Protein AF-A0A7S1CNW7-F1 (afdb_monomer_lite)

Sequence (528 aa):
VRAAAAPAAALLVAALLAASALAAPLPLECHLEARAEKVLKSCSSPVVSQDLDLRSAGLVGISPGAFNGVTVRDLKLDSNLLVEIQAGTFSGLRVTGQLSLNSLAQLTRVASGAFHNCSAALFYLTATGLATIQPNAFEGLTVAAPLNLAQNKIEFVPSLAFRGVVAKGIYLDDQAPPLTTIEQGAFDGATITAGGKLSLNHASLTTLQPGAFAGMSADALLIGQTTLRRIDEGAFSWEHSVTTIGDLTISGNAQLTEVSLKQMHFKSVTIQHNALATIKSHSFEQLTTTGDVVVDEPLLTVIESNAFYSATIGGKLSFPAAAKLSSIQSRALHHATITGDVVVTDSLALVTVGGEAFAGATVGGSLRLDGGQIAQVQQAAFKETVITGSLSLANNKIAEGEGGLAADAFSVLRAHGGLDLSNNHAMRTIGGAAFTGSEFSGVVRLPVATTYLLWSLVSNTHAFKPGTRVDAPGMLGAVCDEAGRAHMTWLGNATVCAECPPGSYCPSGDSARPAHAAAVPCPDGTGM

Organism: NCBI:txid1486930

Radius of gyration: 34.82 Å; chains: 1; bounding box: 86×67×116 Å

pLDDT: mean 82.75, std 19.56, range [27.28, 98.81]

Structure (mmCIF, N/CA/C/O backbone):
data_AF-A0A7S1CNW7-F1
#
_entry.id   AF-A0A7S1CNW7-F1
#
loop_
_atom_site.group_PDB
_atom_site.id
_atom_site.type_symbol
_atom_site.label_atom_id
_atom_site.label_alt_id
_atom_site.label_comp_id
_atom_site.label_asym_id
_atom_site.label_entity_id
_atom_site.label_seq_id
_atom_site.pdbx_PDB_ins_code
_atom_site.Cartn_x
_atom_site.Cartn_y
_atom_site.Cartn_z
_atom_site.occupancy
_atom_site.B_iso_or_equiv
_atom_site.auth_seq_id
_atom_site.auth_comp_id
_atom_site.auth_asym_id
_atom_site.auth_atom_id
_atom_site.pdbx_PDB_model_num
ATOM 1 N N . VAL A 1 1 ? -56.317 35.219 52.164 1.00 41.56 1 VAL A N 1
ATOM 2 C CA . VAL A 1 1 ? -56.294 34.117 51.174 1.00 41.56 1 VAL A CA 1
ATOM 3 C C . VAL A 1 1 ? -55.267 34.461 50.100 1.00 41.56 1 VAL A C 1
ATOM 5 O O . VAL A 1 1 ? -55.555 35.256 49.220 1.00 41.56 1 VAL A O 1
ATOM 8 N N . ARG A 1 2 ? -54.032 33.967 50.235 1.00 38.16 2 ARG A N 1
ATOM 9 C CA . ARG A 1 2 ? -52.996 34.004 49.191 1.00 38.16 2 ARG A CA 1
ATOM 10 C C . ARG A 1 2 ? -52.682 32.545 48.876 1.00 38.16 2 ARG A C 1
ATOM 12 O O . ARG A 1 2 ? -52.103 31.872 49.719 1.00 38.16 2 ARG A O 1
ATOM 19 N N . ALA A 1 3 ? -53.110 32.063 47.715 1.00 39.00 3 ALA A N 1
ATOM 20 C CA . ALA A 1 3 ? -52.638 30.806 47.150 1.00 39.00 3 ALA A CA 1
ATOM 21 C C . ALA A 1 3 ? -51.702 31.175 45.998 1.00 39.00 3 ALA A C 1
ATOM 23 O O . ALA A 1 3 ? -52.127 31.764 45.006 1.00 39.00 3 ALA A O 1
ATOM 24 N N . ALA A 1 4 ? -50.410 30.929 46.202 1.00 44.44 4 ALA A N 1
ATOM 25 C CA . ALA A 1 4 ? -49.375 31.127 45.204 1.00 44.44 4 ALA A CA 1
ATOM 26 C C . ALA A 1 4 ? -49.432 29.975 44.193 1.00 44.44 4 ALA A C 1
ATOM 28 O O . ALA A 1 4 ? -49.363 28.808 44.574 1.00 44.44 4 ALA A O 1
ATOM 29 N N . ALA A 1 5 ? -49.557 30.309 42.911 1.00 49.78 5 ALA A N 1
ATOM 30 C CA . ALA A 1 5 ? -49.346 29.369 41.823 1.00 49.78 5 ALA A CA 1
ATOM 31 C C . ALA A 1 5 ? -47.840 29.066 41.719 1.00 49.78 5 ALA A C 1
ATOM 33 O O . ALA A 1 5 ? -47.039 29.969 41.476 1.00 49.78 5 ALA A O 1
ATOM 34 N N . ALA A 1 6 ? -47.450 27.810 41.938 1.00 51.41 6 ALA A N 1
ATOM 35 C CA . ALA A 1 6 ? -46.100 27.336 41.640 1.00 51.41 6 ALA A CA 1
ATOM 36 C C . ALA A 1 6 ? -45.871 27.330 40.111 1.00 51.41 6 ALA A C 1
ATOM 38 O O . ALA A 1 6 ? -46.817 27.071 39.361 1.00 51.41 6 ALA A O 1
ATOM 39 N N . PRO A 1 7 ? -44.651 27.607 39.613 1.00 59.84 7 PRO A N 1
ATOM 40 C CA . PRO A 1 7 ? -44.418 27.735 38.184 1.00 59.84 7 PRO A CA 1
ATOM 41 C C . PRO A 1 7 ? -44.396 26.344 37.542 1.00 59.84 7 PRO A C 1
ATOM 43 O O . PRO A 1 7 ? -43.651 25.462 37.968 1.00 59.84 7 PRO A O 1
ATOM 46 N N . ALA A 1 8 ? -45.180 26.157 36.480 1.00 54.66 8 ALA A N 1
ATOM 47 C CA . ALA A 1 8 ? -45.267 24.912 35.711 1.00 54.66 8 ALA A CA 1
ATOM 48 C C . ALA A 1 8 ? -43.896 24.371 35.244 1.00 54.66 8 ALA A C 1
ATOM 50 O O . ALA A 1 8 ? -43.733 23.167 35.078 1.00 54.66 8 ALA A O 1
ATOM 51 N N . ALA A 1 9 ? -42.884 25.237 35.114 1.00 50.69 9 ALA A N 1
ATOM 52 C CA . ALA A 1 9 ? -41.505 24.856 34.809 1.00 50.69 9 ALA A CA 1
ATOM 53 C C . ALA A 1 9 ? -40.837 24.014 35.915 1.00 50.69 9 ALA A C 1
ATOM 55 O O . ALA A 1 9 ? -40.109 23.076 35.605 1.00 50.69 9 ALA A O 1
ATOM 56 N N . ALA A 1 10 ? -41.112 24.286 37.196 1.00 52.00 10 ALA A N 1
ATOM 57 C CA . ALA A 1 10 ? -40.558 23.503 38.305 1.00 52.00 10 ALA A CA 1
ATOM 58 C C . ALA A 1 10 ? -41.195 22.107 38.389 1.00 52.00 10 ALA A C 1
ATOM 60 O O . ALA A 1 10 ? -40.512 21.138 38.699 1.00 52.00 10 ALA A O 1
ATOM 61 N N . LEU A 1 11 ? -42.483 21.996 38.048 1.00 52.66 11 LEU A N 1
ATOM 62 C CA . LEU A 1 11 ? -43.196 20.722 37.928 1.00 52.66 11 LEU A CA 1
ATOM 63 C C . LEU A 1 11 ? -42.723 19.906 36.721 1.00 52.66 11 LEU A C 1
ATOM 65 O O . LEU A 1 11 ? -42.615 18.693 36.835 1.00 52.66 11 LEU A O 1
ATOM 69 N N . LEU A 1 12 ? -42.389 20.551 35.598 1.00 51.38 12 LEU A N 1
ATOM 70 C CA . LEU A 1 12 ? -41.841 19.874 34.421 1.00 51.38 12 LEU A CA 1
ATOM 71 C C . LEU A 1 12 ? -40.410 19.375 34.668 1.00 51.38 12 LEU A C 1
ATOM 73 O O . LEU A 1 12 ? -40.098 18.241 34.330 1.00 51.38 12 LEU A O 1
ATOM 77 N N . VAL A 1 13 ? -39.561 20.181 35.316 1.00 53.81 13 VAL A N 1
ATOM 78 C CA . VAL A 1 13 ? -38.203 19.777 35.725 1.00 53.81 13 VAL A CA 1
ATOM 79 C C . VAL A 1 13 ? -38.261 18.682 36.789 1.00 53.81 13 VAL A C 1
ATOM 81 O O . VAL A 1 13 ? -37.530 17.705 36.684 1.00 53.81 13 VAL A O 1
ATOM 84 N N . ALA A 1 14 ? -39.171 18.777 37.763 1.00 48.22 14 ALA A N 1
ATOM 85 C CA . ALA A 1 14 ? -39.403 17.713 38.736 1.00 48.22 14 ALA A CA 1
ATOM 86 C C . ALA A 1 14 ? -39.977 16.443 38.089 1.00 48.22 14 ALA A C 1
ATOM 88 O O . ALA A 1 14 ? -39.609 15.354 38.506 1.00 48.22 14 ALA A O 1
ATOM 89 N N . ALA A 1 15 ? -40.821 16.552 37.058 1.00 48.38 15 ALA A N 1
ATOM 90 C CA . ALA A 1 15 ? -41.342 15.413 36.303 1.00 48.38 15 ALA A CA 1
ATOM 91 C C . ALA A 1 15 ? -40.280 14.777 35.390 1.00 48.38 15 ALA A C 1
ATOM 93 O O . ALA A 1 15 ? -40.258 13.561 35.267 1.00 48.38 15 ALA A O 1
ATOM 94 N N . LEU A 1 16 ? -39.366 15.560 34.807 1.00 49.16 16 LEU A N 1
ATOM 95 C CA . LEU A 1 16 ? -38.193 15.070 34.068 1.00 49.16 16 LEU A CA 1
ATOM 96 C C . LEU A 1 16 ? -37.166 14.415 35.006 1.00 49.16 16 LEU A C 1
ATOM 98 O O . LEU A 1 16 ? -36.648 13.346 34.693 1.00 49.16 16 LEU A O 1
ATOM 102 N N . LEU A 1 17 ? -36.931 14.992 36.189 1.00 44.38 17 LEU A N 1
ATOM 103 C CA . LEU A 1 17 ? -36.107 14.394 37.245 1.00 44.38 17 LEU A CA 1
ATOM 104 C C . LEU A 1 17 ? -36.762 13.127 37.824 1.00 44.38 17 LEU A C 1
ATOM 106 O O . LEU A 1 17 ? -36.078 12.131 38.041 1.00 44.38 17 LEU A O 1
ATOM 110 N N . ALA A 1 18 ? -38.083 13.108 38.006 1.00 40.66 18 ALA A N 1
ATOM 111 C CA . ALA A 1 18 ? -38.821 11.927 38.452 1.00 40.66 18 ALA A CA 1
ATOM 112 C C . ALA A 1 18 ? -38.917 10.845 37.360 1.00 40.66 18 ALA A C 1
ATOM 114 O O . ALA A 1 18 ? -38.835 9.661 37.672 1.00 40.66 18 ALA A O 1
ATOM 115 N N . ALA A 1 19 ? -39.008 11.222 36.081 1.00 41.62 19 ALA A N 1
ATOM 116 C CA . ALA A 1 19 ? -38.927 10.290 34.956 1.00 41.62 19 ALA A CA 1
ATOM 117 C C . ALA A 1 19 ? -37.513 9.702 34.805 1.00 41.62 19 ALA A C 1
ATOM 119 O O . ALA A 1 19 ? -37.376 8.528 34.477 1.00 41.62 19 ALA A O 1
ATOM 120 N N . SER A 1 20 ? -36.464 10.463 35.147 1.00 43.41 20 SER A N 1
ATOM 121 C CA . SER A 1 20 ? -35.083 9.958 35.245 1.00 43.41 20 SER A CA 1
ATOM 122 C C . SER A 1 20 ? -34.836 9.027 36.448 1.00 43.41 20 SER A C 1
ATOM 124 O O . SER A 1 20 ? -33.790 8.379 36.534 1.00 43.41 20 SER A O 1
ATOM 126 N N . ALA A 1 21 ? -35.800 8.932 37.375 1.00 42.56 21 ALA A N 1
ATOM 127 C CA . ALA A 1 21 ? -35.721 8.091 38.568 1.00 42.56 21 ALA A CA 1
ATOM 128 C C . ALA A 1 21 ? -36.315 6.681 38.381 1.00 42.56 21 ALA A C 1
ATOM 130 O O . ALA A 1 21 ? -36.090 5.824 39.234 1.00 42.56 21 ALA A O 1
ATOM 131 N N . LEU A 1 22 ? -36.999 6.393 37.266 1.00 46.38 22 LEU A N 1
ATOM 132 C CA . LEU A 1 22 ? -37.331 5.018 36.876 1.00 46.38 22 LEU A CA 1
ATOM 133 C C . LEU A 1 22 ? -36.199 4.430 36.024 1.00 46.38 22 LEU A C 1
ATOM 135 O O . LEU A 1 22 ? -36.362 4.162 34.837 1.00 46.38 22 LEU A O 1
ATOM 139 N N . ALA A 1 23 ? -35.029 4.240 36.636 1.00 56.06 23 ALA A N 1
ATOM 140 C CA . ALA A 1 23 ? -34.029 3.347 36.061 1.00 56.06 23 ALA A CA 1
ATOM 141 C C . ALA A 1 23 ? -34.636 1.938 35.980 1.00 56.06 23 ALA A C 1
ATOM 143 O O . ALA A 1 23 ? -35.277 1.491 36.938 1.00 56.06 23 ALA A O 1
ATOM 144 N N . ALA A 1 24 ? -34.456 1.252 34.849 1.00 58.47 24 ALA A N 1
ATOM 145 C CA . ALA A 1 24 ? -34.864 -0.142 34.722 1.00 58.47 24 ALA A CA 1
ATOM 146 C C . ALA A 1 24 ? -34.286 -0.960 35.898 1.00 58.47 24 ALA A C 1
ATOM 148 O O . ALA A 1 24 ? -33.142 -0.716 36.302 1.00 58.47 24 ALA A O 1
ATOM 149 N N . PRO A 1 25 ? -35.059 -1.886 36.497 1.00 67.56 25 PRO A N 1
ATOM 150 C CA . PRO A 1 25 ? -34.539 -2.729 37.563 1.00 67.56 25 PRO A CA 1
ATOM 151 C C . PRO A 1 25 ? -33.334 -3.521 37.047 1.00 67.56 25 PRO A C 1
ATOM 153 O O . PRO A 1 25 ? -33.375 -4.087 35.956 1.00 67.56 25 PRO A O 1
ATOM 156 N N . LEU A 1 26 ? -32.259 -3.534 37.837 1.00 77.75 26 LEU A N 1
ATOM 157 C CA . LEU A 1 26 ? -31.048 -4.284 37.518 1.00 77.75 26 LEU A CA 1
ATOM 158 C C . LEU A 1 26 ? -31.348 -5.791 37.424 1.00 77.75 26 LEU A C 1
ATOM 160 O O . LEU A 1 26 ? -32.137 -6.292 38.233 1.00 77.75 26 LEU A O 1
ATOM 164 N N . PRO A 1 27 ? -30.693 -6.513 36.500 1.00 81.50 27 PRO A N 1
ATOM 165 C CA . PRO A 1 27 ? -30.701 -7.972 36.458 1.00 81.50 27 PRO A CA 1
ATOM 166 C C . PRO A 1 27 ? -30.290 -8.579 37.807 1.00 81.50 27 PRO A C 1
ATOM 168 O O . PRO A 1 27 ? -29.454 -8.015 38.519 1.00 81.50 27 PRO A O 1
ATOM 171 N N . LEU A 1 28 ? -30.874 -9.727 38.162 1.00 82.31 28 LEU A N 1
ATOM 172 C CA . LEU A 1 28 ? -30.655 -10.396 39.456 1.00 82.31 28 LEU A CA 1
ATOM 173 C C . LEU A 1 28 ? -29.199 -10.830 39.652 1.00 82.31 28 LEU A C 1
ATOM 175 O O . LEU A 1 28 ? -28.723 -10.939 40.780 1.00 82.31 28 LEU A O 1
ATOM 179 N N . GLU A 1 29 ? -28.503 -11.054 38.546 1.00 84.19 29 GLU A N 1
ATOM 180 C CA . GLU A 1 29 ? -27.120 -11.491 38.462 1.00 84.19 29 GLU A CA 1
ATOM 181 C C . GLU A 1 29 ? -26.129 -10.381 38.828 1.00 84.19 29 GLU A C 1
ATOM 183 O O . GLU A 1 29 ? -24.946 -10.677 39.010 1.00 84.19 29 GLU A O 1
ATOM 188 N N . CYS A 1 30 ? -26.592 -9.128 38.923 1.00 86.56 30 CYS A N 1
ATOM 189 C CA . CYS A 1 30 ? -25.769 -7.937 39.082 1.00 86.56 30 CYS A CA 1
ATOM 190 C C . CYS A 1 30 ? -26.058 -7.176 40.382 1.00 86.56 30 CYS A C 1
ATOM 192 O O . CYS A 1 30 ? -27.202 -6.950 40.783 1.00 86.56 30 CYS A O 1
ATOM 194 N N . HIS A 1 31 ? -24.992 -6.706 41.026 1.00 87.69 31 HIS A N 1
ATOM 195 C CA . HIS A 1 31 ? -25.040 -6.012 42.308 1.00 87.69 31 HIS A CA 1
ATOM 196 C C . HIS A 1 31 ? -24.339 -4.654 42.238 1.00 87.69 31 HIS A C 1
ATOM 198 O O . HIS A 1 31 ? -23.256 -4.526 41.670 1.00 87.69 31 HIS A O 1
ATOM 204 N N . LEU A 1 32 ? -24.952 -3.635 42.848 1.00 87.12 32 LEU A N 1
ATOM 205 C CA . LEU A 1 32 ? -24.342 -2.312 43.030 1.00 87.12 32 LEU A CA 1
ATOM 206 C C . LEU A 1 32 ? -23.553 -2.244 44.346 1.00 87.12 32 LEU A C 1
ATOM 208 O O . LEU A 1 32 ? -23.897 -2.948 45.295 1.00 87.12 32 LEU A O 1
ATOM 212 N N . GLU A 1 33 ? -22.554 -1.359 44.435 1.00 79.12 33 GLU A N 1
ATOM 213 C CA . GLU A 1 33 ? -21.868 -1.044 45.705 1.00 79.12 33 GLU A CA 1
ATOM 214 C C . GLU A 1 33 ? -22.835 -0.404 46.709 1.00 79.12 33 GLU A C 1
ATOM 216 O O . GLU A 1 33 ? -23.023 -0.918 47.813 1.00 79.12 33 GLU A O 1
ATOM 221 N N . ALA A 1 34 ? -23.533 0.646 46.273 1.00 74.38 34 ALA A N 1
ATOM 222 C CA . ALA A 1 34 ? -24.693 1.225 46.935 1.00 74.38 34 ALA A CA 1
ATOM 223 C C . ALA A 1 34 ? -25.725 1.666 45.883 1.00 74.38 34 ALA A C 1
ATOM 225 O O . ALA A 1 34 ? -25.378 2.243 44.851 1.00 74.38 34 ALA A O 1
ATOM 226 N N . ARG A 1 35 ? -27.025 1.441 46.138 1.00 65.12 35 ARG A N 1
ATOM 227 C CA . ARG A 1 35 ? -28.101 1.814 45.189 1.00 65.12 35 ARG A CA 1
ATOM 228 C C . ARG A 1 35 ? -28.113 3.307 44.837 1.00 65.12 35 ARG A C 1
ATOM 230 O O . ARG A 1 35 ? -28.470 3.652 43.717 1.00 65.12 35 ARG A O 1
ATOM 237 N N . ALA A 1 36 ? -27.726 4.165 45.781 1.00 69.38 36 ALA A N 1
ATOM 238 C CA . ALA A 1 36 ? -27.630 5.611 45.577 1.00 69.38 36 ALA A CA 1
ATOM 239 C C . ALA A 1 36 ? -26.450 6.012 44.675 1.00 69.38 36 ALA A C 1
ATOM 241 O O . ALA A 1 36 ? -26.537 7.021 43.984 1.00 69.38 36 ALA A O 1
ATOM 242 N N . GLU A 1 37 ? -25.377 5.220 44.658 1.00 77.38 37 GLU A N 1
ATOM 243 C CA . GLU A 1 37 ? -24.148 5.530 43.923 1.00 77.38 37 GLU A CA 1
ATOM 244 C C . GLU A 1 37 ? -24.192 5.039 42.477 1.00 77.38 37 GLU A C 1
ATOM 246 O O . GLU A 1 37 ? -23.424 5.524 41.661 1.00 77.38 37 GLU A O 1
ATOM 251 N N . LYS A 1 38 ? -25.095 4.105 42.134 1.00 87.94 38 LYS A N 1
ATOM 252 C CA . LYS A 1 38 ? -25.235 3.534 40.779 1.00 87.94 38 LYS A CA 1
ATOM 253 C C . LYS A 1 38 ? -23.899 3.048 40.178 1.00 87.94 38 LYS A C 1
ATOM 255 O O . LYS A 1 38 ? -23.681 3.142 38.969 1.00 87.94 38 LYS A O 1
ATOM 260 N N . VAL A 1 39 ? -23.020 2.509 41.025 1.00 92.25 39 VAL A N 1
ATOM 261 C CA . VAL A 1 39 ? -21.766 1.856 40.627 1.00 92.25 39 VAL A CA 1
ATOM 262 C C . VAL A 1 39 ? -21.970 0.348 40.613 1.00 92.25 39 VAL A C 1
ATOM 264 O O . VAL A 1 39 ? -22.350 -0.238 41.631 1.00 92.25 39 VAL A O 1
ATOM 267 N N . LEU A 1 40 ? -21.742 -0.277 39.457 1.00 93.00 40 LEU A N 1
ATOM 268 C CA . LEU A 1 40 ? -21.851 -1.724 39.295 1.00 93.00 40 LEU A CA 1
ATOM 269 C C . LEU A 1 40 ? -20.646 -2.420 39.931 1.00 93.00 40 LEU A C 1
ATOM 271 O O . LEU A 1 40 ? -19.536 -2.305 39.424 1.00 93.00 40 LEU A O 1
ATOM 275 N N . LYS A 1 41 ? -20.877 -3.159 41.018 1.00 92.50 41 LYS A N 1
ATOM 276 C CA . LYS A 1 41 ? -19.828 -3.832 41.791 1.00 92.50 41 LYS A CA 1
ATOM 277 C C . LYS A 1 41 ? -19.409 -5.155 41.173 1.00 92.50 41 LYS A C 1
ATOM 279 O O . LYS A 1 41 ? -18.225 -5.459 41.083 1.00 92.50 41 LYS A O 1
ATOM 284 N N . SER A 1 42 ? -20.394 -5.974 40.823 1.00 91.44 42 SER A N 1
ATOM 285 C CA . SER A 1 42 ? -20.168 -7.315 40.299 1.00 91.44 42 SER A CA 1
ATOM 286 C C . SER A 1 42 ? -21.383 -7.822 39.544 1.00 91.44 42 SER A C 1
ATOM 288 O O . SER A 1 42 ? -22.520 -7.511 39.899 1.00 91.44 42 SER A O 1
ATOM 290 N N . CYS A 1 43 ? -21.130 -8.648 38.540 1.00 89.56 43 CYS A N 1
ATOM 291 C CA . CYS A 1 43 ? -22.114 -9.512 37.919 1.00 89.56 43 CYS A CA 1
ATOM 292 C C . CYS A 1 43 ? -21.596 -10.949 37.939 1.00 89.56 43 CYS A C 1
ATOM 294 O O . CYS A 1 43 ? -20.395 -11.197 37.848 1.00 89.56 43 CYS A O 1
ATOM 296 N N . SER A 1 44 ? -22.505 -11.901 38.076 1.00 85.94 44 SER A N 1
ATOM 297 C CA . SER A 1 44 ? -22.207 -13.325 37.941 1.00 85.94 44 SER A CA 1
ATOM 298 C C . SER A 1 44 ? -22.613 -13.814 36.554 1.00 85.94 44 SER A C 1
ATOM 300 O O . SER A 1 44 ? -23.482 -13.226 35.910 1.00 85.94 44 SER A O 1
ATOM 302 N N . SER A 1 45 ? -21.960 -14.870 36.059 1.00 76.44 45 SER A N 1
ATOM 303 C CA . SER A 1 45 ? -22.403 -15.499 34.813 1.00 76.44 45 SER A CA 1
ATOM 304 C C . SER A 1 45 ? -23.799 -16.085 35.049 1.00 76.44 45 SER A C 1
ATOM 306 O O . SER A 1 45 ? -23.953 -16.884 35.980 1.00 76.44 45 SER A O 1
ATOM 308 N N . PRO A 1 46 ? -24.817 -15.699 34.258 1.00 64.94 46 PRO A N 1
ATOM 309 C CA . PRO A 1 46 ? -26.123 -16.322 34.363 1.00 64.94 46 PRO A CA 1
ATOM 310 C C . PRO A 1 46 ? -25.980 -17.817 34.084 1.00 64.94 46 PRO A C 1
ATOM 312 O O . PRO A 1 46 ? -25.194 -18.244 33.232 1.00 64.94 46 PRO A O 1
ATOM 315 N N . VAL A 1 47 ? -26.761 -18.629 34.791 1.00 59.53 47 VAL A N 1
ATOM 316 C CA . VAL A 1 47 ? -26.877 -20.052 34.477 1.00 59.53 47 VAL A CA 1
ATOM 317 C C . VAL A 1 47 ? -27.505 -20.145 33.081 1.00 59.53 47 VAL A C 1
ATOM 319 O O . VAL A 1 47 ? -28.705 -19.958 32.930 1.00 59.53 47 VAL A O 1
ATOM 322 N N . VAL A 1 48 ? -26.670 -20.426 32.071 1.00 51.56 48 VAL A N 1
ATOM 323 C CA . VAL A 1 48 ? -27.006 -20.578 30.638 1.00 51.56 48 VAL A CA 1
ATOM 324 C C . VAL A 1 48 ? -27.241 -19.256 29.876 1.00 51.56 48 VAL A C 1
ATOM 326 O O . VAL A 1 48 ? -28.331 -18.702 29.886 1.00 51.56 48 VAL A O 1
ATOM 329 N N . SER A 1 49 ? -26.212 -18.801 29.140 1.00 57.75 49 SER A N 1
ATOM 330 C CA . SER A 1 49 ? -26.276 -17.991 27.897 1.00 57.75 49 SER A CA 1
ATOM 331 C C . SER A 1 49 ? -27.361 -16.898 27.782 1.00 57.75 49 SER A C 1
ATOM 333 O O . SER A 1 49 ? -27.962 -16.749 26.714 1.00 57.75 49 SER A O 1
ATOM 335 N N . GLN A 1 50 ? -27.631 -16.149 28.850 1.00 73.19 50 GLN A N 1
ATOM 336 C CA . GLN A 1 50 ? -28.589 -15.041 28.833 1.00 73.19 50 GLN A CA 1
ATOM 337 C C . GLN A 1 50 ? -27.936 -13.706 28.461 1.00 73.19 50 GLN A C 1
ATOM 339 O O . GLN A 1 50 ? -26.721 -13.518 28.591 1.00 73.19 50 GLN A O 1
ATOM 344 N N . ASP A 1 51 ? -28.786 -12.801 27.981 1.00 86.00 51 ASP A N 1
ATOM 345 C CA . ASP A 1 51 ? -28.464 -11.409 27.693 1.00 86.00 51 ASP A CA 1
ATOM 346 C C . ASP A 1 51 ? -28.498 -10.603 28.995 1.00 86.00 51 ASP A C 1
ATOM 348 O O . ASP A 1 51 ? -29.474 -10.658 29.743 1.00 86.00 51 ASP A O 1
ATOM 352 N N . LEU A 1 52 ? -27.451 -9.823 29.246 1.00 90.50 52 LEU A N 1
ATOM 353 C CA . LEU A 1 52 ? -27.374 -8.891 30.356 1.00 90.50 52 LEU A CA 1
ATOM 354 C C . LEU A 1 52 ? -27.672 -7.473 29.852 1.00 90.50 52 LEU A C 1
ATOM 356 O O . LEU A 1 52 ? -26.803 -6.781 29.314 1.00 90.50 52 LEU A O 1
ATOM 360 N N . ASP A 1 53 ? -28.931 -7.058 29.995 1.00 90.81 53 ASP A N 1
ATOM 361 C CA . ASP A 1 53 ? -29.405 -5.737 29.580 1.00 90.81 53 ASP A CA 1
ATOM 362 C C . ASP A 1 53 ? -29.339 -4.739 30.744 1.00 90.81 53 ASP A C 1
ATOM 364 O O . ASP A 1 53 ? -30.106 -4.806 31.704 1.00 90.81 53 ASP A O 1
ATOM 368 N N . LEU A 1 54 ? -28.386 -3.817 30.651 1.00 92.25 54 LEU A N 1
ATOM 369 C CA . LEU A 1 54 ? -28.103 -2.743 31.602 1.00 92.25 54 LEU A CA 1
ATOM 370 C C . LEU A 1 54 ? -28.270 -1.364 30.942 1.00 92.25 54 LEU A C 1
ATOM 372 O O . LEU A 1 54 ? -27.699 -0.371 31.409 1.00 92.25 54 LEU A O 1
ATOM 376 N N . ARG A 1 55 ? -29.023 -1.283 29.837 1.00 93.44 55 ARG A N 1
ATOM 377 C CA . ARG A 1 55 ? -29.247 -0.025 29.119 1.00 93.44 55 ARG A CA 1
ATOM 378 C C . ARG A 1 55 ? -30.036 0.954 29.973 1.00 93.44 55 ARG A C 1
ATOM 380 O O . ARG A 1 55 ? -30.999 0.580 30.639 1.00 93.44 55 ARG A O 1
ATOM 387 N N . SER A 1 56 ? -29.636 2.223 29.937 1.00 92.81 56 SER A N 1
ATOM 388 C CA . SER A 1 56 ? -30.335 3.313 30.637 1.00 92.81 56 SER A CA 1
ATOM 389 C C . SER A 1 56 ? -30.563 3.069 32.142 1.00 92.81 56 SER A C 1
ATOM 391 O O . SER A 1 56 ? -31.465 3.654 32.742 1.00 92.81 56 SER A O 1
ATOM 393 N N . ALA A 1 57 ? -29.731 2.246 32.791 1.00 90.38 57 ALA A N 1
ATOM 394 C CA . ALA A 1 57 ? -29.781 2.022 34.239 1.00 90.38 57 ALA A CA 1
ATOM 395 C C . ALA A 1 57 ? -29.257 3.241 35.039 1.00 90.38 57 ALA A C 1
ATOM 397 O O . ALA A 1 57 ? -29.435 3.352 36.257 1.00 90.38 57 ALA A O 1
ATOM 398 N N . GLY A 1 58 ? -28.637 4.200 34.346 1.00 91.31 58 GLY A N 1
ATOM 399 C CA . GLY A 1 58 ? -28.041 5.395 34.934 1.00 91.31 58 GLY A CA 1
ATOM 400 C C . GLY A 1 58 ? -26.750 5.087 35.684 1.00 91.31 58 GLY A C 1
ATOM 401 O O . GLY A 1 58 ? -26.434 5.793 36.637 1.00 91.31 58 GLY A O 1
ATOM 402 N N . LEU A 1 59 ? -26.041 4.025 35.288 1.00 93.25 59 LEU A N 1
ATOM 403 C CA . LEU A 1 59 ? -24.758 3.658 35.876 1.00 93.25 59 LEU A CA 1
ATOM 404 C C . LEU A 1 59 ? -23.756 4.792 35.669 1.00 93.25 59 LEU A C 1
ATOM 406 O O . LEU A 1 59 ? -23.593 5.268 34.546 1.00 93.25 59 LEU A O 1
ATOM 410 N N . VAL A 1 60 ? -23.088 5.204 36.742 1.00 93.88 60 VAL A N 1
ATOM 411 C CA . VAL A 1 60 ? -22.032 6.235 36.704 1.00 93.88 60 VAL A CA 1
ATOM 412 C C . VAL A 1 60 ? -20.632 5.621 36.730 1.00 93.88 60 VAL A C 1
ATOM 414 O O . VAL A 1 60 ? -19.662 6.276 36.358 1.00 93.88 60 VAL A O 1
ATOM 417 N N . GLY A 1 61 ? -20.528 4.348 37.121 1.00 94.06 61 GLY A N 1
ATOM 418 C CA . GLY A 1 61 ? -19.278 3.602 37.166 1.00 94.06 61 GLY A CA 1
ATOM 419 C C . GLY A 1 61 ? -19.495 2.090 37.161 1.00 94.06 61 GLY A C 1
ATOM 420 O O . GLY A 1 61 ? -20.587 1.594 37.451 1.00 94.06 61 GLY A O 1
ATOM 421 N N . ILE A 1 62 ? -18.429 1.363 36.836 1.00 95.94 62 ILE A N 1
ATOM 422 C CA . ILE A 1 62 ? -18.345 -0.095 36.933 1.00 95.94 62 ILE A CA 1
ATOM 423 C C . ILE A 1 62 ? -17.019 -0.418 37.618 1.00 95.94 62 ILE A C 1
ATOM 425 O O . ILE A 1 62 ? -15.962 -0.033 37.112 1.00 95.94 62 ILE A O 1
ATOM 429 N N . SER A 1 63 ? -17.078 -1.101 38.758 1.00 94.62 63 SER A N 1
ATOM 430 C CA . SER A 1 63 ? -15.901 -1.431 39.556 1.00 94.62 63 SER A CA 1
ATOM 431 C C . SER A 1 63 ? -14.953 -2.356 38.771 1.00 94.62 63 SER A C 1
ATOM 433 O O . SER A 1 63 ? -15.411 -3.230 38.024 1.00 94.62 63 SER A O 1
ATOM 435 N N . PRO A 1 64 ? -13.625 -2.207 38.922 1.00 94.12 64 PRO A N 1
ATOM 436 C CA . PRO A 1 64 ? -12.655 -3.139 38.357 1.00 94.12 64 PRO A CA 1
ATOM 437 C C . PRO A 1 64 ? -12.980 -4.591 38.721 1.00 94.12 64 PRO A C 1
ATOM 439 O O . PRO A 1 64 ? -13.251 -4.909 39.878 1.00 94.12 64 PRO A O 1
ATOM 442 N N . GLY A 1 65 ? -12.959 -5.480 37.730 1.00 90.75 65 GLY A N 1
ATOM 443 C CA . GLY A 1 65 ? -13.267 -6.894 37.919 1.00 90.75 65 GLY A CA 1
ATOM 444 C C . GLY A 1 65 ? -14.748 -7.224 38.118 1.00 90.75 65 GLY A C 1
ATOM 445 O O . GLY A 1 65 ? -15.056 -8.378 38.416 1.00 90.75 65 GLY A O 1
ATOM 446 N N . ALA A 1 66 ? -15.669 -6.273 37.910 1.00 92.81 66 ALA A N 1
ATOM 447 C CA . ALA A 1 66 ? -17.110 -6.526 38.001 1.00 92.81 66 ALA A CA 1
ATOM 448 C C . ALA A 1 66 ? -17.583 -7.674 37.090 1.00 92.81 66 ALA A C 1
ATOM 450 O O . ALA A 1 66 ? -18.587 -8.317 37.391 1.00 92.81 66 ALA A O 1
ATOM 451 N N . PHE A 1 67 ? -16.849 -7.951 36.008 1.00 93.25 67 PHE A N 1
ATOM 452 C CA . PHE A 1 67 ? -17.130 -9.024 35.055 1.00 93.25 67 PHE A CA 1
ATOM 453 C C . PHE A 1 67 ? -16.077 -10.146 35.041 1.00 93.25 67 PHE A C 1
ATOM 455 O O . PHE A 1 67 ? -16.028 -10.929 34.091 1.00 93.25 67 PHE A O 1
ATOM 462 N N . ASN A 1 68 ? -15.234 -10.258 36.073 1.00 88.25 68 ASN A N 1
ATOM 463 C CA . ASN A 1 68 ? -14.205 -11.299 36.126 1.00 88.25 68 ASN A CA 1
ATOM 464 C C . ASN A 1 68 ? -14.826 -12.703 36.038 1.00 88.25 68 ASN A C 1
ATOM 466 O O . ASN A 1 68 ? -15.631 -13.096 36.882 1.00 88.25 68 ASN A O 1
ATOM 470 N N . GLY A 1 69 ? -14.428 -13.472 35.020 1.00 83.25 69 GLY A N 1
ATOM 471 C CA . GLY A 1 69 ? -14.938 -14.827 34.783 1.00 83.25 69 GLY A CA 1
ATOM 472 C C . GLY A 1 69 ? -16.382 -14.881 34.270 1.00 83.25 69 GLY A C 1
ATOM 473 O O . GLY A 1 69 ? -16.965 -15.964 34.197 1.00 83.25 69 GLY A O 1
ATOM 474 N N . VAL A 1 70 ? -16.975 -13.742 33.902 1.00 90.81 70 VAL A N 1
ATOM 475 C CA . VAL A 1 70 ? -18.333 -13.688 33.360 1.00 90.81 70 VAL A CA 1
ATOM 476 C C . VAL A 1 70 ? -18.322 -14.078 31.885 1.00 90.81 70 VAL A C 1
ATOM 478 O O . VAL A 1 70 ? -17.597 -13.510 31.068 1.00 90.81 70 VAL A O 1
ATOM 481 N N . THR A 1 71 ? -19.171 -15.047 31.541 1.00 92.12 71 THR A N 1
ATOM 482 C CA . THR A 1 71 ? -19.532 -15.360 30.156 1.00 92.12 71 THR A CA 1
ATOM 483 C C . THR A 1 71 ? -21.010 -15.056 29.943 1.00 92.12 71 THR A C 1
ATOM 485 O O . THR A 1 71 ? -21.849 -15.526 30.714 1.00 92.12 71 THR A O 1
ATOM 488 N N . VAL A 1 72 ? -21.328 -14.277 28.910 1.00 92.75 72 VAL A N 1
ATOM 489 C CA . VAL A 1 72 ? -22.700 -13.879 28.548 1.00 92.75 72 VAL A CA 1
ATOM 490 C C . VAL A 1 72 ? -22.925 -13.982 27.041 1.00 92.75 72 VAL A C 1
ATOM 492 O O . VAL A 1 72 ? -21.976 -14.087 26.253 1.00 92.75 72 VAL A O 1
ATOM 495 N N . ARG A 1 73 ? -24.197 -13.982 26.630 1.00 92.81 73 ARG A N 1
ATOM 496 C CA . ARG A 1 73 ? -24.552 -13.851 25.217 1.00 92.81 73 ARG A CA 1
ATOM 497 C C . ARG A 1 73 ? -24.377 -12.404 24.779 1.00 92.81 73 ARG A C 1
ATOM 499 O O . ARG A 1 73 ? -23.402 -12.116 24.095 1.00 92.81 73 ARG A O 1
ATOM 506 N N . ASP A 1 74 ? -25.241 -11.514 25.246 1.00 93.81 74 ASP A N 1
ATOM 507 C CA . ASP A 1 74 ? -25.130 -10.077 25.010 1.00 93.81 74 ASP A CA 1
ATOM 508 C C . ASP A 1 74 ? -24.882 -9.331 26.330 1.00 93.81 74 ASP A C 1
ATOM 510 O O . ASP A 1 74 ? -25.432 -9.699 27.363 1.00 93.81 74 ASP A O 1
ATOM 514 N N . LEU A 1 75 ? -24.089 -8.260 26.299 1.00 95.31 75 LEU A N 1
ATOM 515 C CA . LEU A 1 75 ? -23.962 -7.273 27.372 1.00 95.31 75 LEU A CA 1
ATOM 516 C C . LEU A 1 75 ? -24.267 -5.892 26.798 1.00 95.31 75 LEU A C 1
ATOM 518 O O . LEU A 1 75 ? -23.500 -5.365 25.992 1.00 95.31 75 LEU A O 1
ATOM 522 N N . LYS A 1 76 ? -25.389 -5.302 27.214 1.00 95.62 76 LYS A N 1
ATOM 523 C CA . LYS A 1 76 ? -25.855 -4.007 26.708 1.00 95.62 76 LYS A CA 1
ATOM 524 C C . LYS A 1 76 ? -25.768 -2.962 27.810 1.00 95.62 76 LYS A C 1
ATOM 526 O O . LYS A 1 76 ? -26.530 -3.004 28.763 1.00 95.62 76 LYS A O 1
ATOM 531 N N . LEU A 1 77 ? -24.836 -2.029 27.675 1.00 96.19 77 LEU A N 1
ATOM 532 C CA . LEU A 1 77 ? -24.554 -0.944 28.619 1.00 96.19 77 LEU A CA 1
ATOM 533 C C . LEU A 1 77 ? -24.889 0.434 28.028 1.00 96.19 77 LEU A C 1
ATOM 535 O O . LEU A 1 77 ? -24.454 1.456 28.561 1.00 96.19 77 LEU A O 1
ATOM 539 N N . ASP A 1 78 ? -25.658 0.468 26.941 1.00 96.19 78 ASP A N 1
ATOM 540 C CA . ASP A 1 78 ? -25.954 1.691 26.199 1.00 96.19 78 ASP A CA 1
ATOM 541 C C . ASP A 1 78 ? -26.647 2.757 27.064 1.00 96.19 78 ASP A C 1
ATOM 543 O O . ASP A 1 78 ? -27.417 2.456 27.983 1.00 96.19 78 ASP A O 1
ATOM 547 N N . SER A 1 79 ? -26.405 4.028 26.740 1.00 95.12 79 SER A N 1
ATOM 548 C CA . SER A 1 79 ? -27.085 5.177 27.362 1.00 95.12 79 SER A CA 1
ATOM 549 C C . SER A 1 79 ? -26.959 5.251 28.896 1.00 95.12 79 SER A C 1
ATOM 551 O O . SER A 1 79 ? -27.879 5.700 29.583 1.00 95.12 79 SER A O 1
ATOM 553 N N . ASN A 1 80 ? -25.826 4.810 29.447 1.00 95.31 80 ASN A N 1
ATOM 554 C CA . ASN A 1 80 ? -25.426 5.066 30.833 1.00 95.31 80 ASN A CA 1
ATOM 555 C C . ASN A 1 80 ? -24.607 6.368 30.966 1.00 95.31 80 ASN A C 1
ATOM 557 O O . ASN A 1 80 ? -24.347 7.072 29.992 1.00 95.31 80 ASN A O 1
ATOM 561 N N . LEU A 1 81 ? -24.217 6.705 32.197 1.00 95.50 81 LEU A N 1
ATOM 562 C CA . LEU A 1 81 ? -23.557 7.958 32.579 1.00 95.50 81 LEU A CA 1
ATOM 563 C C . LEU A 1 81 ? -22.076 7.746 32.934 1.00 95.50 81 LEU A C 1
ATOM 565 O O . LEU A 1 81 ? -21.520 8.475 33.753 1.00 95.50 81 LEU A O 1
ATOM 569 N N . LEU A 1 82 ? -21.446 6.729 32.340 1.00 96.31 82 LEU A N 1
ATOM 570 C CA . LEU A 1 82 ? -20.034 6.426 32.560 1.00 96.31 82 LEU A CA 1
ATOM 571 C C . LEU A 1 82 ? -19.173 7.583 32.049 1.00 96.31 82 LEU A C 1
ATOM 573 O O . LEU A 1 82 ? -19.335 8.006 30.908 1.00 96.31 82 LEU A O 1
ATOM 577 N N . VAL A 1 83 ? -18.249 8.063 32.881 1.00 96.19 83 VAL A N 1
ATOM 578 C CA . VAL A 1 83 ? -17.260 9.089 32.494 1.00 96.19 83 VAL A CA 1
ATOM 579 C C . VAL A 1 83 ? -15.969 8.449 31.979 1.00 96.19 83 VAL A C 1
ATOM 581 O O . VAL A 1 83 ? -15.307 8.971 31.079 1.00 96.19 83 VAL A O 1
ATOM 584 N N . GLU A 1 84 ? -15.635 7.284 32.525 1.00 96.81 84 GLU A N 1
ATOM 585 C CA . GLU A 1 84 ? -14.431 6.523 32.226 1.00 96.81 84 GLU A CA 1
ATOM 586 C C . GLU A 1 84 ? -14.716 5.021 32.318 1.00 96.81 84 GLU A C 1
ATOM 588 O O . GLU A 1 84 ? -15.463 4.578 33.193 1.00 96.81 84 GLU A O 1
ATOM 593 N N . ILE A 1 85 ? -14.069 4.239 31.452 1.00 97.75 85 ILE A N 1
ATOM 594 C CA . ILE A 1 85 ? -13.915 2.793 31.643 1.00 97.75 85 ILE A CA 1
ATOM 595 C C . ILE A 1 85 ? -12.567 2.566 32.327 1.00 97.75 85 ILE A C 1
ATOM 597 O O . ILE A 1 85 ? -11.518 2.846 31.743 1.00 97.75 85 ILE A O 1
ATOM 601 N N . GLN A 1 86 ? -12.606 2.109 33.577 1.00 97.19 86 GLN A N 1
ATOM 602 C CA . GLN A 1 86 ? -11.427 1.966 34.427 1.00 97.19 86 GLN A CA 1
ATOM 603 C C . GLN A 1 86 ? -10.610 0.718 34.072 1.00 97.19 86 GLN A C 1
ATOM 605 O O . GLN A 1 86 ? -11.073 -0.200 33.391 1.00 97.19 86 GLN A O 1
ATOM 610 N N . ALA A 1 87 ? -9.373 0.679 34.566 1.00 97.25 87 ALA A N 1
ATOM 611 C CA . ALA A 1 87 ? -8.507 -0.480 34.423 1.00 97.25 87 ALA A CA 1
ATOM 612 C C . ALA A 1 87 ? -9.196 -1.730 34.989 1.00 97.25 87 ALA A C 1
ATOM 614 O O . ALA A 1 87 ? -9.722 -1.717 36.102 1.00 97.25 87 ALA A O 1
ATOM 615 N N . GLY A 1 88 ? -9.206 -2.812 34.215 1.00 95.25 88 GLY A N 1
ATOM 616 C CA . GLY A 1 88 ? -9.793 -4.080 34.624 1.00 95.25 88 GLY A CA 1
ATOM 617 C C . GLY A 1 88 ? -11.324 -4.140 34.636 1.00 95.25 88 GLY A C 1
ATOM 618 O O . GLY A 1 88 ? -11.855 -5.160 35.069 1.00 95.25 88 GLY A O 1
ATOM 619 N N . THR A 1 89 ? -12.052 -3.113 34.173 1.00 96.38 89 THR A N 1
ATOM 620 C CA . THR A 1 89 ? -13.529 -3.139 34.132 1.00 96.38 89 THR A CA 1
ATOM 621 C C . THR A 1 89 ? -14.065 -4.353 33.361 1.00 96.38 89 THR A C 1
ATOM 623 O O . THR A 1 89 ? -14.944 -5.044 33.868 1.00 96.38 89 THR A O 1
ATOM 626 N N . PHE A 1 90 ? -13.515 -4.655 32.180 1.00 97.12 90 PHE A N 1
ATOM 627 C CA . PHE A 1 90 ? -13.934 -5.771 31.317 1.00 97.12 90 PHE A CA 1
ATOM 628 C C . PHE A 1 90 ? -12.874 -6.877 31.205 1.00 97.12 90 PHE A C 1
ATOM 630 O O . PHE A 1 90 ? -12.874 -7.643 30.241 1.00 97.12 90 PHE A O 1
ATOM 637 N N . SER A 1 91 ? -11.956 -6.964 32.171 1.00 94.75 91 SER A N 1
ATOM 638 C CA . SER A 1 91 ? -10.868 -7.946 32.126 1.00 94.75 91 SER A CA 1
ATOM 639 C C . SER A 1 91 ? -11.402 -9.380 32.083 1.00 94.75 91 SER A C 1
ATOM 641 O O . SER A 1 91 ? -12.219 -9.773 32.916 1.00 94.75 91 SER A O 1
ATOM 643 N N . GLY A 1 92 ? -10.958 -10.160 31.095 1.00 93.50 92 GLY A N 1
ATOM 644 C CA . GLY A 1 92 ? -11.352 -11.562 30.920 1.00 93.50 92 GLY A CA 1
ATOM 645 C C . GLY A 1 92 ? -12.838 -11.804 30.613 1.00 93.50 92 GLY A C 1
ATOM 646 O O . GLY A 1 92 ? -13.276 -12.956 30.640 1.00 93.50 92 GLY A O 1
ATOM 647 N N . LEU A 1 93 ? -13.625 -10.757 30.331 1.00 95.50 93 LEU A N 1
ATOM 648 C CA . LEU A 1 93 ? -15.033 -10.889 29.958 1.00 95.50 93 LEU A CA 1
ATOM 649 C C . LEU A 1 93 ? -15.162 -11.634 28.622 1.00 95.50 93 LEU A C 1
ATOM 651 O O . LEU A 1 93 ? -14.475 -11.317 27.649 1.00 95.50 93 LEU A O 1
ATOM 655 N N . ARG A 1 94 ? -16.092 -12.594 28.548 1.00 95.50 94 ARG A N 1
ATOM 656 C CA . ARG A 1 94 ? -16.414 -13.317 27.311 1.00 95.50 94 ARG A CA 1
ATOM 657 C C . ARG A 1 94 ? -17.860 -13.082 26.883 1.00 95.50 94 ARG A C 1
ATOM 659 O O . ARG A 1 94 ? -18.796 -13.561 27.518 1.00 95.50 94 ARG A O 1
ATOM 666 N N . VAL A 1 95 ? -18.037 -12.388 25.766 1.00 95.81 95 VAL A N 1
ATOM 667 C CA . VAL A 1 95 ? -19.338 -12.071 25.167 1.00 95.81 95 VAL A CA 1
ATOM 668 C C . VAL A 1 95 ? -19.478 -12.835 23.853 1.00 95.81 95 VAL A C 1
ATOM 670 O O . VAL A 1 95 ? -18.761 -12.593 22.888 1.00 95.81 95 VAL A O 1
ATOM 673 N N . THR A 1 96 ? -20.380 -13.812 23.804 1.00 95.44 96 THR A N 1
ATOM 674 C CA . THR A 1 96 ? -20.546 -14.667 22.606 1.00 95.44 96 THR A CA 1
ATOM 675 C C . THR A 1 96 ? -21.373 -14.013 21.496 1.00 95.44 96 THR A C 1
ATOM 677 O O . THR A 1 96 ? -21.320 -14.461 20.354 1.00 95.44 96 THR A O 1
ATOM 680 N N . GLY A 1 97 ? -22.104 -12.949 21.823 1.00 95.62 97 GLY A N 1
ATOM 681 C CA . GLY A 1 97 ? -22.848 -12.077 20.922 1.00 95.62 97 GLY A CA 1
ATOM 682 C C . GLY A 1 97 ? -22.315 -10.646 20.993 1.00 95.62 97 GLY A C 1
ATOM 683 O O . GLY A 1 97 ? -21.174 -10.382 20.610 1.00 95.62 97 GLY A O 1
ATOM 684 N N . GLN A 1 98 ? -23.137 -9.712 21.463 1.00 96.12 98 GLN A N 1
ATOM 685 C CA . GLN A 1 98 ? -22.867 -8.276 21.395 1.00 96.12 98 GLN A CA 1
ATOM 686 C C . GLN A 1 98 ? -22.435 -7.666 22.731 1.00 96.12 98 GLN A C 1
ATOM 688 O O . GLN A 1 98 ? -23.183 -7.703 23.703 1.00 96.12 98 GLN A O 1
ATOM 693 N N . LEU A 1 99 ? -21.276 -7.001 22.741 1.00 97.50 99 LEU A N 1
ATOM 694 C CA . LEU A 1 99 ? -20.893 -6.021 23.756 1.00 97.50 99 LEU A CA 1
ATOM 695 C C . LEU A 1 99 ? -21.223 -4.615 23.239 1.00 97.50 99 LEU A C 1
ATOM 697 O O . LEU A 1 99 ? -20.615 -4.142 22.278 1.00 97.50 99 LEU A O 1
ATOM 701 N N . SER A 1 100 ? -22.211 -3.967 23.855 1.00 97.25 100 SER A N 1
ATOM 702 C CA . SER A 1 100 ? -22.742 -2.668 23.432 1.00 97.25 100 SER A CA 1
ATOM 703 C C . SER A 1 100 ? -22.493 -1.600 24.491 1.00 97.25 100 SER A C 1
ATOM 705 O O . SER A 1 100 ? -22.973 -1.723 25.616 1.00 97.25 100 SER A O 1
ATOM 707 N N . LEU A 1 101 ? -21.750 -0.558 24.130 1.00 96.75 101 LEU A N 1
ATOM 708 C CA . LEU A 1 101 ? -21.389 0.592 24.964 1.00 96.75 101 LEU A CA 1
ATOM 709 C C . LEU A 1 101 ? -21.766 1.907 24.255 1.00 96.75 101 LEU A C 1
ATOM 711 O O . LEU A 1 101 ? -21.049 2.904 24.337 1.00 96.75 101 LEU A O 1
ATOM 715 N N . ASN A 1 102 ? -22.873 1.915 23.513 1.00 95.25 102 ASN A N 1
ATOM 716 C CA . ASN A 1 102 ? -23.229 3.041 22.658 1.00 95.25 102 ASN A CA 1
ATOM 717 C C . ASN A 1 102 ? -23.864 4.188 23.444 1.00 95.25 102 ASN A C 1
ATOM 719 O O . ASN A 1 102 ? -24.481 4.005 24.498 1.00 95.25 102 ASN A O 1
ATOM 723 N N . SER A 1 103 ? -23.768 5.396 22.889 1.00 93.94 103 SER A N 1
ATOM 724 C CA . SER A 1 103 ? -24.460 6.581 23.415 1.00 93.94 103 SER A CA 1
ATOM 725 C C . SER A 1 103 ? -24.098 6.923 24.869 1.00 93.94 103 SER A C 1
ATOM 727 O O . SER A 1 103 ? -24.918 7.468 25.611 1.00 93.94 103 SER A O 1
ATOM 729 N N . LEU A 1 104 ? -22.866 6.621 25.289 1.00 94.44 104 LEU A N 1
ATOM 730 C CA . LEU A 1 104 ? -22.299 7.035 26.575 1.00 94.44 104 LEU A CA 1
ATOM 731 C C . LEU A 1 104 ? -21.804 8.484 26.480 1.00 94.44 104 LEU A C 1
ATOM 733 O O . LEU A 1 104 ? -20.612 8.751 26.353 1.00 94.44 104 LEU A O 1
ATOM 737 N N . ALA A 1 105 ? -22.732 9.441 26.509 1.00 92.19 105 ALA A N 1
ATOM 738 C CA . ALA A 1 105 ? -22.447 10.849 26.204 1.00 92.19 105 ALA A CA 1
ATOM 739 C C . ALA A 1 105 ? -21.384 11.510 27.109 1.00 92.19 105 ALA A C 1
ATOM 741 O O . ALA A 1 105 ? -20.791 12.510 26.714 1.00 92.19 105 ALA A O 1
ATOM 742 N N . GLN A 1 106 ? -21.163 10.982 28.318 1.00 95.12 106 GLN A N 1
ATOM 743 C CA . GLN A 1 106 ? -20.170 11.491 29.273 1.00 95.12 106 GLN A CA 1
ATOM 744 C C . GLN A 1 106 ? -18.835 10.736 29.224 1.00 95.12 106 GLN A C 1
ATOM 746 O O . GLN A 1 106 ? -17.874 11.174 29.856 1.00 95.12 106 GLN A O 1
ATOM 751 N N . LEU A 1 107 ? -18.757 9.620 28.489 1.00 97.12 107 LEU A N 1
ATOM 752 C CA . LEU A 1 107 ? -17.553 8.802 28.439 1.00 97.12 107 LEU A CA 1
ATOM 753 C C . LEU A 1 107 ? -16.488 9.550 27.654 1.00 97.12 107 LEU A C 1
ATOM 755 O O . LEU A 1 107 ? -16.687 9.817 26.477 1.00 97.12 107 LEU A O 1
ATOM 759 N N . THR A 1 108 ? -15.365 9.863 28.293 1.00 96.06 108 THR A N 1
ATOM 760 C CA . THR A 1 108 ? -14.262 10.621 27.677 1.00 96.06 108 THR A CA 1
ATOM 761 C C . THR A 1 108 ? -12.952 9.844 27.642 1.00 96.06 108 THR A C 1
ATOM 763 O O . THR A 1 108 ? -12.087 10.167 26.824 1.00 96.06 108 THR A O 1
ATOM 766 N N . ARG A 1 109 ? -12.810 8.803 28.479 1.00 97.31 109 ARG A N 1
ATOM 767 C CA . ARG A 1 109 ? -11.561 8.051 28.647 1.00 97.31 109 ARG A CA 1
ATOM 768 C C . ARG A 1 109 ? -11.759 6.537 28.741 1.00 97.31 109 ARG A C 1
ATOM 770 O O . ARG A 1 109 ? -12.649 6.066 29.449 1.00 97.31 109 ARG A O 1
ATOM 777 N N . VAL A 1 110 ? -10.858 5.783 28.110 1.00 98.19 110 VAL A N 1
ATOM 778 C CA . VAL A 1 110 ? -10.638 4.351 28.376 1.00 98.19 110 VAL A CA 1
ATOM 779 C C . VAL A 1 110 ? -9.245 4.170 28.976 1.00 98.19 110 VAL A C 1
ATOM 781 O O . VAL A 1 110 ? -8.246 4.557 28.365 1.00 98.19 110 VAL A O 1
ATOM 784 N N . ALA A 1 111 ? -9.186 3.620 30.187 1.00 98.25 111 ALA A N 1
ATOM 785 C CA . ALA A 1 111 ? -7.944 3.415 30.920 1.00 98.25 111 ALA A CA 1
ATOM 786 C C . ALA A 1 111 ? -7.137 2.213 30.407 1.00 98.25 111 ALA A C 1
ATOM 788 O O . ALA A 1 111 ? -7.676 1.299 29.781 1.00 98.25 111 ALA A O 1
ATOM 789 N N . SER A 1 112 ? -5.843 2.191 30.731 1.00 98.12 112 SER A N 1
ATOM 790 C CA . SER A 1 112 ? -4.962 1.045 30.474 1.00 98.12 112 SER A CA 1
ATOM 791 C C . SER A 1 112 ? -5.534 -0.246 31.074 1.00 98.12 112 SER A C 1
ATOM 793 O O . SER A 1 112 ? -5.996 -0.257 32.217 1.00 98.12 112 SER A O 1
ATOM 795 N N . GLY A 1 113 ? -5.542 -1.334 30.300 1.00 96.94 113 GLY A N 1
ATOM 796 C CA . GLY A 1 113 ? -6.050 -2.637 30.731 1.00 96.94 113 GLY A CA 1
ATOM 797 C C . GLY A 1 113 ? -7.566 -2.704 30.952 1.00 96.94 113 GLY A C 1
ATOM 798 O O . GLY A 1 113 ? -8.046 -3.656 31.569 1.00 96.94 113 GLY A O 1
ATOM 799 N N . ALA A 1 114 ? -8.343 -1.721 30.484 1.00 98.06 114 ALA A N 1
ATOM 800 C CA . ALA A 1 114 ? -9.803 -1.716 30.608 1.00 98.06 114 ALA A CA 1
ATOM 801 C C . ALA A 1 114 ? -10.461 -2.966 29.998 1.00 98.06 114 ALA A C 1
ATOM 803 O O . ALA A 1 114 ? -11.384 -3.523 30.594 1.00 98.06 114 ALA A O 1
ATOM 804 N N . PHE A 1 115 ? -9.956 -3.421 28.848 1.00 97.69 115 PHE A N 1
ATOM 805 C CA . PHE A 1 115 ? -10.455 -4.582 28.100 1.00 97.69 115 PHE A CA 1
ATOM 806 C C . PHE A 1 115 ? -9.450 -5.739 28.037 1.00 97.69 115 PHE A C 1
ATOM 808 O O . PHE A 1 115 ? -9.488 -6.534 27.098 1.00 97.69 115 PHE A O 1
ATOM 815 N N . HIS A 1 116 ? -8.549 -5.835 29.018 1.00 96.81 116 HIS A N 1
ATOM 816 C CA . HIS A 1 116 ? -7.478 -6.829 29.012 1.00 96.81 116 HIS A CA 1
ATOM 817 C C . HIS A 1 116 ? -8.022 -8.259 28.823 1.00 96.81 116 HIS A C 1
ATOM 819 O O . HIS A 1 116 ? -8.823 -8.735 29.630 1.00 96.81 116 HIS A O 1
ATOM 825 N N . ASN A 1 117 ? -7.604 -8.944 27.752 1.00 95.88 117 ASN A N 1
ATOM 826 C CA . ASN A 1 117 ? -8.067 -10.295 27.389 1.00 95.88 117 ASN A CA 1
ATOM 827 C C . ASN A 1 117 ? -9.605 -10.454 27.328 1.00 95.88 117 ASN A C 1
ATOM 829 O O . ASN A 1 117 ? -10.144 -11.535 27.582 1.00 95.88 117 ASN A O 1
ATOM 833 N N . CYS A 1 118 ? -10.332 -9.381 27.007 1.00 96.94 118 CYS A N 1
ATOM 834 C CA . CYS A 1 118 ? -11.767 -9.428 26.735 1.00 96.94 118 CYS A CA 1
ATOM 835 C C . CYS A 1 118 ? -12.026 -10.075 25.363 1.00 96.94 118 CYS A C 1
ATOM 837 O O . CYS A 1 118 ? -11.237 -9.932 24.429 1.00 96.94 118 CYS A O 1
ATOM 839 N N . SER A 1 119 ? -13.160 -10.757 25.200 1.00 97.38 119 SER A N 1
ATOM 840 C CA . SER A 1 119 ? -13.596 -11.282 23.901 1.00 97.38 119 SER A CA 1
ATOM 841 C C . SER A 1 119 ? -15.063 -10.979 23.620 1.00 97.38 119 SER A C 1
ATOM 843 O O . SER A 1 119 ? -15.905 -11.099 24.508 1.00 97.38 119 SER A O 1
ATOM 845 N N . ALA A 1 120 ? -15.372 -10.586 22.384 1.00 97.56 120 ALA A N 1
ATOM 846 C CA . ALA A 1 120 ? -16.726 -10.283 21.928 1.00 97.56 120 ALA A CA 1
ATOM 847 C C . ALA A 1 120 ? -16.950 -10.776 20.489 1.00 97.56 120 ALA A C 1
ATOM 849 O O . ALA A 1 120 ? -16.032 -10.738 19.672 1.00 97.56 120 ALA A O 1
ATOM 850 N N . ALA A 1 121 ? -18.160 -11.205 20.120 1.00 97.25 121 ALA A N 1
ATOM 851 C CA . ALA A 1 121 ? -18.449 -11.442 18.701 1.00 97.25 121 ALA A CA 1
ATOM 852 C C . ALA A 1 121 ? -18.685 -10.115 17.960 1.00 97.25 121 ALA A C 1
ATOM 854 O O . ALA A 1 121 ? -18.109 -9.889 16.896 1.00 97.25 121 ALA A O 1
ATOM 855 N N . LEU A 1 122 ? -19.474 -9.219 18.558 1.00 97.44 122 LEU A N 1
ATOM 856 C CA . LEU A 1 122 ? -19.704 -7.847 18.110 1.00 97.44 122 LEU A CA 1
ATOM 857 C C . LEU A 1 122 ? -19.305 -6.873 19.223 1.00 97.44 122 LEU A C 1
ATOM 859 O O . LEU A 1 122 ? -19.699 -7.066 20.372 1.00 97.44 122 LEU A O 1
ATOM 863 N N . PHE A 1 123 ? -18.564 -5.820 18.883 1.00 97.62 123 PHE A N 1
ATOM 864 C CA . PHE A 1 123 ? -18.164 -4.773 19.822 1.00 97.62 123 PHE A CA 1
ATOM 865 C C . PHE A 1 123 ? -18.558 -3.406 19.271 1.00 97.62 123 PHE A C 1
ATOM 867 O O . PHE A 1 123 ? -18.100 -3.017 18.194 1.00 97.62 123 PHE A O 1
ATOM 874 N N . TYR A 1 124 ? -19.367 -2.670 20.029 1.00 96.12 124 TYR A N 1
ATOM 875 C CA . TYR A 1 124 ? -19.778 -1.316 19.678 1.00 96.12 124 TYR A CA 1
ATOM 876 C C . TYR A 1 124 ? -19.475 -0.358 20.823 1.00 96.12 124 TYR A C 1
ATOM 878 O O . TYR A 1 124 ? -19.991 -0.522 21.928 1.00 96.12 124 TYR A O 1
ATOM 886 N N . LEU A 1 125 ? -18.652 0.648 20.539 1.00 95.44 125 LEU A N 1
ATOM 887 C CA . LEU A 1 125 ? -18.408 1.789 21.412 1.00 95.44 125 LEU A CA 1
ATOM 888 C C . LEU A 1 125 ? -18.525 3.048 20.556 1.00 95.44 125 LEU A C 1
ATOM 890 O O . LEU A 1 125 ? -17.524 3.667 20.206 1.00 95.44 125 LEU A O 1
ATOM 894 N N . THR A 1 126 ? -19.754 3.369 20.153 1.00 93.12 126 THR A N 1
ATOM 895 C CA . THR A 1 126 ? -20.035 4.466 19.220 1.00 93.12 126 THR A CA 1
ATOM 896 C C . THR A 1 126 ? -20.909 5.546 19.846 1.00 93.12 126 THR A C 1
ATOM 898 O O . THR A 1 126 ? -21.632 5.317 20.823 1.00 93.12 126 THR A O 1
ATOM 901 N N . ALA A 1 127 ? -20.887 6.736 19.247 1.00 89.69 127 ALA A N 1
ATOM 902 C CA . ALA A 1 127 ? -21.665 7.897 19.674 1.00 89.69 127 ALA A CA 1
ATOM 903 C C . ALA A 1 127 ? -21.383 8.291 21.137 1.00 89.69 127 ALA A C 1
ATOM 905 O O . ALA A 1 127 ? -22.307 8.563 21.908 1.00 89.69 127 ALA A O 1
ATOM 906 N N . THR A 1 128 ? -20.108 8.293 21.537 1.00 90.44 128 THR A N 1
ATOM 907 C CA . THR A 1 128 ? -19.675 8.702 22.883 1.00 90.44 128 THR A CA 1
ATOM 908 C C . THR A 1 128 ? -18.838 9.985 22.835 1.00 90.44 128 THR A C 1
ATOM 910 O O . THR A 1 128 ? -18.544 10.522 21.768 1.00 90.44 128 THR A O 1
ATOM 913 N N . GLY A 1 129 ? -18.456 10.513 24.000 1.00 91.38 129 GLY A N 1
ATOM 914 C CA . GLY A 1 129 ? -17.502 11.621 24.106 1.00 91.38 129 GLY A CA 1
ATOM 915 C C . GLY A 1 129 ? -16.033 11.183 24.077 1.00 91.38 129 GLY A C 1
ATOM 916 O O . GLY A 1 129 ? -15.178 11.993 24.437 1.00 91.38 129 GLY A O 1
ATOM 917 N N . LEU A 1 130 ? -15.742 9.918 23.736 1.00 94.75 130 LEU A N 1
ATOM 918 C CA . LEU A 1 130 ? -14.430 9.307 23.928 1.00 94.75 130 LEU A CA 1
ATOM 919 C C . LEU A 1 130 ? -13.364 10.073 23.148 1.00 94.75 130 LEU A C 1
ATOM 921 O O . LEU A 1 130 ? -13.377 10.072 21.921 1.00 94.75 130 LEU A O 1
ATOM 925 N N . ALA A 1 131 ? -12.440 10.691 23.878 1.00 93.56 131 ALA A N 1
ATOM 926 C CA . ALA A 1 131 ? -11.342 11.472 23.319 1.00 93.56 131 ALA A CA 1
ATOM 927 C C . ALA A 1 131 ? -9.969 10.900 23.689 1.00 93.56 131 ALA A C 1
ATOM 929 O O . ALA A 1 131 ? -8.999 11.094 22.965 1.00 93.56 131 ALA A O 1
ATOM 930 N N . THR A 1 132 ? -9.871 10.179 24.810 1.00 95.31 132 THR A N 1
ATOM 931 C CA . THR A 1 132 ? -8.603 9.642 25.313 1.00 95.31 132 THR A CA 1
ATOM 932 C C . THR A 1 132 ? -8.652 8.124 25.434 1.00 95.31 132 THR A C 1
ATOM 934 O O . THR A 1 132 ? -9.350 7.569 26.282 1.00 95.31 132 THR A O 1
ATOM 937 N N . ILE A 1 133 ? -7.841 7.448 24.629 1.00 97.06 133 ILE A N 1
ATOM 938 C CA . ILE A 1 133 ? -7.473 6.043 24.824 1.00 97.06 133 ILE A CA 1
ATOM 939 C C . ILE A 1 133 ? -6.108 6.053 25.515 1.00 97.06 133 ILE A C 1
ATOM 941 O O . ILE A 1 133 ? -5.240 6.814 25.105 1.00 97.06 133 ILE A O 1
ATOM 945 N N . GLN A 1 134 ? -5.913 5.285 26.586 1.00 97.88 134 GLN A N 1
ATOM 946 C CA . GLN A 1 134 ? -4.586 5.104 27.191 1.00 97.88 134 GLN A CA 1
ATOM 947 C C . GLN A 1 134 ? -3.827 3.937 26.532 1.00 97.88 134 GLN A C 1
ATOM 949 O O . GLN A 1 134 ? -4.461 3.034 25.978 1.00 97.88 134 GLN A O 1
ATOM 954 N N . PRO A 1 135 ? -2.483 3.899 26.618 1.00 98.12 135 PRO A N 1
ATOM 955 C CA . PRO A 1 135 ? -1.708 2.727 26.212 1.00 98.12 135 PRO A CA 1
ATOM 956 C C . PRO A 1 135 ? -2.257 1.441 26.841 1.00 98.12 135 PRO A C 1
ATOM 958 O O . PRO A 1 135 ? -2.618 1.442 28.018 1.00 98.12 135 PRO A O 1
ATOM 961 N N . ASN A 1 136 ? -2.304 0.347 26.078 1.00 97.88 136 ASN A N 1
ATOM 962 C CA . ASN A 1 136 ? -2.823 -0.963 26.497 1.00 97.88 136 ASN A CA 1
ATOM 963 C C . ASN A 1 136 ? -4.314 -0.983 26.897 1.00 97.88 136 ASN A C 1
ATOM 965 O O . ASN A 1 136 ? -4.771 -1.938 27.525 1.00 97.88 136 ASN A O 1
ATOM 969 N N . ALA A 1 137 ? -5.107 0.039 26.552 1.00 98.19 137 ALA A N 1
ATOM 970 C CA . ALA A 1 137 ? -6.542 0.072 26.855 1.00 98.19 137 ALA A CA 1
ATOM 971 C C . ALA A 1 137 ? -7.306 -1.152 26.317 1.00 98.19 137 ALA A C 1
ATOM 973 O O . ALA A 1 137 ? -8.185 -1.684 27.002 1.00 98.19 137 ALA A O 1
ATOM 974 N N . PHE A 1 138 ? -6.936 -1.614 25.118 1.00 98.12 138 PHE A N 1
ATOM 975 C CA . PHE A 1 138 ? -7.535 -2.763 24.437 1.00 98.12 138 PHE A CA 1
ATOM 976 C C . PHE A 1 138 ? -6.610 -3.988 24.383 1.00 98.12 138 PHE A C 1
ATOM 978 O O . PHE A 1 138 ? -6.760 -4.826 23.499 1.00 98.12 138 PHE A O 1
ATOM 985 N N . GLU A 1 139 ? -5.644 -4.102 25.300 1.00 97.81 139 GLU A N 1
ATOM 986 C CA . GLU A 1 139 ? -4.633 -5.163 25.240 1.00 97.81 139 GLU A CA 1
ATOM 987 C C . GLU A 1 139 ? -5.250 -6.574 25.190 1.00 97.81 139 GLU A C 1
ATOM 989 O O . GLU A 1 139 ? -6.015 -6.968 26.072 1.00 97.81 139 GLU A O 1
ATOM 994 N N . GLY A 1 140 ? -4.921 -7.346 24.152 1.00 97.62 140 GLY A N 1
ATOM 995 C CA . GLY A 1 140 ? -5.417 -8.718 23.980 1.00 97.62 140 GLY A CA 1
ATOM 996 C C . GLY A 1 140 ? 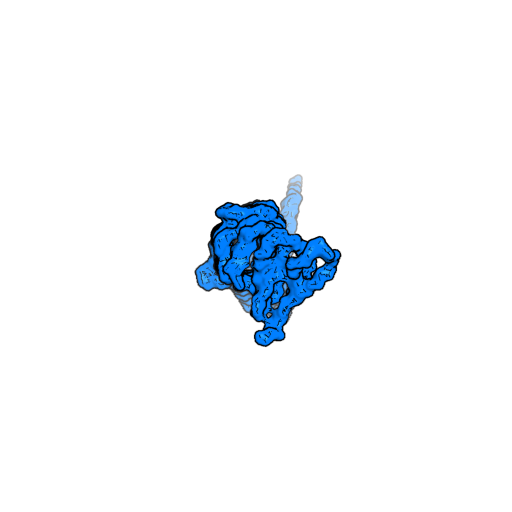-6.921 -8.837 23.682 1.00 97.62 140 GLY A C 1
ATOM 997 O O . GLY A 1 140 ? -7.465 -9.942 23.732 1.00 97.62 140 GLY A O 1
ATOM 998 N N . LEU A 1 141 ? -7.618 -7.731 23.380 1.00 98.38 141 LEU A N 1
ATOM 999 C CA . LEU A 1 141 ? -9.036 -7.766 23.011 1.00 98.38 141 LEU A CA 1
ATOM 1000 C C . LEU A 1 141 ? -9.232 -8.578 21.722 1.00 98.38 141 LEU A C 1
ATOM 1002 O O . LEU A 1 141 ? -8.633 -8.280 20.691 1.00 98.38 141 LEU A O 1
ATOM 1006 N N . THR A 1 142 ? -10.139 -9.555 21.752 1.00 98.31 142 THR A N 1
ATOM 1007 C CA . THR A 1 142 ? -10.521 -10.349 20.574 1.00 98.31 142 THR A CA 1
ATOM 1008 C C . THR A 1 142 ? -11.958 -10.045 20.145 1.00 98.31 142 THR A C 1
ATOM 1010 O O . THR A 1 142 ? -12.896 -10.264 20.911 1.00 98.31 142 THR A O 1
ATOM 1013 N N . VAL A 1 143 ? -12.155 -9.589 18.907 1.00 97.75 143 VAL A N 1
ATOM 1014 C CA . VAL A 1 143 ? -13.468 -9.289 18.319 1.00 97.75 143 VAL A CA 1
ATOM 1015 C C . VAL A 1 143 ? -13.667 -10.066 17.014 1.00 97.75 143 VAL A C 1
ATOM 1017 O O . VAL A 1 143 ? -12.859 -9.967 16.096 1.00 97.75 143 VAL A O 1
ATOM 1020 N N . ALA A 1 144 ? -14.751 -10.837 16.887 1.00 96.75 144 ALA A N 1
ATOM 1021 C CA . ALA A 1 144 ? -15.006 -11.615 15.659 1.00 96.75 144 ALA A CA 1
ATOM 1022 C C . ALA A 1 144 ? -15.436 -10.746 14.453 1.00 96.75 144 ALA A C 1
ATOM 1024 O O . ALA A 1 144 ? -15.330 -11.160 13.296 1.00 96.75 144 ALA A O 1
ATOM 1025 N N . ALA A 1 145 ? -15.933 -9.541 14.725 1.00 95.81 145 ALA A N 1
ATOM 1026 C CA . ALA A 1 145 ? -16.333 -8.522 13.760 1.00 95.81 145 ALA A CA 1
ATOM 1027 C C . ALA A 1 145 ? -15.402 -7.291 13.827 1.00 95.81 145 ALA A C 1
ATOM 1029 O O . ALA A 1 145 ? -14.434 -7.294 14.593 1.00 95.81 145 ALA A O 1
ATOM 1030 N N . PRO A 1 146 ? -15.626 -6.242 13.012 1.00 94.81 146 PRO A N 1
ATOM 1031 C CA . PRO A 1 146 ? -14.879 -5.000 13.162 1.00 94.81 146 PRO A CA 1
ATOM 1032 C C . PRO A 1 146 ? -15.067 -4.383 14.555 1.00 94.81 146 PRO A C 1
ATOM 1034 O O . PRO A 1 146 ? -16.195 -4.245 15.030 1.00 94.81 146 PRO A O 1
ATOM 1037 N N . LEU A 1 147 ? -13.959 -3.988 15.184 1.00 95.44 147 LEU A N 1
ATOM 1038 C CA . LEU A 1 147 ? -13.933 -3.147 16.374 1.00 95.44 147 LEU A CA 1
ATOM 1039 C C . LEU A 1 147 ? -14.379 -1.740 15.969 1.00 95.44 147 LEU A C 1
ATOM 1041 O O . LEU A 1 147 ? -13.625 -0.995 15.339 1.00 95.44 147 LEU A O 1
ATOM 1045 N N . ASN A 1 148 ? -15.627 -1.404 16.288 1.00 92.56 148 ASN A N 1
ATOM 1046 C CA . ASN A 1 148 ? -16.218 -0.139 15.886 1.00 92.56 148 ASN A CA 1
ATOM 1047 C C . ASN A 1 148 ? -16.082 0.912 16.997 1.00 92.56 148 ASN A C 1
ATOM 1049 O O . ASN A 1 148 ? -16.832 0.888 17.976 1.00 92.56 148 ASN A O 1
ATOM 1053 N N . LEU A 1 149 ? -15.123 1.823 16.813 1.00 92.56 149 LEU A N 1
ATOM 1054 C CA . LEU A 1 149 ? -14.890 3.018 17.626 1.00 92.56 149 LEU A CA 1
ATOM 1055 C C . LEU A 1 149 ? -15.248 4.300 16.855 1.00 92.56 149 LEU A C 1
ATOM 1057 O O . LEU A 1 149 ? -14.784 5.382 17.218 1.00 92.56 149 LEU A O 1
ATOM 1061 N N . ALA A 1 150 ? -16.050 4.190 15.794 1.00 88.12 150 ALA A N 1
ATOM 1062 C CA . ALA A 1 150 ? -16.549 5.341 15.059 1.00 88.12 150 ALA A CA 1
ATOM 1063 C C . ALA A 1 150 ? -17.482 6.191 15.940 1.00 88.12 150 ALA A C 1
ATOM 1065 O O . ALA A 1 150 ? -17.981 5.756 16.981 1.00 88.12 150 ALA A O 1
ATOM 1066 N N . GLN A 1 151 ? -17.750 7.414 15.507 1.00 89.25 151 GLN A N 1
ATOM 1067 C CA . GLN A 1 151 ? -18.611 8.378 16.182 1.00 89.25 151 GLN A CA 1
ATOM 1068 C C . GLN A 1 151 ? -18.133 8.742 17.591 1.00 89.25 151 GLN A C 1
ATOM 1070 O O . GLN A 1 151 ? -18.935 8.914 18.510 1.00 89.25 151 GLN A O 1
ATOM 1075 N N . ASN A 1 152 ? -16.817 8.850 17.750 1.00 92.06 152 ASN A N 1
ATOM 1076 C CA . ASN A 1 152 ? -16.149 9.337 18.953 1.00 92.06 152 ASN A CA 1
ATOM 1077 C C . ASN A 1 152 ? -15.358 10.618 18.635 1.00 92.06 152 ASN A C 1
ATOM 1079 O O . ASN A 1 152 ? -15.477 11.178 17.550 1.00 92.06 152 ASN A O 1
ATOM 1083 N N . LYS A 1 153 ? -14.567 11.104 19.594 1.00 92.44 153 LYS A N 1
ATOM 1084 C CA . LYS A 1 153 ? -13.738 12.316 19.487 1.00 92.44 153 LYS A CA 1
ATOM 1085 C C . LYS A 1 153 ? -12.244 11.985 19.568 1.00 92.44 153 LYS A C 1
ATOM 1087 O O . LYS A 1 153 ? -11.482 12.700 20.214 1.00 92.44 153 LYS A O 1
ATOM 1092 N N . ILE A 1 154 ? -11.844 10.849 18.995 1.00 92.56 154 ILE A N 1
ATOM 1093 C CA . ILE A 1 154 ? -10.476 10.325 19.082 1.00 92.56 154 ILE A CA 1
ATOM 1094 C C . ILE A 1 154 ? -9.585 11.106 18.110 1.00 92.56 154 ILE A C 1
ATOM 1096 O O . ILE A 1 154 ? -9.506 10.795 16.928 1.00 92.56 154 ILE A O 1
ATOM 1100 N N . GLU A 1 155 ? -8.882 12.112 18.622 1.00 92.38 155 GLU A N 1
ATOM 1101 C CA . GLU A 1 155 ? -7.946 12.920 17.823 1.00 92.38 155 GLU A CA 1
ATOM 1102 C C . GLU A 1 155 ? -6.578 12.251 17.647 1.00 92.38 155 GLU A C 1
ATOM 1104 O O . GLU A 1 155 ? -5.811 12.613 16.750 1.00 92.38 155 GLU A O 1
ATOM 1109 N N . PHE A 1 156 ? -6.258 11.291 18.515 1.00 93.25 156 PHE A N 1
ATOM 1110 C CA . PHE A 1 156 ? -4.935 10.701 18.634 1.00 93.25 156 PHE A CA 1
ATOM 1111 C C . PHE A 1 156 ? -5.008 9.250 19.127 1.00 93.25 156 PHE A C 1
ATOM 1113 O O . PHE A 1 156 ? -5.756 8.937 20.057 1.00 93.25 156 PHE A O 1
ATOM 1120 N N . VAL A 1 157 ? -4.197 8.375 18.527 1.00 95.50 157 VAL A N 1
ATOM 1121 C CA . VAL A 1 157 ? -4.016 6.985 18.967 1.00 95.50 157 VAL A CA 1
ATOM 1122 C C . VAL A 1 157 ? -2.621 6.830 19.581 1.00 95.50 157 VAL A C 1
ATOM 1124 O O . VAL A 1 157 ? -1.647 6.936 18.831 1.00 95.50 157 VAL A O 1
ATOM 1127 N N . PRO A 1 158 ? -2.496 6.562 20.897 1.00 96.69 158 PRO A N 1
ATOM 1128 C CA . PRO A 1 158 ? -1.188 6.414 21.527 1.00 96.69 158 PRO A CA 1
ATOM 1129 C C . PRO A 1 158 ? -0.487 5.111 21.153 1.00 96.69 158 PRO A C 1
ATOM 1131 O O . PRO A 1 158 ? -1.123 4.134 20.742 1.00 96.69 158 PRO A O 1
ATOM 1134 N N . SER A 1 159 ? 0.813 5.055 21.438 1.00 95.56 159 SER A N 1
ATOM 1135 C CA . SER A 1 159 ? 1.585 3.817 21.445 1.00 95.56 159 SER A CA 1
ATOM 1136 C C . SER A 1 159 ? 0.878 2.724 22.253 1.00 95.56 159 SER A C 1
ATOM 1138 O O . SER A 1 159 ? 0.370 2.963 23.353 1.00 95.56 159 SER A O 1
ATOM 1140 N N . LEU A 1 160 ? 0.872 1.497 21.723 1.00 95.94 160 LEU A N 1
ATOM 1141 C CA . LEU A 1 160 ? 0.297 0.305 22.357 1.00 95.94 160 LEU A CA 1
ATOM 1142 C C . LEU A 1 160 ? -1.223 0.363 22.617 1.00 95.94 160 LEU A C 1
ATOM 1144 O O . LEU A 1 160 ? -1.741 -0.481 23.348 1.00 95.94 160 LEU A O 1
ATOM 1148 N N . ALA A 1 161 ? -1.966 1.323 22.051 1.00 97.25 161 ALA A N 1
ATOM 1149 C CA . ALA A 1 161 ? -3.420 1.424 22.232 1.00 97.25 161 ALA A CA 1
ATOM 1150 C C . ALA A 1 161 ? -4.154 0.112 21.900 1.00 97.25 161 ALA A C 1
ATOM 1152 O O . ALA A 1 161 ? -5.026 -0.324 22.657 1.00 97.25 161 ALA A O 1
ATOM 1153 N N . PHE A 1 162 ? -3.764 -0.521 20.788 1.00 97.25 162 PHE A N 1
ATOM 1154 C CA . PHE A 1 162 ? -4.366 -1.743 20.250 1.00 97.25 162 PHE A CA 1
ATOM 1155 C C . PHE A 1 162 ? -3.444 -2.958 20.375 1.00 97.25 162 PHE A C 1
ATOM 1157 O O . PHE A 1 162 ? -3.496 -3.868 19.546 1.00 97.25 162 PHE A O 1
ATOM 1164 N N . ARG A 1 163 ? -2.589 -2.984 21.404 1.00 96.81 163 ARG A N 1
ATOM 1165 C CA . ARG A 1 163 ? -1.593 -4.042 21.555 1.00 96.81 163 ARG A CA 1
ATOM 1166 C C . ARG A 1 163 ? -2.228 -5.435 21.581 1.00 96.81 163 ARG A C 1
ATOM 1168 O O . ARG A 1 163 ? -3.058 -5.723 22.440 1.00 96.81 163 ARG A O 1
ATOM 1175 N N . GLY A 1 164 ? -1.840 -6.316 20.663 1.00 96.88 164 GLY A N 1
ATOM 1176 C CA . GLY A 1 164 ? -2.364 -7.689 20.620 1.00 96.88 164 GLY A CA 1
ATOM 1177 C C . GLY A 1 164 ? -3.868 -7.805 20.324 1.00 96.88 164 GLY A C 1
ATOM 1178 O O . GLY A 1 164 ? -4.455 -8.853 20.586 1.00 96.88 164 GLY A O 1
ATOM 1179 N N . VAL A 1 165 ? -4.514 -6.746 19.820 1.00 98.12 165 VAL A N 1
ATOM 1180 C CA . VAL A 1 165 ? -5.932 -6.789 19.431 1.00 98.12 165 VAL A CA 1
ATOM 1181 C C . VAL A 1 165 ? -6.114 -7.717 18.239 1.00 98.12 165 VAL A C 1
ATOM 1183 O O . VAL A 1 165 ? -5.424 -7.571 17.237 1.00 98.12 165 VAL A O 1
ATOM 1186 N N . VAL A 1 166 ? -7.089 -8.619 18.296 1.00 98.06 166 VAL A N 1
ATOM 1187 C CA . VAL A 1 166 ? -7.472 -9.476 17.167 1.00 98.06 166 VAL A CA 1
ATOM 1188 C C . VAL A 1 166 ? -8.873 -9.085 16.720 1.00 98.06 166 VAL A C 1
ATOM 1190 O O . VAL A 1 166 ? -9.824 -9.277 17.469 1.00 98.06 166 VAL A O 1
ATOM 1193 N N . ALA A 1 167 ? -9.029 -8.528 15.519 1.00 97.50 167 ALA A N 1
ATOM 1194 C CA . ALA A 1 167 ? -10.329 -8.062 15.027 1.00 97.50 167 ALA A CA 1
ATOM 1195 C C . ALA A 1 167 ? -10.519 -8.325 13.529 1.00 97.50 167 ALA A C 1
ATOM 1197 O O . ALA A 1 167 ? -9.562 -8.570 12.801 1.00 97.50 167 ALA A O 1
ATOM 1198 N N . LYS A 1 168 ? -11.753 -8.234 13.019 1.00 95.38 168 LYS A N 1
ATOM 1199 C CA . LYS A 1 168 ? -12.000 -8.224 11.557 1.00 95.38 168 LYS A CA 1
ATOM 1200 C C . LYS A 1 168 ? -11.736 -6.863 10.899 1.00 95.38 168 LYS A C 1
ATOM 1202 O O . LYS A 1 168 ? -11.844 -6.707 9.689 1.00 95.38 168 LYS A O 1
ATOM 1207 N N . GLY A 1 169 ? -11.431 -5.854 11.697 1.00 94.81 169 GLY A N 1
ATOM 1208 C CA . GLY A 1 169 ? -11.166 -4.488 11.272 1.00 94.81 169 GLY A CA 1
ATOM 1209 C C . GLY A 1 169 ? -11.191 -3.570 12.481 1.00 94.81 169 GLY A C 1
ATOM 1210 O O . GLY A 1 169 ? -11.712 -3.953 13.527 1.00 94.81 169 GLY A O 1
ATOM 1211 N N . ILE A 1 170 ? -10.634 -2.374 12.346 1.00 93.56 170 ILE A N 1
ATOM 1212 C CA . ILE A 1 170 ? -10.703 -1.329 13.372 1.00 93.56 170 ILE A CA 1
ATOM 1213 C C . ILE A 1 170 ? -11.186 -0.065 12.669 1.00 93.56 170 ILE A C 1
ATOM 1215 O O . ILE A 1 170 ? -10.584 0.357 11.680 1.00 93.56 170 ILE A O 1
ATOM 1219 N N . TYR A 1 171 ? -12.291 0.501 13.148 1.00 90.44 171 TYR A N 1
ATOM 1220 C CA . TYR A 1 171 ? -12.872 1.736 12.621 1.00 90.44 171 TYR A CA 1
ATOM 1221 C C . TYR A 1 171 ? -12.739 2.824 13.680 1.00 90.44 171 TYR A C 1
ATOM 1223 O O . TYR A 1 171 ? -13.287 2.676 14.770 1.00 90.44 171 TYR A O 1
ATOM 1231 N N . LEU A 1 172 ? -11.971 3.872 13.370 1.00 86.75 172 LEU A N 1
ATOM 1232 C CA . LEU A 1 172 ? -11.580 4.920 14.321 1.00 86.75 172 LEU A CA 1
ATOM 1233 C C . LEU A 1 172 ? -12.215 6.284 14.040 1.00 86.75 172 LEU A C 1
ATOM 1235 O O . LEU A 1 172 ? -12.241 7.113 14.941 1.00 86.75 172 LEU A O 1
ATOM 1239 N N . ASP A 1 173 ? -12.689 6.528 12.817 1.00 71.56 173 ASP A N 1
ATOM 1240 C CA . ASP A 1 173 ? -13.051 7.874 12.374 1.00 71.56 173 ASP A CA 1
ATOM 1241 C C . ASP A 1 173 ? -14.293 7.872 11.471 1.00 71.56 173 ASP A C 1
ATOM 1243 O O . ASP A 1 173 ? -14.373 7.109 10.505 1.00 71.56 173 ASP A O 1
ATOM 1247 N N . ASP A 1 174 ? -15.254 8.728 11.816 1.00 71.69 174 ASP A N 1
ATOM 1248 C CA . ASP A 1 174 ? -16.325 9.232 10.945 1.00 71.69 174 ASP A CA 1
ATOM 1249 C C . ASP A 1 174 ? -16.969 10.540 11.483 1.00 71.69 174 ASP A C 1
ATOM 1251 O O . ASP A 1 174 ? -18.030 10.934 10.992 1.00 71.69 174 ASP A O 1
ATOM 1255 N N . GLN A 1 175 ? -16.381 11.216 12.490 1.00 70.94 175 GLN A N 1
ATOM 1256 C CA . GLN A 1 175 ? -16.948 12.402 13.166 1.00 70.94 175 GLN A CA 1
ATOM 1257 C C . GLN A 1 175 ? -15.872 13.436 13.547 1.00 70.94 175 GLN A C 1
ATOM 1259 O O . GLN A 1 175 ? -14.680 13.167 13.521 1.00 70.94 175 GLN A O 1
ATOM 1264 N N . ALA A 1 176 ? -16.302 14.648 13.914 1.00 76.75 176 ALA A N 1
ATOM 1265 C CA . ALA A 1 176 ? -15.412 15.720 14.357 1.00 76.75 176 ALA A CA 1
ATOM 1266 C C . ALA A 1 176 ? -15.164 15.679 15.885 1.00 76.75 176 ALA A C 1
ATOM 1268 O O . ALA A 1 176 ? -16.128 15.519 16.646 1.00 76.75 176 ALA A O 1
ATOM 1269 N N . PRO A 1 177 ? -13.934 15.947 16.369 1.00 86.31 177 PRO A N 1
ATOM 1270 C CA . PRO A 1 177 ? -12.710 16.264 15.617 1.00 86.31 177 PRO A CA 1
ATOM 1271 C C . PRO A 1 177 ? -12.082 15.028 14.935 1.00 86.31 177 PRO A C 1
ATOM 1273 O O . PRO A 1 177 ? -12.214 13.928 15.464 1.00 86.31 177 PRO A O 1
ATOM 1276 N N . PRO A 1 178 ? -11.411 15.205 13.779 1.00 87.62 178 PRO A N 1
ATOM 1277 C CA . PRO A 1 178 ? -10.851 14.093 13.012 1.00 87.62 178 PRO A CA 1
ATOM 1278 C C . PRO A 1 178 ? -9.606 13.501 13.681 1.00 87.62 178 PRO A C 1
ATOM 1280 O O . PRO A 1 178 ? -8.894 14.191 14.417 1.00 87.62 178 PRO A O 1
ATOM 1283 N N . LEU A 1 179 ? -9.272 12.254 13.343 1.00 90.94 179 LEU A N 1
ATOM 1284 C CA . LEU A 1 179 ? -8.020 11.636 13.778 1.00 90.94 179 LEU A CA 1
ATOM 1285 C C . LEU A 1 179 ? -6.822 12.355 13.132 1.00 90.94 179 LEU A C 1
ATOM 1287 O O . LEU A 1 179 ? -6.675 12.353 11.910 1.00 90.94 179 LEU A O 1
ATOM 1291 N N . THR A 1 180 ? -5.945 12.957 13.937 1.00 91.75 180 THR A N 1
ATOM 1292 C CA . THR A 1 180 ? -4.802 13.757 13.449 1.00 91.75 180 THR A CA 1
ATOM 1293 C C . THR A 1 180 ? -3.455 13.061 13.593 1.00 91.75 180 THR A C 1
ATOM 1295 O O . THR A 1 180 ? -2.533 13.360 12.833 1.00 91.75 180 THR A O 1
ATOM 1298 N N . THR A 1 181 ? -3.332 12.130 14.543 1.00 92.38 181 THR A N 1
ATOM 1299 C CA . THR A 1 181 ? -2.050 11.508 14.890 1.00 92.38 181 THR A CA 1
ATOM 1300 C C . THR A 1 181 ? -2.218 10.036 15.268 1.00 92.38 181 THR A C 1
ATOM 1302 O O . THR A 1 181 ? -3.103 9.672 16.040 1.00 92.38 181 THR A O 1
ATOM 1305 N N . ILE A 1 182 ? -1.323 9.193 14.755 1.00 94.81 182 ILE A N 1
ATOM 1306 C CA . ILE A 1 182 ? -1.128 7.806 15.187 1.00 94.81 182 ILE A CA 1
ATOM 1307 C C . ILE A 1 182 ? 0.312 7.718 15.673 1.00 94.81 182 ILE A C 1
ATOM 1309 O O . ILE A 1 182 ? 1.233 7.974 14.896 1.00 94.81 182 ILE A O 1
ATOM 1313 N N . GLU A 1 183 ? 0.506 7.401 16.947 1.00 94.81 183 GLU A N 1
ATOM 1314 C CA . GLU A 1 183 ? 1.845 7.223 17.493 1.00 94.81 183 GLU A CA 1
ATOM 1315 C C . GLU A 1 183 ? 2.506 5.942 17.006 1.00 94.81 183 GLU A C 1
ATOM 1317 O O . GLU A 1 183 ? 1.880 4.957 16.608 1.00 94.81 183 GLU A O 1
ATOM 1322 N N . GLN A 1 184 ? 3.824 5.956 17.112 1.00 93.56 184 GLN A N 1
ATOM 1323 C CA . GLN A 1 184 ? 4.671 4.804 16.905 1.00 93.56 184 GLN A CA 1
ATOM 1324 C C . GLN A 1 184 ? 4.197 3.598 17.738 1.00 93.56 184 GLN A C 1
ATOM 1326 O O . GLN A 1 184 ? 3.980 3.700 18.947 1.00 93.56 184 GLN A O 1
ATOM 1331 N N . GLY A 1 185 ? 4.048 2.436 17.103 1.00 93.94 185 GLY A N 1
ATOM 1332 C CA . GLY A 1 185 ? 3.643 1.193 17.763 1.00 93.94 185 GLY A CA 1
ATOM 1333 C C . GLY A 1 185 ? 2.204 1.197 18.290 1.00 93.94 185 GLY A C 1
ATOM 1334 O O . GLY A 1 185 ? 1.868 0.383 19.149 1.00 93.94 185 GLY A O 1
ATOM 1335 N N . ALA A 1 186 ? 1.336 2.095 17.813 1.00 95.56 186 ALA A N 1
ATOM 1336 C CA . ALA A 1 186 ? -0.082 2.129 18.187 1.00 95.56 186 ALA A CA 1
ATOM 1337 C C . ALA A 1 186 ? -0.806 0.781 17.979 1.00 95.56 186 ALA A C 1
ATOM 1339 O O . ALA A 1 186 ? -1.711 0.432 18.745 1.00 95.56 186 ALA A O 1
ATOM 1340 N N . PHE A 1 187 ? -0.376 0.021 16.968 1.00 95.62 187 PHE A N 1
ATOM 1341 C CA . PHE A 1 187 ? -0.947 -1.261 16.545 1.00 95.62 187 PHE A CA 1
ATOM 1342 C C . PHE A 1 187 ? -0.006 -2.458 16.772 1.00 95.62 187 PHE A C 1
ATOM 1344 O O . PHE A 1 187 ? -0.145 -3.477 16.097 1.00 95.62 187 PHE A O 1
ATOM 1351 N N . ASP A 1 188 ? 0.949 -2.358 17.700 1.00 94.94 188 ASP A N 1
ATOM 1352 C CA . ASP A 1 188 ? 1.918 -3.431 17.964 1.00 94.94 188 ASP A CA 1
ATOM 1353 C C . ASP A 1 188 ? 1.232 -4.774 18.297 1.00 94.94 188 ASP A C 1
ATOM 1355 O O . ASP A 1 188 ? 0.416 -4.876 19.214 1.00 94.94 188 ASP A O 1
ATOM 1359 N N . GLY A 1 189 ? 1.519 -5.824 17.530 1.00 95.12 189 GLY A N 1
ATOM 1360 C CA . GLY A 1 189 ? 0.889 -7.139 17.668 1.00 95.12 189 GLY A CA 1
ATOM 1361 C C . GLY A 1 189 ? -0.602 -7.192 17.303 1.00 95.12 189 GLY A C 1
ATOM 1362 O O . GLY A 1 189 ? -1.224 -8.244 17.461 1.00 95.12 189 GLY A O 1
ATOM 1363 N N . ALA A 1 190 ? -1.204 -6.096 16.828 1.00 96.94 190 ALA A N 1
ATOM 1364 C CA . ALA A 1 190 ? -2.593 -6.101 16.384 1.00 96.94 190 ALA A CA 1
ATOM 1365 C C . ALA A 1 190 ? -2.741 -6.955 15.115 1.00 96.94 190 ALA A C 1
ATOM 1367 O O . ALA A 1 190 ? -1.988 -6.802 14.156 1.00 96.94 190 ALA A O 1
ATOM 1368 N N . THR A 1 191 ? -3.734 -7.839 15.095 1.00 97.25 191 THR A N 1
ATOM 1369 C CA . THR A 1 191 ? -4.029 -8.749 13.987 1.00 97.25 191 THR A CA 1
ATOM 1370 C C . THR A 1 191 ? -5.418 -8.466 13.426 1.00 97.25 191 THR A C 1
ATOM 1372 O O . THR A 1 191 ? -6.443 -8.787 14.033 1.00 97.25 191 THR A O 1
ATOM 1375 N N . ILE A 1 192 ? -5.460 -7.895 12.225 1.00 96.62 192 ILE A N 1
ATOM 1376 C CA . ILE A 1 192 ? -6.670 -7.787 11.421 1.00 96.62 192 ILE A CA 1
ATOM 1377 C C . ILE A 1 192 ? -6.831 -9.086 10.635 1.00 96.62 192 ILE A C 1
ATOM 1379 O O . ILE A 1 192 ? -6.115 -9.349 9.674 1.00 96.62 192 ILE A O 1
ATOM 1383 N N . THR A 1 193 ? -7.764 -9.909 11.102 1.00 94.38 193 THR A N 1
ATOM 1384 C CA . THR A 1 193 ? -8.017 -11.272 10.620 1.00 94.38 193 THR A CA 1
ATOM 1385 C C . THR A 1 193 ? -8.455 -11.335 9.156 1.00 94.38 193 THR A C 1
ATOM 1387 O O . THR A 1 193 ? -8.872 -10.337 8.564 1.00 94.38 193 THR A O 1
ATOM 1390 N N . ALA A 1 194 ? -8.397 -12.548 8.598 1.00 91.19 194 ALA A N 1
ATOM 1391 C CA . ALA A 1 194 ? -8.617 -12.806 7.183 1.00 91.19 194 ALA A CA 1
ATOM 1392 C C . ALA A 1 194 ? -9.930 -12.208 6.632 1.00 91.19 194 ALA A C 1
ATOM 1394 O O . ALA A 1 194 ? -11.012 -12.369 7.212 1.00 91.19 194 ALA A O 1
ATOM 1395 N N . GLY A 1 195 ? -9.838 -11.532 5.486 1.00 88.31 195 GLY A N 1
ATOM 1396 C CA . GLY A 1 195 ? -10.932 -10.791 4.851 1.00 88.31 195 GLY A CA 1
ATOM 1397 C C . GLY A 1 195 ? -11.309 -9.484 5.561 1.00 88.31 195 GLY A C 1
ATOM 1398 O O . GLY A 1 195 ? -12.322 -8.870 5.218 1.00 88.31 195 GLY A O 1
ATOM 1399 N N . GLY A 1 196 ? -10.538 -9.084 6.571 1.00 90.81 196 GLY A N 1
ATOM 1400 C CA . GLY A 1 196 ? -10.672 -7.829 7.291 1.00 90.81 196 GLY A CA 1
ATOM 1401 C C . GLY A 1 196 ? -9.877 -6.678 6.677 1.00 90.81 196 GLY A C 1
ATOM 1402 O O . GLY A 1 196 ? -9.105 -6.859 5.740 1.00 90.81 196 GLY A O 1
ATOM 1403 N N . LYS A 1 197 ? -10.067 -5.466 7.213 1.00 91.25 197 LYS A N 1
ATOM 1404 C CA . LYS A 1 197 ? -9.308 -4.276 6.790 1.00 91.25 197 LYS A CA 1
ATOM 1405 C C . LYS A 1 197 ? -9.130 -3.250 7.907 1.00 91.25 197 LYS A C 1
ATOM 1407 O O . LYS A 1 197 ? -10.060 -3.023 8.686 1.00 91.25 197 LYS A O 1
ATOM 1412 N N . LEU A 1 198 ? -7.972 -2.591 7.932 1.00 92.56 198 LEU A N 1
ATOM 1413 C CA . LEU A 1 198 ? -7.772 -1.328 8.648 1.00 92.56 198 LEU A CA 1
ATOM 1414 C C . LEU A 1 198 ? -7.999 -0.178 7.660 1.00 92.56 198 LEU A C 1
ATOM 1416 O O . LEU A 1 198 ? -7.432 -0.171 6.569 1.00 92.56 198 LEU A O 1
ATOM 1420 N N . SER A 1 199 ? -8.859 0.771 8.019 1.00 90.38 199 SER A N 1
ATOM 1421 C CA . SER A 1 199 ? -9.186 1.926 7.183 1.00 90.38 199 SER A CA 1
ATOM 1422 C C . SER A 1 199 ? -8.895 3.199 7.954 1.00 90.38 199 SER A C 1
ATOM 1424 O O . SER A 1 199 ? -9.471 3.412 9.016 1.00 90.38 199 SER A O 1
ATOM 1426 N N . LEU A 1 200 ? -8.045 4.047 7.385 1.00 87.06 200 LEU A N 1
ATOM 1427 C CA . LEU A 1 200 ? -7.769 5.399 7.880 1.00 87.06 200 LEU A CA 1
ATOM 1428 C C . LEU A 1 200 ? -8.503 6.454 7.055 1.00 87.06 200 LEU A C 1
ATOM 1430 O O . LEU A 1 200 ? -8.112 7.620 7.041 1.00 87.06 200 LEU A O 1
ATOM 1434 N N . ASN A 1 201 ? -9.528 6.036 6.311 1.00 83.81 201 ASN A N 1
ATOM 1435 C CA . ASN A 1 201 ? -10.273 6.956 5.479 1.00 83.81 201 ASN A CA 1
ATOM 1436 C C . ASN A 1 201 ? -10.894 8.071 6.319 1.00 83.81 201 ASN A C 1
ATOM 1438 O O . ASN A 1 201 ? -11.399 7.805 7.405 1.00 83.81 201 ASN A O 1
ATOM 1442 N N . HIS A 1 202 ? -10.861 9.294 5.790 1.00 80.00 202 HIS A N 1
ATOM 1443 C CA . HIS A 1 202 ? -11.362 10.513 6.443 1.00 80.00 202 HIS A CA 1
ATOM 1444 C C . HIS A 1 202 ? -10.554 11.015 7.650 1.00 80.00 202 HIS A C 1
ATOM 1446 O O . HIS A 1 202 ? -10.858 12.096 8.154 1.00 80.00 202 HIS A O 1
ATOM 1452 N N . ALA A 1 203 ? -9.474 10.326 8.034 1.00 86.00 203 ALA A N 1
ATOM 1453 C CA . ALA A 1 203 ? -8.535 10.855 9.012 1.00 86.00 203 ALA A CA 1
ATOM 1454 C C . ALA A 1 203 ? -7.842 12.122 8.479 1.00 86.00 203 ALA A C 1
ATOM 1456 O O . ALA A 1 203 ? -7.537 12.247 7.293 1.00 86.00 203 ALA A O 1
ATOM 1457 N N . SER A 1 204 ? -7.534 13.069 9.359 1.00 89.31 204 SER A N 1
ATOM 1458 C CA . SER A 1 204 ? -6.782 14.291 9.034 1.00 89.31 204 SER A CA 1
ATOM 1459 C C . SER A 1 204 ? -5.302 14.157 9.398 1.00 89.31 204 SER A C 1
ATOM 1461 O O . SER A 1 204 ? -4.671 15.072 9.931 1.00 89.31 204 SER A O 1
ATOM 1463 N N . LEU A 1 205 ? -4.734 12.985 9.103 1.00 89.38 205 LEU A N 1
ATOM 1464 C CA . LEU A 1 205 ? -3.307 12.727 9.261 1.00 89.38 205 LEU A CA 1
ATOM 1465 C C . LEU A 1 205 ? -2.541 13.640 8.302 1.00 89.38 205 LEU A C 1
ATOM 1467 O O . LEU A 1 205 ? -2.851 13.688 7.116 1.00 89.38 205 LEU A O 1
ATOM 1471 N N . THR A 1 206 ? -1.545 14.375 8.792 1.00 91.50 206 THR A N 1
ATOM 1472 C CA . THR A 1 206 ? -0.665 15.181 7.919 1.00 91.50 206 THR A CA 1
ATOM 1473 C C . THR A 1 206 ? 0.550 14.376 7.457 1.00 91.50 206 THR A C 1
ATOM 1475 O O . THR A 1 206 ? 1.016 14.538 6.329 1.00 91.50 206 THR A O 1
ATOM 1478 N N . THR A 1 207 ? 1.049 13.480 8.309 1.00 93.25 207 THR A N 1
ATOM 1479 C CA . THR A 1 207 ? 2.195 12.607 8.038 1.00 93.25 207 THR A CA 1
ATOM 1480 C C . THR A 1 207 ? 1.971 11.247 8.689 1.00 93.25 207 THR A C 1
ATOM 1482 O O . THR A 1 207 ? 1.408 11.182 9.782 1.00 93.25 207 THR A O 1
ATOM 1485 N N . LEU A 1 208 ? 2.425 10.172 8.045 1.00 93.88 208 LEU A N 1
ATOM 1486 C CA . LEU A 1 208 ? 2.594 8.878 8.705 1.00 93.88 208 LEU A CA 1
ATOM 1487 C C . LEU A 1 208 ? 4.036 8.783 9.189 1.00 93.88 208 LEU A C 1
ATOM 1489 O O . LEU A 1 208 ? 4.951 8.685 8.375 1.00 93.88 208 LEU A O 1
ATOM 1493 N N . GLN A 1 209 ? 4.214 8.891 10.505 1.00 91.50 209 GLN A N 1
ATOM 1494 C CA . GLN A 1 209 ? 5.523 8.891 11.155 1.00 91.50 209 GLN A CA 1
ATOM 1495 C C . GLN A 1 209 ? 6.122 7.477 11.212 1.00 91.50 209 GLN A C 1
ATOM 1497 O O . GLN A 1 209 ? 5.368 6.498 11.167 1.00 91.50 209 GLN A O 1
ATOM 1502 N N . PRO A 1 210 ? 7.456 7.353 11.356 1.00 93.19 210 PRO A N 1
ATOM 1503 C CA . PRO A 1 210 ? 8.112 6.066 11.541 1.00 93.19 210 PRO A CA 1
ATOM 1504 C C . PRO A 1 210 ? 7.456 5.225 12.642 1.00 93.19 210 PRO A C 1
ATOM 1506 O O . PRO A 1 210 ? 7.153 5.711 13.730 1.00 93.19 210 PRO A O 1
ATOM 1509 N N . GLY A 1 211 ? 7.220 3.953 12.340 1.00 93.81 211 GLY A N 1
ATOM 1510 C CA . GLY A 1 211 ? 6.649 2.969 13.245 1.00 93.81 211 GLY A CA 1
ATOM 1511 C C . GLY A 1 211 ? 5.150 3.089 13.530 1.00 93.81 211 GLY A C 1
ATOM 1512 O O . GLY A 1 211 ? 4.666 2.320 14.357 1.00 93.81 211 GLY A O 1
ATOM 1513 N N . ALA A 1 212 ? 4.395 3.980 12.875 1.00 93.88 212 ALA A N 1
ATOM 1514 C CA . ALA A 1 212 ? 2.945 4.118 13.088 1.00 93.88 212 ALA A CA 1
ATOM 1515 C C . ALA A 1 212 ? 2.178 2.784 12.948 1.00 93.88 212 ALA A C 1
ATOM 1517 O O . ALA A 1 212 ? 1.253 2.513 13.713 1.00 93.88 212 ALA A O 1
ATOM 1518 N N . PHE A 1 213 ? 2.605 1.923 12.016 1.00 94.75 213 PHE A N 1
ATOM 1519 C CA . PHE A 1 213 ? 2.034 0.588 11.774 1.00 94.75 213 PHE A CA 1
ATOM 1520 C C . PHE A 1 213 ? 3.007 -0.547 12.097 1.00 94.75 213 PHE A C 1
ATOM 1522 O O . PHE A 1 213 ? 2.885 -1.644 11.559 1.00 94.75 213 PHE A O 1
ATOM 1529 N N . ALA A 1 214 ? 4.013 -0.304 12.933 1.00 93.56 214 ALA A N 1
ATOM 1530 C CA . ALA A 1 214 ? 4.960 -1.354 13.268 1.00 93.56 214 ALA A CA 1
ATOM 1531 C C . ALA A 1 214 ? 4.308 -2.491 14.066 1.00 93.56 214 ALA A C 1
ATOM 1533 O O . ALA A 1 214 ? 3.531 -2.247 14.989 1.00 93.56 214 ALA A O 1
ATOM 1534 N N . GLY A 1 215 ? 4.657 -3.730 13.712 1.00 93.69 215 GLY A N 1
ATOM 1535 C CA . GLY A 1 215 ? 4.260 -4.932 14.448 1.00 93.69 215 GLY A CA 1
ATOM 1536 C C . GLY A 1 215 ? 2.825 -5.391 14.192 1.00 93.69 215 GLY A C 1
ATOM 1537 O O . GLY A 1 215 ? 2.397 -6.377 14.787 1.00 93.69 215 GLY A O 1
ATOM 1538 N N . MET A 1 216 ? 2.079 -4.713 13.314 1.00 95.31 216 MET A N 1
ATOM 1539 C CA . MET A 1 216 ? 0.722 -5.132 12.970 1.00 95.31 216 MET A CA 1
ATOM 1540 C C . MET A 1 216 ? 0.706 -6.200 11.870 1.00 95.31 216 MET A C 1
ATOM 1542 O O . MET A 1 216 ? 1.570 -6.248 10.989 1.00 95.31 216 MET A O 1
ATOM 1546 N N . SER A 1 217 ? -0.346 -7.012 11.871 1.00 95.31 217 SER A N 1
ATOM 1547 C CA . SER A 1 217 ? -0.695 -7.924 10.788 1.00 95.31 217 SER A CA 1
ATOM 1548 C C . SER A 1 217 ? -2.072 -7.560 10.238 1.00 95.31 217 SER A C 1
ATOM 1550 O O . SER A 1 217 ? -3.023 -7.428 11.006 1.00 95.31 217 SER A O 1
ATOM 1552 N N . ALA A 1 218 ? -2.201 -7.367 8.928 1.00 95.38 218 ALA A N 1
ATOM 1553 C CA . ALA A 1 218 ? -3.488 -7.119 8.289 1.00 95.38 218 ALA A CA 1
ATOM 1554 C C . ALA A 1 218 ? -3.535 -7.613 6.846 1.00 95.38 218 ALA A C 1
ATOM 1556 O O . ALA A 1 218 ? -2.597 -7.416 6.081 1.00 95.38 218 ALA A O 1
ATOM 1557 N N . ASP A 1 219 ? -4.683 -8.148 6.437 1.00 93.81 219 ASP A N 1
ATOM 1558 C CA . ASP A 1 219 ? -4.935 -8.503 5.037 1.00 93.81 219 ASP A CA 1
ATOM 1559 C C . ASP A 1 219 ? -4.970 -7.282 4.114 1.00 93.81 219 ASP A C 1
ATOM 1561 O O . ASP A 1 219 ? -4.520 -7.364 2.974 1.00 93.81 219 ASP A O 1
ATOM 1565 N N . ALA A 1 220 ? -5.508 -6.156 4.591 1.00 95.25 220 ALA A N 1
ATOM 1566 C CA . ALA A 1 220 ? -5.611 -4.931 3.812 1.00 95.25 220 ALA A CA 1
ATOM 1567 C C . ALA A 1 220 ? -5.514 -3.672 4.682 1.00 95.25 220 ALA A C 1
ATOM 1569 O O . ALA A 1 220 ? -6.142 -3.577 5.745 1.00 95.25 220 ALA A O 1
ATOM 1570 N N . LEU A 1 221 ? -4.778 -2.681 4.176 1.00 95.56 221 LEU A N 1
ATOM 1571 C CA . LEU A 1 221 ? -4.678 -1.338 4.738 1.00 95.56 221 LEU A CA 1
ATOM 1572 C C . LEU A 1 221 ? -5.112 -0.306 3.694 1.00 95.56 221 LEU A C 1
ATOM 1574 O O . LEU A 1 221 ? -4.519 -0.199 2.619 1.00 95.56 221 LEU A O 1
ATOM 1578 N N . LEU A 1 222 ? -6.151 0.458 4.031 1.00 94.56 222 LEU A N 1
ATOM 1579 C CA . LEU A 1 222 ? -6.699 1.514 3.186 1.00 94.56 222 LEU A CA 1
ATOM 1580 C C . LEU A 1 222 ? -6.359 2.886 3.773 1.00 94.56 222 LEU A C 1
ATOM 1582 O O . LEU A 1 222 ? -6.744 3.199 4.903 1.00 94.56 222 LEU A O 1
ATOM 1586 N N . ILE A 1 223 ? -5.659 3.699 2.985 1.00 93.25 223 ILE A N 1
ATOM 1587 C CA . ILE A 1 223 ? -5.263 5.067 3.325 1.00 93.25 223 ILE A CA 1
ATOM 1588 C C . ILE A 1 223 ? -5.813 5.995 2.243 1.00 93.25 223 ILE A C 1
ATOM 1590 O O . ILE A 1 223 ? -5.194 6.182 1.192 1.00 93.25 223 ILE A O 1
ATOM 1594 N N . GLY A 1 224 ? -6.985 6.583 2.468 1.00 90.69 224 GLY A N 1
ATOM 1595 C CA . GLY A 1 224 ? -7.587 7.444 1.459 1.00 90.69 224 GLY A CA 1
ATOM 1596 C C . GLY A 1 224 ? -8.427 8.594 1.973 1.00 90.69 224 GLY A C 1
ATOM 1597 O O . GLY A 1 224 ? -8.922 8.573 3.090 1.00 90.69 224 GLY A O 1
ATOM 1598 N N . GLN A 1 225 ? -8.608 9.614 1.134 1.00 83.56 225 GLN A N 1
ATOM 1599 C CA . GLN A 1 225 ? -9.415 10.796 1.467 1.00 83.56 225 GLN A CA 1
ATOM 1600 C C . GLN A 1 225 ? -8.973 11.473 2.779 1.00 83.56 225 GLN A C 1
ATOM 1602 O O . GLN A 1 225 ? -9.806 11.932 3.560 1.00 83.56 225 GLN A O 1
ATOM 1607 N N . THR A 1 226 ? -7.662 11.510 3.020 1.00 85.50 226 THR A N 1
ATOM 1608 C CA . THR A 1 226 ? -7.049 12.171 4.179 1.00 85.50 226 THR A CA 1
ATOM 1609 C C . THR A 1 226 ? -6.391 13.496 3.781 1.00 85.50 226 THR A C 1
ATOM 1611 O O . THR A 1 226 ? -6.296 13.836 2.597 1.00 85.50 226 THR A O 1
ATOM 1614 N N . THR A 1 227 ? -5.877 14.244 4.760 1.00 91.62 227 THR A N 1
ATOM 1615 C CA . THR A 1 227 ? -5.003 15.416 4.538 1.00 91.62 227 THR A CA 1
ATOM 1616 C C . THR A 1 227 ? -3.517 15.045 4.434 1.00 91.62 227 THR A C 1
ATOM 1618 O O . THR A 1 227 ? -2.644 15.891 4.648 1.00 91.62 227 THR A O 1
ATOM 1621 N N . LEU A 1 228 ? -3.214 13.772 4.164 1.00 93.50 228 LEU A N 1
ATOM 1622 C CA . LEU A 1 228 ? -1.860 13.241 4.220 1.00 93.50 228 LEU A CA 1
ATOM 1623 C C . LEU A 1 228 ? -0.979 13.898 3.165 1.00 93.50 228 LEU A C 1
ATOM 1625 O O . LEU A 1 228 ? -1.338 13.947 1.992 1.00 93.50 228 LEU A O 1
ATOM 1629 N N . ARG A 1 229 ? 0.181 14.395 3.599 1.00 95.44 229 ARG A N 1
ATOM 1630 C CA . ARG A 1 229 ? 1.192 15.017 2.735 1.00 95.44 229 ARG A CA 1
ATOM 1631 C C . ARG A 1 229 ? 2.346 14.086 2.419 1.00 95.44 229 ARG A C 1
ATOM 1633 O O . ARG A 1 229 ? 2.894 14.147 1.319 1.00 95.44 229 ARG A O 1
ATOM 1640 N N . ARG A 1 230 ? 2.711 13.233 3.378 1.00 96.00 230 ARG A N 1
ATOM 1641 C CA . ARG A 1 230 ? 3.830 12.304 3.239 1.00 96.00 230 ARG A CA 1
ATOM 1642 C C . ARG A 1 230 ? 3.648 11.015 4.034 1.00 96.00 230 ARG A C 1
ATOM 1644 O O . ARG A 1 230 ? 3.079 11.031 5.127 1.00 96.00 230 ARG A O 1
ATOM 1651 N N . ILE A 1 231 ? 4.169 9.923 3.486 1.00 96.75 231 ILE A N 1
ATOM 1652 C CA . ILE A 1 231 ? 4.421 8.666 4.199 1.00 96.75 231 ILE A CA 1
ATOM 1653 C C . ILE A 1 231 ? 5.929 8.540 4.366 1.00 96.75 231 ILE A C 1
ATOM 1655 O O . ILE A 1 231 ? 6.643 8.404 3.370 1.00 96.75 231 ILE A O 1
ATOM 1659 N N . ASP A 1 232 ? 6.396 8.622 5.611 1.00 95.25 232 ASP A N 1
ATOM 1660 C CA . ASP A 1 232 ? 7.824 8.626 5.912 1.00 95.25 232 ASP A CA 1
ATOM 1661 C C . ASP A 1 232 ? 8.456 7.245 5.783 1.00 95.25 232 ASP A C 1
ATOM 1663 O O . ASP A 1 232 ? 7.803 6.211 5.945 1.00 95.25 232 ASP A O 1
ATOM 1667 N N . GLU A 1 233 ? 9.767 7.240 5.534 1.00 93.00 233 GLU A N 1
ATOM 1668 C CA . GLU A 1 233 ? 10.572 6.029 5.637 1.00 93.00 233 GLU A CA 1
ATOM 1669 C C . GLU A 1 233 ? 10.368 5.390 7.014 1.00 93.00 233 GLU A C 1
ATOM 1671 O O . GLU A 1 233 ? 10.414 6.050 8.053 1.00 93.00 233 GLU A O 1
ATOM 1676 N N . GLY A 1 234 ? 10.100 4.089 7.005 1.00 91.69 234 GLY A N 1
ATOM 1677 C CA . GLY A 1 234 ? 9.842 3.332 8.215 1.00 91.69 234 GLY A CA 1
ATOM 1678 C C . GLY A 1 234 ? 8.452 3.525 8.818 1.00 91.69 234 GLY A C 1
ATOM 1679 O O . GLY A 1 234 ? 8.221 3.015 9.906 1.00 91.69 234 GLY A O 1
ATOM 1680 N N . ALA A 1 235 ? 7.484 4.168 8.154 1.00 93.88 235 ALA A N 1
ATOM 1681 C CA . ALA A 1 235 ? 6.102 4.254 8.662 1.00 93.88 235 ALA A CA 1
ATOM 1682 C C . ALA A 1 235 ? 5.487 2.884 9.034 1.00 93.88 235 ALA A C 1
ATOM 1684 O O . ALA A 1 235 ? 4.648 2.787 9.933 1.00 93.88 235 ALA A O 1
ATOM 1685 N N . PHE A 1 236 ? 5.945 1.816 8.374 1.00 93.44 236 PHE A N 1
ATOM 1686 C CA . PHE A 1 236 ? 5.509 0.434 8.588 1.00 93.44 236 PHE A CA 1
ATOM 1687 C C . PHE A 1 236 ? 6.518 -0.427 9.358 1.00 93.44 236 PHE A C 1
ATOM 1689 O O . PHE A 1 236 ? 6.255 -1.604 9.586 1.00 93.44 236 PHE A O 1
ATOM 1696 N N . SER A 1 237 ? 7.660 0.119 9.778 1.00 86.19 237 SER A N 1
ATOM 1697 C CA . SER A 1 237 ? 8.702 -0.635 10.478 1.00 86.19 237 SER A CA 1
ATOM 1698 C C . SER A 1 237 ? 9.173 0.085 11.728 1.00 86.19 237 SER A C 1
ATOM 1700 O O . SER A 1 237 ? 9.463 1.277 11.714 1.00 86.19 237 SER A O 1
ATOM 1702 N N . TRP A 1 238 ? 9.329 -0.672 12.801 1.00 77.81 238 TRP A N 1
ATOM 1703 C CA . TRP A 1 238 ? 10.015 -0.238 14.006 1.00 77.81 238 TRP A CA 1
ATOM 1704 C C . TRP A 1 238 ? 10.871 -1.394 14.508 1.00 77.81 238 TRP A C 1
ATOM 1706 O O . TRP A 1 238 ? 10.559 -2.548 14.222 1.00 77.81 238 TRP A O 1
ATOM 1716 N N . GLU A 1 239 ? 11.956 -1.084 15.212 1.00 69.19 239 GLU A N 1
ATOM 1717 C CA . GLU A 1 239 ? 12.945 -2.031 15.738 1.00 69.19 239 GLU A CA 1
ATOM 1718 C C . GLU A 1 239 ? 12.381 -3.431 16.056 1.00 69.19 239 GLU A C 1
ATOM 1720 O O . GLU A 1 239 ? 11.440 -3.574 1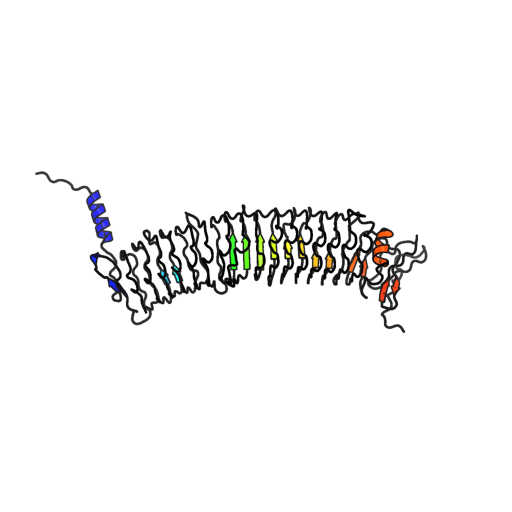6.838 1.00 69.19 239 GLU A O 1
ATOM 1725 N N . HIS A 1 240 ? 12.974 -4.465 15.443 1.00 74.19 240 HIS A N 1
ATOM 1726 C CA . HIS A 1 240 ? 12.652 -5.894 15.616 1.00 74.19 240 HIS A CA 1
ATOM 1727 C C . HIS A 1 240 ? 11.186 -6.309 15.364 1.00 74.19 240 HIS A C 1
ATOM 1729 O O . HIS A 1 240 ? 10.840 -7.469 15.588 1.00 74.19 240 HIS A O 1
ATOM 1735 N N . SER A 1 241 ? 10.329 -5.406 14.881 1.00 77.81 241 SER A N 1
ATOM 1736 C CA . SER A 1 241 ? 8.908 -5.675 14.661 1.00 77.81 241 SER A CA 1
ATOM 1737 C C . SER A 1 241 ? 8.668 -6.206 13.251 1.00 77.81 241 SER A C 1
ATOM 1739 O O . SER A 1 241 ? 9.095 -5.603 12.266 1.00 77.81 241 SER A O 1
ATOM 1741 N N . VAL A 1 242 ? 7.958 -7.330 13.146 1.00 84.62 242 VAL A N 1
ATOM 1742 C CA . VAL A 1 242 ? 7.545 -7.902 11.859 1.00 84.62 242 VAL A CA 1
ATOM 1743 C C . VAL A 1 242 ? 6.155 -7.381 11.521 1.00 84.62 242 VAL A C 1
ATOM 1745 O O . VAL A 1 242 ? 5.166 -7.797 12.119 1.00 84.62 242 VAL A O 1
ATOM 1748 N N . THR A 1 243 ? 6.083 -6.479 10.549 1.00 91.56 243 THR A N 1
ATOM 1749 C CA . THR A 1 243 ? 4.816 -5.974 10.013 1.00 91.56 243 THR A CA 1
ATOM 1750 C C . THR A 1 243 ? 4.427 -6.791 8.790 1.00 91.56 243 THR A C 1
ATOM 1752 O O . THR A 1 243 ? 5.228 -6.951 7.871 1.00 91.56 243 THR A O 1
ATOM 1755 N N . THR A 1 244 ? 3.201 -7.312 8.765 1.00 92.38 244 THR A N 1
ATOM 1756 C CA . THR A 1 244 ? 2.683 -8.085 7.627 1.00 92.38 244 THR A CA 1
ATOM 1757 C C . THR A 1 244 ? 1.410 -7.437 7.119 1.00 92.38 244 THR A C 1
ATOM 1759 O O . THR A 1 244 ? 0.353 -7.596 7.721 1.00 92.38 244 THR A O 1
ATOM 1762 N N . ILE A 1 245 ? 1.498 -6.710 6.010 1.00 94.75 245 ILE A N 1
ATOM 1763 C CA . ILE A 1 245 ? 0.333 -6.109 5.361 1.00 94.75 245 ILE A CA 1
ATOM 1764 C C . ILE A 1 245 ? 0.152 -6.792 4.009 1.00 94.75 245 ILE A C 1
ATOM 1766 O O . ILE A 1 245 ? 1.092 -6.873 3.228 1.00 94.75 245 ILE A O 1
ATOM 1770 N N . GLY A 1 246 ? -1.044 -7.304 3.731 1.00 95.81 246 GLY A N 1
ATOM 1771 C CA . GLY A 1 246 ? -1.384 -7.861 2.430 1.00 95.81 246 GLY A CA 1
ATOM 1772 C C . GLY A 1 246 ? -1.486 -6.755 1.381 1.00 95.81 246 GLY A C 1
ATOM 1773 O O . GLY A 1 246 ? -0.497 -6.364 0.766 1.00 95.81 246 GLY A O 1
ATOM 1774 N N . ASP A 1 247 ? -2.693 -6.261 1.149 1.00 97.19 247 ASP A N 1
ATOM 1775 C CA . ASP A 1 247 ? -2.967 -5.278 0.106 1.00 97.19 247 ASP A CA 1
ATOM 1776 C C . ASP A 1 247 ? -2.915 -3.851 0.692 1.00 97.19 247 ASP A C 1
ATOM 1778 O O . ASP A 1 247 ? -3.730 -3.476 1.540 1.00 97.19 247 ASP A O 1
ATOM 1782 N N . LEU A 1 248 ? -1.951 -3.040 0.244 1.00 97.81 248 LEU A N 1
ATOM 1783 C CA . LEU A 1 248 ? -1.844 -1.620 0.594 1.00 97.81 248 LEU A CA 1
ATOM 1784 C C . LEU A 1 248 ? -2.486 -0.767 -0.502 1.00 97.81 248 LEU A C 1
ATOM 1786 O O . LEU A 1 248 ? -2.026 -0.764 -1.643 1.00 97.81 248 LEU A O 1
ATOM 1790 N N . THR A 1 249 ? -3.521 -0.002 -0.152 1.00 97.62 249 THR A N 1
ATOM 1791 C CA . THR A 1 249 ? -4.159 0.954 -1.069 1.00 97.62 249 THR A CA 1
ATOM 1792 C C . THR A 1 249 ? -4.045 2.372 -0.531 1.00 97.62 249 THR A C 1
ATOM 1794 O O . THR A 1 249 ? -4.578 2.683 0.534 1.00 97.62 249 THR A O 1
ATOM 1797 N N . ILE A 1 250 ? -3.392 3.242 -1.299 1.00 97.06 250 ILE A N 1
ATOM 1798 C CA . ILE A 1 250 ? -3.250 4.670 -1.015 1.00 97.06 250 ILE A CA 1
ATOM 1799 C C . ILE A 1 250 ? -4.011 5.440 -2.092 1.00 97.06 250 ILE A C 1
ATOM 1801 O O . ILE A 1 250 ? -3.578 5.483 -3.246 1.00 97.06 250 ILE A O 1
ATOM 1805 N N . SER A 1 251 ? -5.158 6.031 -1.747 1.00 95.94 251 SER A N 1
ATOM 1806 C CA . SER A 1 251 ? -6.038 6.610 -2.768 1.00 95.94 251 SER A CA 1
ATOM 1807 C C . SER A 1 251 ? -6.755 7.897 -2.391 1.00 95.94 251 SER A C 1
ATOM 1809 O O . SER A 1 251 ? -7.401 7.966 -1.350 1.00 95.94 251 SER A O 1
ATOM 1811 N N . GLY A 1 252 ? -6.772 8.880 -3.291 1.00 93.88 252 GLY A N 1
ATOM 1812 C CA . GLY A 1 252 ? -7.586 10.085 -3.106 1.00 93.88 252 GLY A CA 1
ATOM 1813 C C . GLY A 1 252 ? -7.043 11.042 -2.043 1.00 93.88 252 GLY A C 1
ATOM 1814 O O . GLY A 1 252 ? -7.817 11.786 -1.443 1.00 93.88 252 GLY A O 1
ATOM 1815 N N . ASN A 1 253 ? -5.737 11.016 -1.769 1.00 94.56 253 ASN A N 1
ATOM 1816 C CA . ASN A 1 253 ? -5.078 11.948 -0.857 1.00 94.56 253 ASN A CA 1
ATOM 1817 C C . ASN A 1 253 ? -4.531 13.132 -1.667 1.00 94.56 253 ASN A C 1
ATOM 1819 O O . ASN A 1 253 ? -3.407 13.113 -2.165 1.00 94.56 253 ASN A O 1
ATOM 1823 N N . ALA A 1 254 ? -5.346 14.179 -1.808 1.00 94.25 254 ALA A N 1
ATOM 1824 C CA . ALA A 1 254 ? -5.080 15.313 -2.703 1.00 94.25 254 ALA A CA 1
ATOM 1825 C C . ALA A 1 254 ? -3.860 16.177 -2.322 1.00 94.25 254 ALA A C 1
ATOM 1827 O O . ALA A 1 254 ? -3.487 17.071 -3.078 1.00 94.25 254 ALA A O 1
ATOM 1828 N N . GLN A 1 255 ? -3.259 15.953 -1.150 1.00 95.50 255 GLN A N 1
ATOM 1829 C CA . GLN A 1 255 ? -2.056 16.656 -0.690 1.00 95.50 255 GLN A CA 1
ATOM 1830 C C . GLN A 1 255 ? -0.822 15.749 -0.613 1.00 95.50 255 GLN A C 1
ATOM 1832 O O . GLN A 1 255 ? 0.249 16.241 -0.265 1.00 95.50 255 GLN A O 1
ATOM 1837 N N . LEU A 1 256 ? -0.956 14.454 -0.925 1.00 96.94 256 LEU A N 1
ATOM 1838 C CA . LEU A 1 256 ? 0.109 13.471 -0.760 1.00 96.94 256 LEU A CA 1
ATOM 1839 C C . LEU A 1 256 ? 1.120 13.602 -1.893 1.00 96.94 256 LEU A C 1
ATOM 1841 O O . LEU A 1 256 ? 0.828 13.242 -3.031 1.00 96.94 256 LEU A O 1
ATOM 1845 N N . THR A 1 257 ? 2.308 14.097 -1.560 1.00 96.44 257 THR A N 1
ATOM 1846 C CA . THR A 1 257 ? 3.389 14.354 -2.518 1.00 96.44 257 THR A CA 1
ATOM 1847 C C . THR A 1 257 ? 4.580 13.423 -2.340 1.00 96.44 257 THR A C 1
ATOM 1849 O O . THR A 1 257 ? 5.479 13.440 -3.175 1.00 96.44 257 THR A O 1
ATOM 1852 N N . GLU A 1 258 ? 4.634 12.648 -1.253 1.00 96.75 258 GLU A N 1
ATOM 1853 C CA . GLU A 1 258 ? 5.780 11.795 -0.924 1.00 96.75 258 GLU A CA 1
ATOM 1854 C C . GLU A 1 258 ? 5.325 10.470 -0.316 1.00 96.75 258 GLU A C 1
ATOM 1856 O O . GLU A 1 258 ? 4.537 10.448 0.630 1.00 96.75 258 GLU A O 1
ATOM 1861 N N . VAL A 1 259 ? 5.842 9.360 -0.838 1.00 97.88 259 VAL A N 1
ATOM 1862 C CA . VAL A 1 259 ? 5.573 8.016 -0.321 1.00 97.88 259 VAL A CA 1
ATOM 1863 C C . VAL A 1 259 ? 6.880 7.245 -0.268 1.00 97.88 259 VAL A C 1
ATOM 1865 O O . VAL A 1 259 ? 7.525 7.107 -1.300 1.00 97.88 259 VAL A O 1
ATOM 1868 N N . SER A 1 260 ? 7.238 6.719 0.904 1.00 97.50 260 SER A N 1
ATOM 1869 C CA . SER A 1 260 ? 8.338 5.768 1.069 1.00 97.50 260 SER A CA 1
ATOM 1870 C C . SER A 1 260 ? 7.819 4.422 1.576 1.00 97.50 260 SER A C 1
ATOM 1872 O O . SER A 1 260 ? 7.182 4.343 2.623 1.00 97.50 260 SER A O 1
ATOM 1874 N N . LEU A 1 261 ? 8.105 3.361 0.821 1.00 97.19 261 LEU A N 1
ATOM 1875 C CA . LEU A 1 261 ? 7.877 1.947 1.134 1.00 97.19 261 LEU A CA 1
ATOM 1876 C C . LEU A 1 261 ? 9.198 1.153 1.115 1.00 97.19 261 LEU A C 1
ATOM 1878 O O . LEU A 1 261 ? 9.214 -0.050 0.844 1.00 97.19 261 LEU A O 1
ATOM 1882 N N . LYS A 1 262 ? 10.318 1.835 1.363 1.00 95.62 262 LYS A N 1
ATOM 1883 C CA . LYS A 1 262 ? 11.654 1.244 1.378 1.00 95.62 262 LYS A CA 1
ATOM 1884 C C . LYS A 1 262 ? 11.728 0.057 2.340 1.00 95.62 262 LYS A C 1
ATOM 1886 O O . LYS A 1 262 ? 11.292 0.166 3.481 1.00 95.62 262 LYS A O 1
ATOM 1891 N N . GLN A 1 263 ? 12.301 -1.055 1.873 1.00 94.38 263 GLN A N 1
ATOM 1892 C CA . GLN A 1 263 ? 12.511 -2.300 2.628 1.00 94.38 263 GLN A CA 1
ATOM 1893 C C . GLN A 1 263 ? 11.227 -2.952 3.169 1.00 94.38 263 GLN A C 1
ATOM 1895 O O . GLN A 1 263 ? 11.275 -3.763 4.096 1.00 94.38 263 GLN A O 1
ATOM 1900 N N . MET A 1 264 ? 10.063 -2.595 2.618 1.00 94.62 264 MET A N 1
ATOM 1901 C CA . MET A 1 264 ? 8.777 -3.110 3.085 1.00 94.62 264 MET A CA 1
ATOM 1902 C C . MET A 1 264 ? 8.309 -4.323 2.289 1.00 94.62 264 MET A C 1
ATOM 1904 O O . MET A 1 264 ? 8.685 -4.518 1.133 1.00 94.62 264 MET A O 1
ATOM 1908 N N . HIS A 1 265 ? 7.461 -5.127 2.930 1.00 94.94 265 HIS A N 1
ATOM 1909 C CA . HIS A 1 265 ? 6.903 -6.350 2.369 1.00 94.94 265 HIS A CA 1
ATOM 1910 C C . HIS A 1 265 ? 5.380 -6.242 2.300 1.00 94.94 265 HIS A C 1
ATOM 1912 O O . HIS A 1 265 ? 4.734 -6.021 3.325 1.00 94.94 265 HIS A O 1
ATOM 1918 N N . PHE A 1 266 ? 4.817 -6.422 1.106 1.00 97.19 266 PHE A N 1
ATOM 1919 C CA . PHE A 1 266 ? 3.370 -6.418 0.883 1.00 97.19 266 PHE A CA 1
ATOM 1920 C C . PHE A 1 266 ? 2.933 -7.596 0.010 1.00 97.19 266 PHE A C 1
ATOM 1922 O O . PHE A 1 266 ? 3.733 -8.213 -0.690 1.00 97.19 266 PHE A O 1
ATOM 1929 N N . LYS A 1 267 ? 1.638 -7.904 -0.016 1.00 96.94 267 LYS A N 1
ATOM 1930 C CA . LYS A 1 267 ? 1.073 -8.727 -1.091 1.00 96.94 267 LYS A CA 1
ATOM 1931 C C . LYS A 1 267 ? 0.941 -7.908 -2.369 1.00 96.94 267 LYS A C 1
ATOM 1933 O O . LYS A 1 267 ? 1.461 -8.323 -3.398 1.00 96.94 267 LYS A O 1
ATOM 1938 N N . SER A 1 268 ? 0.282 -6.755 -2.308 1.00 98.19 268 SER A N 1
ATOM 1939 C CA . SER A 1 268 ? 0.143 -5.835 -3.441 1.00 98.19 268 SER A CA 1
ATOM 1940 C C . SER A 1 268 ? 0.136 -4.380 -2.981 1.00 98.19 268 SER A C 1
ATOM 1942 O O . SER A 1 268 ? -0.188 -4.083 -1.829 1.00 98.19 268 SER A O 1
ATOM 1944 N N . VAL A 1 269 ? 0.513 -3.471 -3.879 1.00 98.75 269 VAL A N 1
ATOM 1945 C CA . VAL A 1 269 ? 0.542 -2.028 -3.614 1.00 98.75 269 VAL A CA 1
ATOM 1946 C C . VAL A 1 269 ? -0.196 -1.304 -4.731 1.00 98.75 269 VAL A C 1
ATOM 1948 O O . VAL A 1 269 ? 0.153 -1.429 -5.900 1.00 98.75 269 VAL A O 1
ATOM 1951 N N . THR A 1 270 ? -1.205 -0.516 -4.370 1.00 98.56 270 THR A N 1
ATOM 1952 C CA . THR A 1 270 ? -1.918 0.377 -5.290 1.00 98.56 270 THR A CA 1
ATOM 1953 C C . THR A 1 270 ? -1.853 1.807 -4.768 1.00 98.56 270 THR A C 1
ATOM 1955 O O . THR A 1 270 ? -2.345 2.100 -3.680 1.00 98.56 270 THR A O 1
ATOM 1958 N N . ILE A 1 271 ? -1.265 2.704 -5.554 1.00 98.00 271 ILE A N 1
ATOM 1959 C CA . ILE A 1 271 ? -1.178 4.142 -5.289 1.00 98.00 271 ILE A CA 1
ATOM 1960 C C . ILE A 1 271 ? -1.916 4.834 -6.428 1.00 98.00 271 ILE A C 1
ATOM 1962 O O . ILE A 1 271 ? -1.503 4.694 -7.574 1.00 98.00 271 ILE A O 1
ATOM 1966 N N . GLN A 1 272 ? -3.034 5.500 -6.139 1.00 96.62 272 GLN A N 1
ATOM 1967 C CA . GLN A 1 272 ? -3.883 6.068 -7.188 1.00 96.62 272 GLN A CA 1
ATOM 1968 C C . GLN A 1 272 ? -4.558 7.381 -6.799 1.00 96.62 272 GLN A C 1
ATOM 1970 O O . GLN A 1 272 ? -5.038 7.538 -5.675 1.00 96.62 272 GLN A O 1
ATOM 1975 N N . HIS A 1 273 ? -4.723 8.285 -7.762 1.00 94.88 273 HIS A N 1
ATOM 1976 C CA . HIS A 1 273 ? -5.477 9.530 -7.574 1.00 94.88 273 HIS A CA 1
ATOM 1977 C C . HIS A 1 273 ? -4.978 10.386 -6.389 1.00 94.88 273 HIS A C 1
ATOM 1979 O O . HIS A 1 273 ? -5.785 10.919 -5.622 1.00 94.88 273 HIS A O 1
ATOM 1985 N N . ASN A 1 274 ? -3.662 10.503 -6.207 1.00 96.19 274 ASN A N 1
ATOM 1986 C CA . ASN A 1 274 ? -3.058 11.388 -5.214 1.00 96.19 274 ASN A CA 1
ATOM 1987 C C . ASN A 1 274 ? -2.417 12.614 -5.903 1.00 96.19 274 ASN A C 1
ATOM 1989 O O . ASN A 1 274 ? -2.759 12.969 -7.034 1.00 96.19 274 ASN A O 1
ATOM 1993 N N . ALA A 1 275 ? -1.529 13.316 -5.192 1.00 95.81 275 ALA A N 1
ATOM 1994 C CA . ALA A 1 275 ? -0.768 14.451 -5.715 1.00 95.81 275 ALA A CA 1
ATOM 1995 C C . ALA A 1 275 ? 0.713 14.104 -5.950 1.00 95.81 275 ALA A C 1
ATOM 1997 O O . ALA A 1 275 ? 1.581 14.982 -5.901 1.00 95.81 275 ALA A O 1
ATOM 1998 N N . LEU A 1 276 ? 1.016 12.823 -6.190 1.00 95.88 276 LEU A N 1
ATOM 1999 C CA . LEU A 1 276 ? 2.385 12.338 -6.301 1.00 95.88 276 LEU A CA 1
ATOM 2000 C C . LEU A 1 276 ? 2.979 12.763 -7.651 1.00 95.88 276 LEU A C 1
ATOM 2002 O O . LEU A 1 276 ? 2.733 12.151 -8.688 1.00 95.88 276 LEU A O 1
ATOM 2006 N N . ALA A 1 277 ? 3.763 13.841 -7.638 1.00 95.94 277 ALA A N 1
ATOM 2007 C CA . ALA A 1 277 ? 4.401 14.366 -8.843 1.00 95.94 277 ALA A CA 1
ATOM 2008 C C . ALA A 1 277 ? 5.705 13.640 -9.197 1.00 95.94 277 ALA A C 1
ATOM 2010 O O . ALA A 1 277 ? 6.081 13.580 -10.370 1.00 95.94 277 ALA A O 1
ATOM 2011 N N . THR A 1 278 ? 6.402 13.094 -8.202 1.00 96.94 278 THR A N 1
ATOM 2012 C CA . THR A 1 278 ? 7.641 12.340 -8.394 1.00 96.94 278 THR A CA 1
ATOM 2013 C C . THR A 1 278 ? 7.641 11.094 -7.523 1.00 96.94 278 THR A C 1
ATOM 2015 O O . THR A 1 278 ? 7.209 11.123 -6.372 1.00 96.94 278 THR A O 1
ATOM 2018 N N . ILE A 1 279 ? 8.156 9.990 -8.062 1.00 98.12 279 ILE A N 1
ATOM 2019 C CA . I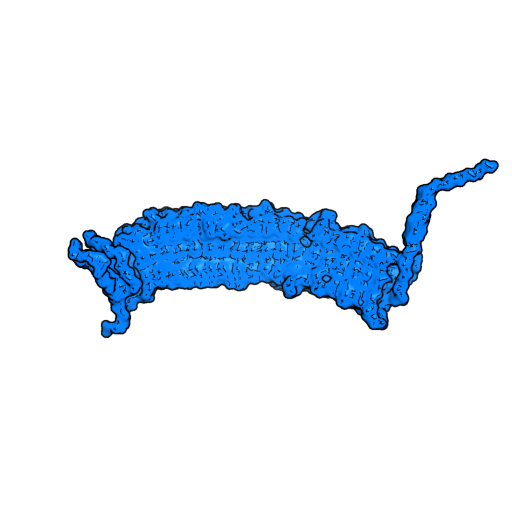LE A 1 279 ? 8.603 8.878 -7.225 1.00 98.12 279 ILE A CA 1
ATOM 2020 C C . ILE A 1 279 ? 10.031 9.205 -6.815 1.00 98.12 279 ILE A C 1
ATOM 2022 O O . ILE A 1 279 ? 10.936 9.147 -7.649 1.00 98.12 279 ILE A O 1
ATOM 2026 N N . LYS A 1 280 ? 10.213 9.592 -5.551 1.00 98.19 280 LYS A N 1
ATOM 2027 C CA . LYS A 1 280 ? 11.501 10.068 -5.049 1.00 98.19 280 LYS A CA 1
ATOM 2028 C C . LYS A 1 280 ? 12.555 8.969 -4.989 1.00 98.19 280 LYS A C 1
ATOM 2030 O O . LYS A 1 280 ? 12.241 7.782 -4.864 1.00 98.19 280 LYS A O 1
ATOM 2035 N N . SER A 1 281 ? 13.811 9.392 -4.998 1.00 98.31 281 SER A N 1
ATOM 2036 C CA . SE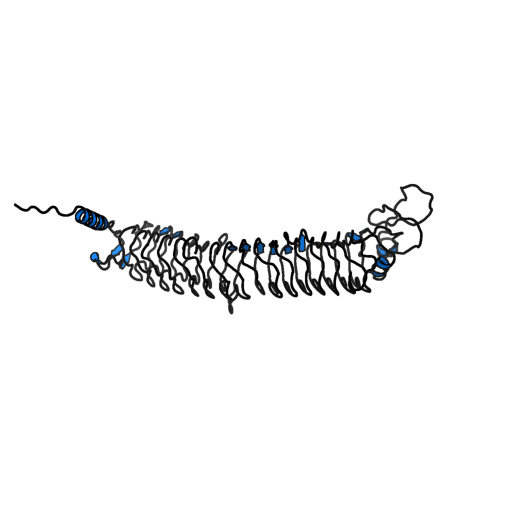R A 1 281 ? 14.974 8.518 -4.871 1.00 98.31 281 SER A CA 1
ATOM 2037 C C . SER A 1 281 ? 14.848 7.608 -3.643 1.00 98.31 281 SER A C 1
ATOM 2039 O O . SER A 1 281 ? 14.466 8.071 -2.571 1.00 98.31 281 SER A O 1
ATOM 2041 N N . HIS A 1 282 ? 15.152 6.316 -3.801 1.00 98.00 282 HIS A N 1
ATOM 2042 C CA . HIS A 1 282 ? 15.082 5.287 -2.749 1.00 98.00 282 HIS A CA 1
ATOM 2043 C C . HIS A 1 282 ? 13.692 4.994 -2.148 1.00 98.00 282 HIS A C 1
ATOM 2045 O O . HIS A 1 282 ? 13.590 4.173 -1.239 1.00 98.00 282 HIS A O 1
ATOM 2051 N N . SER A 1 283 ? 12.611 5.598 -2.653 1.00 98.12 283 SER A N 1
ATOM 2052 C CA . SER A 1 283 ? 11.266 5.458 -2.064 1.00 98.12 283 SER A CA 1
ATOM 2053 C C . SER A 1 283 ? 10.739 4.024 -2.029 1.00 98.12 283 SER A C 1
ATOM 2055 O O . SER A 1 283 ? 9.974 3.677 -1.141 1.00 98.12 283 SER A O 1
ATOM 2057 N N . PHE A 1 284 ? 11.129 3.183 -2.981 1.00 98.44 284 PHE A N 1
ATOM 2058 C CA . PHE A 1 284 ? 10.737 1.777 -3.090 1.00 98.44 284 PHE A CA 1
ATOM 2059 C C . PHE A 1 284 ? 11.974 0.864 -3.137 1.00 98.44 284 PHE A C 1
ATOM 2061 O O . PHE A 1 284 ? 11.907 -0.261 -3.633 1.00 98.44 284 PHE A O 1
ATOM 2068 N N . GLU A 1 285 ? 13.122 1.342 -2.642 1.00 98.12 285 GLU A N 1
ATOM 2069 C CA . GLU A 1 285 ? 14.347 0.546 -2.554 1.00 98.12 285 GLU A CA 1
ATOM 2070 C C . GLU A 1 285 ? 14.088 -0.718 -1.727 1.00 98.12 285 GLU A C 1
ATOM 2072 O O . GLU A 1 285 ? 13.561 -0.642 -0.617 1.00 98.12 285 GLU A O 1
ATOM 2077 N N . GLN A 1 286 ? 14.452 -1.885 -2.263 1.00 97.56 286 GLN A N 1
ATOM 2078 C CA . GLN A 1 286 ? 14.261 -3.189 -1.615 1.00 97.56 286 GLN A CA 1
ATOM 2079 C C . GLN A 1 286 ? 12.806 -3.478 -1.189 1.00 97.56 286 GLN A C 1
ATOM 2081 O O . GLN A 1 286 ? 12.567 -4.301 -0.305 1.00 97.56 286 GLN A O 1
ATOM 2086 N N . LEU A 1 287 ? 11.821 -2.825 -1.817 1.00 98.19 287 LEU A N 1
ATOM 2087 C CA . LEU A 1 287 ? 10.416 -3.207 -1.691 1.00 98.19 287 LEU A CA 1
ATOM 2088 C C . LEU A 1 287 ? 10.241 -4.646 -2.176 1.00 98.19 287 LEU A C 1
ATOM 2090 O O . LEU A 1 287 ? 10.684 -4.971 -3.275 1.00 98.19 287 LEU A O 1
ATOM 2094 N N . THR A 1 288 ? 9.536 -5.475 -1.412 1.00 97.81 288 THR A N 1
ATOM 2095 C CA . THR A 1 288 ? 9.161 -6.826 -1.833 1.00 97.81 288 THR A CA 1
ATOM 2096 C C . THR A 1 288 ? 7.644 -6.972 -1.878 1.00 97.81 288 THR A C 1
ATOM 2098 O O . THR A 1 288 ? 6.967 -6.782 -0.869 1.00 97.81 288 THR A O 1
ATOM 2101 N N . THR A 1 289 ? 7.090 -7.337 -3.032 1.00 98.44 289 THR A N 1
ATOM 2102 C CA . THR A 1 289 ? 5.672 -7.686 -3.176 1.00 98.44 289 THR A CA 1
ATOM 2103 C C . THR A 1 289 ? 5.493 -9.087 -3.742 1.00 98.44 289 THR A C 1
ATOM 2105 O O . THR A 1 289 ? 6.304 -9.539 -4.546 1.00 98.44 289 THR A O 1
ATOM 2108 N N . THR A 1 290 ? 4.426 -9.796 -3.363 1.00 98.25 290 THR A N 1
ATOM 2109 C CA . THR A 1 290 ? 4.078 -11.083 -4.009 1.00 98.25 290 THR A CA 1
ATOM 2110 C C . THR A 1 290 ? 3.195 -10.920 -5.245 1.00 98.25 290 THR A C 1
ATOM 2112 O O . THR A 1 290 ? 3.036 -11.864 -6.006 1.00 98.25 290 THR A O 1
ATOM 2115 N N . GLY A 1 291 ? 2.584 -9.754 -5.424 1.00 98.19 291 GLY A N 1
ATOM 2116 C CA . GLY A 1 291 ? 1.689 -9.410 -6.521 1.00 98.19 291 GLY A CA 1
ATOM 2117 C C . GLY A 1 291 ? 2.008 -8.028 -7.081 1.00 98.19 291 GLY A C 1
ATOM 2118 O O . GLY A 1 291 ? 3.156 -7.577 -7.045 1.00 98.19 291 GLY A O 1
ATOM 2119 N N . ASP A 1 292 ? 0.985 -7.367 -7.612 1.00 98.56 292 ASP A N 1
ATOM 2120 C CA . ASP A 1 292 ? 1.150 -6.167 -8.430 1.00 98.56 292 ASP A CA 1
ATOM 2121 C C . ASP A 1 292 ? 1.541 -4.915 -7.632 1.00 98.56 292 ASP A C 1
ATOM 2123 O O . ASP A 1 292 ? 1.144 -4.720 -6.478 1.00 98.56 292 ASP A O 1
ATOM 2127 N N . VAL A 1 293 ? 2.284 -4.038 -8.309 1.00 98.75 293 VAL A N 1
ATOM 2128 C CA . VAL A 1 293 ? 2.521 -2.648 -7.920 1.00 98.75 293 VAL A CA 1
ATOM 2129 C C . VAL A 1 293 ? 1.939 -1.744 -9.003 1.00 98.75 293 VAL A C 1
ATOM 2131 O O . VAL A 1 293 ? 2.402 -1.721 -10.147 1.00 98.75 293 VAL A O 1
ATOM 2134 N N . VAL A 1 294 ? 0.905 -0.991 -8.644 1.00 98.44 294 VAL A N 1
ATOM 2135 C CA . VAL A 1 294 ? 0.203 -0.069 -9.542 1.00 98.44 294 VAL A CA 1
ATOM 2136 C C . VAL A 1 294 ? 0.364 1.351 -9.017 1.00 98.44 294 VAL A C 1
ATOM 2138 O O . VAL A 1 294 ? -0.046 1.643 -7.895 1.00 98.44 294 VAL A O 1
ATOM 2141 N N . VAL A 1 295 ? 0.952 2.230 -9.829 1.00 97.56 295 VAL A N 1
ATOM 2142 C CA . VAL A 1 295 ? 1.087 3.663 -9.536 1.00 97.56 295 VAL A CA 1
ATOM 2143 C C . VAL A 1 295 ? 0.312 4.459 -10.585 1.00 97.56 295 VAL A C 1
ATOM 2145 O O . VAL A 1 295 ? 0.828 4.799 -11.650 1.00 97.56 295 VAL A O 1
ATOM 2148 N N . ASP A 1 296 ? -0.955 4.721 -10.286 1.00 95.88 296 ASP A N 1
ATOM 2149 C CA . ASP A 1 296 ? -1.915 5.440 -11.122 1.00 95.88 296 ASP A CA 1
ATOM 2150 C C . ASP A 1 296 ? -2.010 6.920 -10.717 1.00 95.88 296 ASP A C 1
ATOM 2152 O O . ASP A 1 296 ? -2.964 7.382 -10.084 1.00 95.88 296 ASP A O 1
ATOM 2156 N N . GLU A 1 297 ? -0.951 7.665 -11.031 1.00 94.94 297 GLU A N 1
ATOM 2157 C CA . GLU A 1 297 ? -0.769 9.040 -10.569 1.00 94.94 297 GLU A CA 1
ATOM 2158 C C . GLU A 1 297 ? -0.770 10.032 -11.743 1.00 94.94 297 GLU A C 1
ATOM 2160 O O . GLU A 1 297 ? 0.232 10.150 -12.453 1.00 94.94 297 GLU A O 1
ATOM 2165 N N . PRO A 1 298 ? -1.854 10.812 -11.945 1.00 91.69 298 PRO A N 1
ATOM 2166 C CA . PRO A 1 298 ? -2.017 11.676 -13.123 1.00 91.69 298 PRO A CA 1
ATOM 2167 C C . PRO A 1 298 ? -1.066 12.884 -13.143 1.00 91.69 298 PRO A C 1
ATOM 2169 O O . PRO A 1 298 ? -0.979 13.614 -14.137 1.00 91.69 298 PRO A O 1
ATOM 2172 N N . LEU A 1 299 ? -0.395 13.150 -12.021 1.00 93.94 299 LEU A N 1
ATOM 2173 C CA . LEU A 1 299 ? 0.604 14.203 -11.884 1.00 93.94 299 LEU A CA 1
ATOM 2174 C C . LEU A 1 299 ? 2.039 13.673 -11.948 1.00 93.94 299 LEU A C 1
ATOM 2176 O O . LEU A 1 299 ? 2.952 14.492 -11.904 1.00 93.94 299 LEU A O 1
ATOM 2180 N N . LEU A 1 300 ? 2.251 12.359 -12.079 1.00 95.88 300 LEU A N 1
ATOM 2181 C CA . LEU A 1 300 ? 3.585 11.770 -12.083 1.00 95.88 300 LEU A CA 1
ATOM 2182 C C . LEU A 1 300 ? 4.394 12.266 -13.288 1.00 95.88 300 LEU A C 1
ATOM 2184 O O . LEU A 1 300 ? 4.024 12.053 -14.441 1.00 95.88 300 LEU A O 1
ATOM 2188 N N . THR A 1 301 ? 5.516 12.923 -13.007 1.00 95.50 301 THR A N 1
ATOM 2189 C CA . THR A 1 301 ? 6.411 13.533 -14.002 1.00 95.50 301 THR A CA 1
ATOM 2190 C C . THR A 1 301 ? 7.780 12.880 -14.064 1.00 95.50 301 THR A C 1
ATOM 2192 O O . THR A 1 301 ? 8.413 12.912 -15.121 1.00 95.50 301 THR A O 1
ATOM 2195 N N . VAL A 1 302 ? 8.254 12.300 -12.959 1.00 97.06 302 VAL A N 1
ATOM 2196 C CA . VAL A 1 302 ? 9.607 11.745 -12.852 1.00 97.06 302 VAL A CA 1
ATOM 2197 C C . VAL A 1 302 ? 9.611 10.518 -11.944 1.00 97.06 302 VAL A C 1
ATOM 2199 O O . VAL A 1 302 ? 9.051 10.548 -10.847 1.00 97.06 302 VAL A O 1
ATOM 2202 N N . ILE A 1 303 ? 10.298 9.465 -12.385 1.00 98.12 303 ILE A N 1
ATOM 2203 C CA . ILE A 1 303 ? 10.790 8.397 -11.508 1.00 98.12 303 ILE A CA 1
ATOM 2204 C C . ILE A 1 303 ? 12.262 8.699 -11.243 1.00 98.12 303 ILE A C 1
ATOM 2206 O O . ILE A 1 303 ? 13.075 8.656 -12.167 1.00 98.12 303 ILE A O 1
ATOM 2210 N N . GLU A 1 304 ? 12.587 9.086 -10.012 1.00 98.62 304 GLU A N 1
ATOM 2211 C CA . GLU A 1 304 ? 13.929 9.537 -9.654 1.00 98.62 304 GLU A CA 1
ATOM 2212 C C . GLU A 1 304 ? 14.943 8.390 -9.554 1.00 98.62 304 GLU A C 1
ATOM 2214 O O . GLU A 1 304 ? 14.622 7.199 -9.624 1.00 98.62 304 GLU A O 1
ATOM 2219 N N . SER A 1 305 ? 16.208 8.774 -9.398 1.00 98.62 305 SER A N 1
ATOM 2220 C CA . SER A 1 305 ? 17.321 7.837 -9.360 1.00 98.62 305 SER A CA 1
ATOM 2221 C C . SER A 1 305 ? 17.208 6.864 -8.185 1.00 98.62 305 SER A C 1
ATOM 2223 O O . SER A 1 305 ? 16.907 7.259 -7.063 1.00 98.62 305 SER A O 1
ATOM 2225 N N . ASN A 1 306 ? 17.480 5.580 -8.421 1.00 98.69 306 ASN A N 1
ATOM 2226 C CA . ASN A 1 306 ? 17.386 4.517 -7.406 1.00 98.69 306 ASN A CA 1
ATOM 2227 C C . ASN A 1 306 ? 15.986 4.332 -6.775 1.00 98.69 306 ASN A C 1
ATOM 2229 O O . ASN A 1 306 ? 15.876 3.716 -5.717 1.00 98.69 306 ASN A O 1
ATOM 2233 N N . ALA A 1 307 ? 14.913 4.850 -7.386 1.00 98.69 307 ALA A N 1
ATOM 2234 C CA . ALA A 1 307 ? 13.548 4.769 -6.857 1.00 98.69 307 ALA A CA 1
ATOM 2235 C C . ALA A 1 307 ? 13.117 3.349 -6.436 1.00 98.69 307 ALA A C 1
ATOM 2237 O O . ALA A 1 307 ? 12.593 3.184 -5.342 1.00 98.69 307 ALA A O 1
ATOM 2238 N N . PHE A 1 308 ? 13.369 2.343 -7.275 1.00 98.75 308 PHE A N 1
ATOM 2239 C CA . PHE A 1 308 ? 13.052 0.920 -7.089 1.00 98.75 308 PHE A CA 1
ATOM 2240 C C . PHE A 1 308 ? 14.323 0.060 -7.017 1.00 98.75 308 PHE A C 1
ATOM 2242 O O . PHE A 1 308 ? 14.338 -1.089 -7.465 1.00 98.75 308 PHE A O 1
ATOM 2249 N N . TYR A 1 309 ? 15.420 0.619 -6.501 1.00 98.69 309 TYR A N 1
ATOM 2250 C CA . TYR A 1 309 ? 16.701 -0.081 -6.426 1.00 98.69 309 TYR A CA 1
ATOM 2251 C C . TYR A 1 309 ? 16.559 -1.426 -5.698 1.00 98.69 309 TYR A C 1
ATOM 2253 O O . TYR A 1 309 ? 16.107 -1.470 -4.554 1.00 98.69 309 TYR A O 1
ATOM 2261 N N . SER A 1 310 ? 16.924 -2.525 -6.362 1.00 98.62 310 SER A N 1
ATOM 2262 C CA . SER A 1 310 ? 16.800 -3.891 -5.829 1.00 98.62 310 SER A CA 1
ATOM 2263 C C . SER A 1 310 ? 15.392 -4.275 -5.333 1.00 98.62 310 SER A C 1
ATOM 2265 O O . SER A 1 310 ? 15.262 -5.134 -4.461 1.00 98.62 310 SER A O 1
ATOM 2267 N N . ALA A 1 311 ? 14.329 -3.658 -5.861 1.00 98.81 311 ALA A N 1
ATOM 2268 C CA . ALA A 1 311 ? 12.954 -4.050 -5.549 1.00 98.81 311 ALA A CA 1
ATOM 2269 C C . ALA A 1 311 ? 12.604 -5.421 -6.161 1.00 98.81 311 ALA A C 1
ATOM 2271 O O . ALA A 1 311 ? 13.040 -5.741 -7.265 1.00 98.81 311 ALA A O 1
ATOM 2272 N N . THR A 1 312 ? 11.782 -6.217 -5.476 1.00 98.75 312 THR A N 1
ATOM 2273 C CA . THR A 1 312 ? 11.273 -7.517 -5.937 1.00 98.75 312 THR A CA 1
ATOM 2274 C C . THR A 1 312 ? 9.749 -7.481 -6.027 1.00 98.75 312 THR A C 1
ATOM 2276 O O . THR A 1 312 ? 9.065 -7.451 -5.014 1.00 98.75 312 THR A O 1
ATOM 2279 N N . ILE A 1 313 ? 9.198 -7.498 -7.236 1.00 98.75 313 ILE A N 1
ATOM 2280 C CA . ILE A 1 313 ? 7.764 -7.404 -7.514 1.00 98.75 313 ILE A CA 1
ATOM 2281 C C . ILE A 1 313 ? 7.273 -8.733 -8.101 1.00 98.75 313 ILE A C 1
ATOM 2283 O O . ILE A 1 313 ? 7.557 -9.091 -9.245 1.00 98.75 313 ILE A O 1
ATOM 2287 N N . GLY A 1 314 ? 6.506 -9.478 -7.308 1.00 98.44 314 GLY A N 1
ATOM 2288 C CA . GLY A 1 314 ? 5.927 -10.783 -7.648 1.00 98.44 314 GLY A CA 1
ATOM 2289 C C . GLY A 1 314 ? 4.751 -10.738 -8.631 1.00 98.44 314 GLY A C 1
ATOM 2290 O O . GLY A 1 314 ? 4.170 -11.77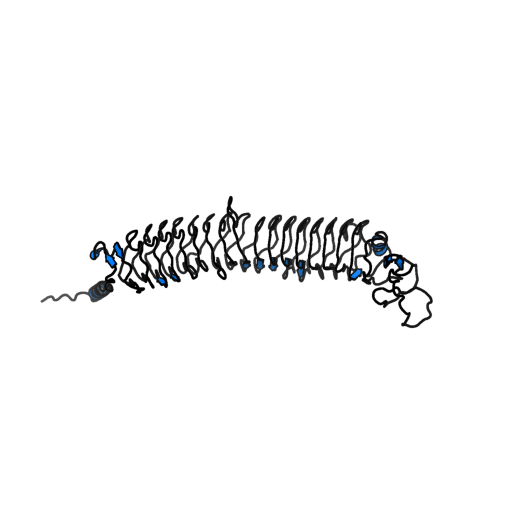6 -8.931 1.00 98.44 314 GLY A O 1
ATOM 2291 N N . GLY A 1 315 ? 4.424 -9.561 -9.165 1.00 98.12 315 GLY A N 1
ATOM 2292 C CA . GLY A 1 315 ? 3.426 -9.375 -10.214 1.00 98.12 315 GLY A CA 1
ATOM 2293 C C . GLY A 1 315 ? 3.851 -8.335 -11.250 1.00 98.12 315 GLY A C 1
ATOM 2294 O O . GLY A 1 315 ? 5.028 -8.217 -11.598 1.00 98.12 315 GLY A O 1
ATOM 2295 N N . LYS A 1 316 ? 2.876 -7.589 -11.762 1.00 98.31 316 LYS A N 1
ATOM 2296 C CA . LYS A 1 316 ? 3.049 -6.492 -12.716 1.00 98.31 316 LYS A CA 1
ATOM 2297 C C . LYS A 1 316 ? 3.495 -5.214 -12.005 1.00 98.31 316 LYS A C 1
ATOM 2299 O O . LYS A 1 316 ? 2.946 -4.862 -10.964 1.00 98.31 316 LYS A O 1
ATOM 2304 N N . LEU A 1 317 ? 4.409 -4.466 -12.620 1.00 98.56 317 LEU A N 1
ATOM 2305 C CA . LEU A 1 317 ? 4.665 -3.064 -12.284 1.00 98.56 317 LEU A CA 1
ATOM 2306 C C . LEU A 1 317 ? 4.020 -2.178 -13.352 1.00 98.56 317 LEU A C 1
ATOM 2308 O O . LEU A 1 317 ? 4.333 -2.303 -14.538 1.00 98.56 317 LEU A O 1
ATOM 2312 N N . SER A 1 318 ? 3.102 -1.292 -12.968 1.00 97.31 318 SER A N 1
ATOM 2313 C CA . SER A 1 318 ? 2.402 -0.467 -13.955 1.00 97.31 318 SER A CA 1
ATOM 2314 C C . SER A 1 318 ? 2.168 0.976 -13.553 1.00 97.31 318 SER A C 1
ATOM 2316 O O . SER A 1 318 ? 1.889 1.280 -12.396 1.00 97.31 318 SER A O 1
ATOM 2318 N N . PHE A 1 319 ? 2.234 1.831 -14.571 1.00 95.56 319 PHE A N 1
ATOM 2319 C CA . PHE A 1 319 ? 2.007 3.267 -14.499 1.00 95.56 319 PHE A CA 1
ATOM 2320 C C . PHE A 1 319 ? 0.920 3.644 -15.527 1.00 95.56 319 PHE A C 1
ATOM 2322 O O . PHE A 1 319 ? 1.251 4.004 -16.661 1.00 95.56 319 PHE A O 1
ATOM 2329 N N . PRO A 1 320 ? -0.375 3.442 -15.205 1.00 91.56 320 PRO A N 1
ATOM 2330 C CA . PRO A 1 320 ? -1.473 3.628 -16.157 1.00 91.56 320 PRO A CA 1
ATOM 2331 C C . PRO A 1 320 ? -1.740 5.100 -16.521 1.00 91.56 320 PRO A C 1
ATOM 2333 O O . PRO A 1 320 ? -1.798 5.402 -17.706 1.00 91.56 320 PRO A O 1
ATOM 2336 N N . ALA A 1 321 ? -1.822 6.037 -15.569 1.00 85.56 321 ALA A N 1
ATOM 2337 C CA . ALA A 1 321 ? -1.977 7.472 -15.864 1.00 85.56 321 ALA A CA 1
ATOM 2338 C C . ALA A 1 321 ? -0.644 8.237 -16.021 1.00 85.56 321 ALA A C 1
ATOM 2340 O O . ALA A 1 321 ? -0.509 9.375 -15.568 1.00 85.56 321 ALA A O 1
ATOM 2341 N N . ALA A 1 322 ? 0.355 7.653 -16.687 1.00 80.38 322 ALA A N 1
ATOM 2342 C CA . ALA A 1 322 ? 1.700 8.231 -16.814 1.00 80.38 322 ALA A CA 1
ATOM 2343 C C . ALA A 1 322 ? 1.845 9.288 -17.931 1.00 80.38 322 ALA A C 1
ATOM 2345 O O . ALA A 1 322 ? 2.944 9.514 -18.439 1.00 80.38 322 ALA A O 1
ATOM 2346 N N . ALA A 1 323 ? 0.764 9.987 -18.293 1.00 84.88 323 ALA A N 1
ATOM 2347 C CA . ALA A 1 323 ? 0.740 10.936 -19.412 1.00 84.88 323 ALA A CA 1
ATOM 2348 C C . ALA A 1 323 ? 1.742 12.091 -19.299 1.00 84.88 323 ALA A C 1
ATOM 2350 O O . ALA A 1 323 ? 2.180 12.641 -20.310 1.00 84.88 323 ALA A O 1
ATOM 2351 N N . LYS A 1 324 ? 2.110 12.460 -18.069 1.00 92.06 324 LYS A N 1
ATOM 2352 C CA . LYS A 1 324 ? 3.069 13.534 -17.779 1.00 92.06 324 LYS A CA 1
ATOM 2353 C C . LYS A 1 324 ? 4.468 13.026 -17.445 1.00 92.06 324 LYS A C 1
ATOM 2355 O O . LYS A 1 324 ? 5.359 13.852 -17.242 1.00 92.06 324 LYS A O 1
ATOM 2360 N N . LEU A 1 325 ? 4.673 11.709 -17.388 1.00 94.50 325 LEU A N 1
ATOM 2361 C CA . LEU A 1 325 ? 5.962 11.124 -17.049 1.00 94.50 325 LEU A CA 1
ATOM 2362 C C . LEU A 1 325 ? 6.962 11.498 -18.138 1.00 94.50 325 LEU A C 1
ATOM 2364 O O . LEU A 1 325 ? 6.827 11.066 -19.273 1.00 94.50 325 LEU A O 1
ATOM 2368 N N . SER A 1 326 ? 7.947 12.313 -17.782 1.00 94.19 326 SER A N 1
ATOM 2369 C CA . SER A 1 326 ? 8.934 12.886 -18.698 1.00 94.19 326 SER A CA 1
ATOM 2370 C C . SER A 1 326 ? 10.301 12.215 -18.623 1.00 94.19 326 SER A C 1
ATOM 2372 O O . SER A 1 326 ? 11.059 12.249 -19.593 1.00 94.19 326 SER A O 1
ATOM 2374 N N . SER A 1 327 ? 10.616 11.583 -17.490 1.00 95.19 327 SER A N 1
ATOM 2375 C CA . SER A 1 327 ? 11.917 10.962 -17.265 1.00 95.19 327 SER A CA 1
ATOM 2376 C C . SER A 1 327 ? 11.833 9.769 -16.317 1.00 95.19 327 SER A C 1
ATOM 2378 O O . SER A 1 327 ? 11.228 9.850 -15.244 1.00 95.19 327 SER A O 1
ATOM 2380 N N . ILE A 1 328 ? 12.491 8.680 -16.711 1.00 97.31 328 ILE A N 1
ATOM 2381 C CA . ILE A 1 328 ? 12.920 7.602 -15.816 1.00 97.31 328 ILE A CA 1
ATOM 2382 C C . ILE A 1 328 ? 14.413 7.827 -15.596 1.00 97.31 328 ILE A C 1
ATOM 2384 O O . ILE A 1 328 ? 15.189 7.690 -16.536 1.00 97.31 328 ILE A O 1
ATOM 2388 N N . GLN A 1 329 ? 14.820 8.230 -14.395 1.00 98.06 329 GLN A N 1
ATOM 2389 C CA . GLN A 1 329 ? 16.196 8.648 -14.126 1.00 98.06 329 GLN A CA 1
ATOM 2390 C C . GLN A 1 329 ? 17.162 7.470 -13.932 1.00 98.06 329 GLN A C 1
ATOM 2392 O O . GLN A 1 329 ? 16.795 6.294 -13.984 1.00 98.06 329 GLN A O 1
ATOM 2397 N N . SER A 1 330 ? 18.436 7.805 -13.727 1.00 97.94 330 SER A N 1
ATOM 2398 C CA . SER A 1 330 ? 19.516 6.835 -13.629 1.00 97.94 330 SER A CA 1
ATOM 2399 C C . SER A 1 330 ? 19.299 5.830 -12.504 1.00 97.94 330 SER A C 1
ATOM 2401 O O . SER A 1 330 ? 18.945 6.190 -11.384 1.00 97.94 330 SER A O 1
ATOM 2403 N N . ARG A 1 331 ? 19.544 4.551 -12.786 1.00 98.56 331 ARG A N 1
ATOM 2404 C CA . ARG A 1 331 ? 19.413 3.453 -11.814 1.00 98.56 331 ARG A CA 1
ATOM 2405 C C . ARG A 1 331 ? 18.019 3.308 -11.178 1.00 98.56 331 ARG A C 1
ATOM 2407 O O . ARG A 1 331 ? 17.893 2.659 -10.142 1.00 98.56 331 ARG A O 1
ATOM 2414 N N . ALA A 1 332 ? 16.971 3.897 -11.764 1.00 98.62 332 ALA A N 1
ATOM 2415 C CA . ALA A 1 332 ? 15.623 3.916 -11.189 1.00 98.62 332 ALA A CA 1
ATOM 2416 C C . ALA A 1 332 ? 15.069 2.519 -10.846 1.00 98.62 332 ALA A C 1
ATOM 2418 O O . ALA A 1 332 ? 14.422 2.378 -9.817 1.00 98.62 332 ALA A O 1
ATOM 2419 N N . LEU A 1 333 ? 15.346 1.497 -11.656 1.00 98.69 333 LEU A N 1
ATOM 2420 C CA . LEU A 1 333 ? 14.976 0.088 -11.463 1.00 98.69 333 LEU A CA 1
ATOM 2421 C C . LEU A 1 333 ? 16.212 -0.835 -11.479 1.00 98.69 333 LEU A C 1
ATOM 2423 O O . LEU A 1 333 ? 16.137 -1.997 -11.877 1.00 98.69 333 LEU A O 1
ATOM 2427 N N . HIS A 1 334 ? 17.374 -0.326 -11.070 1.00 98.62 334 HIS A N 1
ATOM 2428 C CA . HIS A 1 334 ? 18.623 -1.087 -11.075 1.00 98.62 334 HIS A CA 1
ATOM 2429 C C . HIS A 1 334 ? 18.534 -2.311 -10.151 1.00 98.62 334 HIS A C 1
ATOM 2431 O O . HIS A 1 334 ? 18.120 -2.194 -8.996 1.00 98.62 334 HIS A O 1
ATOM 2437 N N . HIS A 1 335 ? 18.935 -3.483 -10.651 1.00 98.56 335 HIS A N 1
ATOM 2438 C CA . HIS A 1 335 ? 18.790 -4.781 -9.976 1.00 98.56 335 HIS A CA 1
ATOM 2439 C C . HIS A 1 335 ? 17.359 -5.136 -9.522 1.00 98.56 335 HIS A C 1
ATOM 2441 O O . HIS A 1 335 ? 17.189 -5.999 -8.659 1.00 98.56 335 HIS A O 1
ATOM 2447 N N . ALA A 1 336 ? 16.322 -4.494 -10.068 1.00 98.75 336 ALA A N 1
ATOM 2448 C CA . ALA A 1 336 ? 14.945 -4.841 -9.734 1.00 98.75 336 ALA A CA 1
ATOM 2449 C C . ALA A 1 336 ? 14.542 -6.184 -10.367 1.00 98.75 336 ALA A C 1
ATOM 2451 O O . ALA A 1 336 ? 14.923 -6.491 -11.494 1.00 98.75 336 ALA A O 1
ATOM 2452 N N . THR A 1 337 ? 13.737 -6.978 -9.667 1.00 98.75 337 THR A N 1
ATOM 2453 C CA . THR A 1 337 ? 13.171 -8.238 -10.165 1.00 98.75 337 THR A CA 1
ATOM 2454 C C . THR A 1 337 ? 11.658 -8.109 -10.236 1.00 98.75 337 THR A C 1
ATOM 2456 O O . THR A 1 337 ? 11.005 -8.028 -9.207 1.00 98.75 337 THR A O 1
ATOM 2459 N N . ILE A 1 338 ? 11.086 -8.098 -11.434 1.00 98.75 338 ILE A N 1
ATOM 2460 C CA . ILE A 1 338 ? 9.647 -8.028 -11.684 1.00 98.75 338 ILE A CA 1
ATOM 2461 C C . ILE A 1 338 ? 9.247 -9.321 -12.386 1.00 98.75 338 ILE A C 1
ATOM 2463 O O . ILE A 1 338 ? 9.777 -9.634 -13.444 1.00 98.75 338 ILE A O 1
ATOM 2467 N N . THR A 1 339 ? 8.336 -10.106 -11.822 1.00 98.44 339 THR A N 1
ATOM 2468 C CA . THR A 1 339 ? 7.941 -11.393 -12.433 1.00 98.44 339 THR A CA 1
ATOM 2469 C C . THR A 1 339 ? 6.912 -11.228 -13.556 1.00 98.44 339 THR A C 1
ATOM 2471 O O . THR A 1 339 ? 6.874 -12.050 -14.469 1.00 98.44 339 THR A O 1
ATOM 2474 N N . GLY A 1 340 ? 6.100 -10.169 -13.513 1.00 98.25 340 GLY A N 1
ATOM 2475 C CA . GLY A 1 340 ? 5.118 -9.829 -14.538 1.00 98.25 340 GLY A CA 1
ATOM 2476 C C . GLY A 1 340 ? 5.622 -8.796 -15.546 1.00 98.25 340 GLY A C 1
ATOM 2477 O O . GLY A 1 340 ? 6.824 -8.612 -15.750 1.00 98.25 340 GLY A O 1
ATOM 2478 N N . ASP A 1 341 ? 4.675 -8.116 -16.193 1.00 98.31 341 ASP A N 1
ATOM 2479 C CA . ASP A 1 341 ? 4.972 -7.037 -17.135 1.00 98.31 341 ASP A CA 1
ATOM 2480 C C . ASP A 1 341 ? 5.409 -5.756 -16.405 1.00 98.31 341 ASP A C 1
ATOM 2482 O O . ASP A 1 341 ? 4.918 -5.436 -15.319 1.00 98.31 341 ASP A O 1
ATOM 2486 N N . VAL A 1 342 ? 6.254 -4.966 -17.064 1.00 97.94 342 VAL A N 1
ATOM 2487 C CA . VAL A 1 342 ? 6.485 -3.559 -16.725 1.00 97.94 342 VAL A CA 1
ATOM 2488 C C . VAL A 1 342 ? 5.823 -2.712 -17.806 1.00 97.94 342 VAL A C 1
ATOM 2490 O O . VAL A 1 342 ? 6.214 -2.768 -18.973 1.00 97.94 342 VAL A O 1
ATOM 2493 N N . VAL A 1 343 ? 4.788 -1.956 -17.438 1.00 93.94 343 VAL A N 1
ATOM 2494 C CA . VAL A 1 343 ? 3.956 -1.220 -18.404 1.00 93.94 343 VAL A CA 1
ATOM 2495 C C . VAL A 1 343 ? 3.837 0.243 -18.017 1.00 93.94 343 VAL A C 1
ATOM 2497 O O . VAL A 1 343 ? 3.249 0.569 -16.986 1.00 93.94 343 VAL A O 1
ATOM 2500 N N . VAL A 1 344 ? 4.317 1.123 -18.889 1.00 91.00 344 VAL A N 1
ATOM 2501 C CA . VAL A 1 344 ? 4.027 2.558 -18.829 1.00 91.00 344 VAL A CA 1
ATOM 2502 C C . VAL A 1 344 ? 3.004 2.858 -19.924 1.00 91.00 344 VAL A C 1
ATOM 2504 O O . VAL A 1 344 ? 3.306 2.704 -21.104 1.00 91.00 344 VAL A O 1
ATOM 2507 N N . THR A 1 345 ? 1.776 3.213 -19.541 1.00 80.00 345 THR A N 1
ATOM 2508 C CA . THR A 1 345 ? 0.694 3.496 -20.505 1.00 80.00 345 THR A CA 1
ATOM 2509 C C . THR A 1 345 ? 0.650 4.991 -20.794 1.00 80.00 345 THR A C 1
ATOM 2511 O O . THR A 1 345 ? 0.986 5.794 -19.925 1.00 80.00 345 THR A O 1
ATOM 2514 N N . ASP A 1 346 ? 0.277 5.360 -22.021 1.00 73.00 346 ASP A N 1
ATOM 2515 C CA . ASP A 1 346 ? 0.101 6.751 -22.443 1.00 73.00 346 ASP A CA 1
ATOM 2516 C C . ASP A 1 346 ? 1.309 7.650 -22.138 1.00 73.00 346 ASP A C 1
ATOM 2518 O O . ASP A 1 346 ? 1.134 8.811 -21.795 1.00 73.00 346 ASP A O 1
ATOM 2522 N N . SER A 1 347 ? 2.542 7.144 -22.275 1.00 71.44 347 SER A N 1
ATOM 2523 C CA . SER A 1 347 ? 3.794 7.851 -21.932 1.00 71.44 347 SER A CA 1
ATOM 2524 C C . SER A 1 347 ? 4.165 9.011 -22.881 1.00 71.44 347 SER A C 1
ATOM 2526 O O . SER A 1 347 ? 5.325 9.224 -23.231 1.00 71.44 347 SER A O 1
ATOM 2528 N N . LEU A 1 348 ? 3.175 9.811 -23.283 1.00 81.31 348 LEU A N 1
ATOM 2529 C CA . LEU A 1 348 ? 3.239 10.879 -24.283 1.00 81.31 348 LEU A CA 1
ATOM 2530 C C . LEU A 1 348 ? 4.242 11.992 -23.961 1.00 81.31 348 LEU A C 1
ATOM 2532 O O . LEU A 1 348 ? 4.536 12.801 -24.837 1.00 81.31 348 LEU A O 1
ATOM 2536 N N . ALA A 1 349 ? 4.741 12.071 -22.729 1.00 87.31 349 ALA A N 1
ATOM 2537 C CA . ALA A 1 349 ? 5.745 13.042 -22.315 1.00 87.31 349 ALA A CA 1
ATOM 2538 C C . ALA A 1 349 ? 7.137 12.432 -22.098 1.00 87.31 349 ALA A C 1
ATOM 2540 O O . ALA A 1 349 ? 8.077 13.198 -21.906 1.00 87.31 349 ALA A O 1
ATOM 2541 N N . LEU A 1 350 ? 7.298 11.103 -22.116 1.00 89.62 350 LEU A N 1
ATOM 2542 C CA . LEU A 1 350 ? 8.535 10.446 -21.687 1.00 89.62 350 LEU A CA 1
ATOM 2543 C C . LEU A 1 350 ? 9.634 10.695 -22.713 1.00 89.62 350 LEU A C 1
ATOM 2545 O O . LEU A 1 350 ? 9.551 10.183 -23.822 1.00 89.62 350 LEU A O 1
ATOM 2549 N N . VAL A 1 351 ? 10.650 11.481 -22.345 1.00 90.75 351 VAL A N 1
ATOM 2550 C CA . VAL A 1 351 ? 11.742 11.898 -23.242 1.00 90.75 351 VAL A CA 1
ATOM 2551 C C . VAL A 1 351 ? 13.017 11.095 -23.006 1.00 90.75 351 VAL A C 1
ATOM 2553 O O . VAL A 1 351 ? 13.765 10.829 -23.951 1.00 90.75 351 VAL A O 1
ATOM 2556 N N . THR A 1 352 ? 13.275 10.701 -21.758 1.00 91.62 352 THR A N 1
ATOM 2557 C CA . THR A 1 352 ? 14.567 10.136 -21.358 1.00 91.62 352 THR A CA 1
ATOM 2558 C C . THR A 1 352 ? 14.407 8.861 -20.540 1.00 91.62 352 THR A C 1
ATOM 2560 O O . THR A 1 352 ? 13.681 8.836 -19.544 1.00 91.62 352 THR A O 1
ATOM 2563 N N . VAL A 1 353 ? 15.163 7.832 -20.930 1.00 95.44 353 VAL A N 1
ATOM 2564 C CA . VAL A 1 353 ? 15.510 6.682 -20.088 1.00 95.44 353 VAL A CA 1
ATOM 2565 C C . VAL A 1 353 ? 16.956 6.861 -19.629 1.00 95.44 353 VAL A C 1
ATOM 2567 O O . VAL A 1 353 ? 17.877 6.919 -20.448 1.00 95.44 353 VAL A O 1
ATOM 2570 N N . GLY A 1 354 ? 17.134 7.016 -18.322 1.00 95.50 354 GLY A N 1
ATOM 2571 C CA . GLY A 1 354 ? 18.385 7.379 -17.670 1.00 95.50 354 GLY A CA 1
ATOM 2572 C C . GLY A 1 354 ? 19.441 6.278 -17.683 1.00 95.50 354 GLY A C 1
ATOM 2573 O O . GLY A 1 354 ? 19.162 5.112 -17.972 1.00 95.50 354 GLY A O 1
ATOM 2574 N N . GLY A 1 355 ? 20.678 6.660 -17.367 1.00 95.56 355 GLY A N 1
ATOM 2575 C CA . GLY A 1 355 ? 21.812 5.742 -17.367 1.00 95.56 355 GLY A CA 1
ATOM 2576 C C . GLY A 1 355 ? 21.615 4.613 -16.360 1.00 95.56 355 GLY A C 1
ATOM 2577 O O . GLY A 1 355 ? 21.194 4.847 -15.228 1.00 95.56 355 GLY A O 1
ATOM 2578 N N . GLU A 1 356 ? 21.883 3.379 -16.771 1.00 97.12 356 GLU A N 1
ATOM 2579 C CA . GLU A 1 356 ? 21.684 2.190 -15.931 1.00 97.12 356 GLU A CA 1
ATOM 2580 C C . GLU A 1 356 ? 20.263 2.038 -15.345 1.00 97.12 356 GLU A C 1
ATOM 2582 O O . GLU A 1 356 ? 20.081 1.326 -14.357 1.00 97.12 356 GLU A O 1
ATOM 2587 N N . ALA A 1 357 ? 19.243 2.698 -15.916 1.00 98.12 357 ALA A N 1
ATOM 2588 C CA . ALA A 1 357 ? 17.885 2.727 -15.366 1.00 98.12 357 ALA A CA 1
ATOM 2589 C C . ALA A 1 357 ? 17.320 1.334 -15.050 1.00 98.12 357 ALA A C 1
ATOM 2591 O O . ALA A 1 357 ? 16.677 1.173 -14.022 1.00 98.12 357 ALA A O 1
ATOM 2592 N N . PHE A 1 358 ? 17.601 0.335 -15.883 1.00 98.50 358 PHE A N 1
ATOM 2593 C CA . PHE A 1 358 ? 17.192 -1.062 -15.733 1.00 98.50 358 PHE A CA 1
ATOM 2594 C C . PHE A 1 358 ? 18.395 -2.011 -15.635 1.00 98.50 358 PHE A C 1
ATOM 2596 O O . PHE A 1 358 ? 18.243 -3.218 -15.845 1.00 98.50 358 PHE A O 1
ATOM 2603 N N . ALA A 1 359 ? 19.599 -1.501 -15.356 1.00 98.19 359 ALA A N 1
ATOM 2604 C CA . ALA A 1 359 ? 20.786 -2.345 -15.389 1.00 98.19 359 ALA A CA 1
ATOM 2605 C C . ALA A 1 359 ? 20.699 -3.476 -14.350 1.00 98.19 359 ALA A C 1
ATOM 2607 O O . ALA A 1 359 ? 20.319 -3.262 -13.194 1.00 98.19 359 ALA A O 1
ATOM 2608 N N . GLY A 1 360 ? 20.986 -4.701 -14.793 1.00 98.31 360 GLY A N 1
ATOM 2609 C CA . GLY A 1 360 ? 20.862 -5.925 -14.002 1.00 98.31 360 GLY A CA 1
ATOM 2610 C C . GLY A 1 360 ? 19.436 -6.268 -13.553 1.00 98.31 360 GLY A C 1
ATOM 2611 O O . GLY A 1 360 ? 19.280 -7.104 -12.664 1.00 98.31 360 GLY A O 1
ATOM 2612 N N . ALA A 1 361 ? 18.403 -5.613 -14.096 1.00 98.69 361 ALA A N 1
ATOM 2613 C CA . ALA A 1 361 ? 17.012 -5.912 -13.769 1.00 98.69 361 ALA A CA 1
ATOM 2614 C C . ALA A 1 361 ? 16.523 -7.192 -14.467 1.00 98.69 361 ALA A C 1
ATOM 2616 O O . ALA A 1 361 ? 16.952 -7.519 -15.573 1.00 98.69 361 ALA A O 1
ATOM 2617 N N . THR A 1 362 ? 15.581 -7.897 -13.845 1.00 98.62 362 THR A N 1
ATOM 2618 C CA . THR A 1 362 ? 14.897 -9.059 -14.429 1.00 98.62 362 THR A CA 1
ATOM 2619 C C . THR A 1 362 ? 13.410 -8.759 -14.583 1.00 98.62 362 THR A C 1
ATOM 2621 O O . THR A 1 362 ? 12.768 -8.351 -13.623 1.00 98.62 362 THR A O 1
ATOM 2624 N N . VAL A 1 363 ? 12.856 -8.980 -15.774 1.00 98.56 363 VAL A N 1
ATOM 2625 C CA . VAL A 1 363 ? 11.434 -8.828 -16.103 1.00 98.56 363 VAL A CA 1
ATOM 2626 C C . VAL A 1 363 ? 10.913 -10.159 -16.656 1.00 98.56 363 VAL A C 1
ATOM 2628 O O . VAL A 1 363 ? 11.283 -10.590 -17.746 1.00 98.56 363 VAL A O 1
ATOM 2631 N N . GLY A 1 364 ? 10.065 -10.851 -15.899 1.00 98.06 364 GLY A N 1
ATOM 2632 C CA . GLY A 1 364 ? 9.462 -12.127 -16.298 1.00 98.06 364 GLY A CA 1
ATOM 2633 C C . GLY A 1 364 ? 8.350 -11.980 -17.345 1.00 98.06 364 GLY A C 1
ATOM 2634 O O . GLY A 1 364 ? 8.041 -12.935 -18.051 1.00 98.06 364 GLY A O 1
ATOM 2635 N N . GLY A 1 365 ? 7.789 -10.780 -17.499 1.00 97.50 365 GLY A N 1
ATOM 2636 C CA . GLY A 1 365 ? 6.881 -10.418 -18.584 1.00 97.50 365 GLY A CA 1
ATOM 2637 C C . GLY A 1 365 ? 7.556 -9.596 -19.683 1.00 97.50 365 GLY A C 1
ATOM 2638 O O . GLY A 1 365 ? 8.734 -9.764 -19.996 1.00 97.50 365 GLY A O 1
ATOM 2639 N N . SER A 1 366 ? 6.785 -8.698 -20.289 1.00 97.50 366 SER A N 1
ATOM 2640 C CA . SER A 1 366 ? 7.249 -7.715 -21.271 1.00 97.50 366 SER A CA 1
ATOM 2641 C C . SER A 1 366 ? 7.524 -6.363 -20.617 1.00 97.50 366 SER A C 1
ATOM 2643 O O . SER A 1 366 ? 6.789 -5.938 -19.726 1.00 97.50 366 SER A O 1
ATOM 2645 N N . LEU A 1 367 ? 8.536 -5.654 -21.113 1.00 97.56 367 LEU A N 1
ATOM 2646 C CA . LEU A 1 367 ? 8.814 -4.262 -20.765 1.00 97.56 367 LEU A CA 1
ATOM 2647 C C . LEU A 1 367 ? 8.334 -3.367 -21.910 1.00 97.56 367 LEU A C 1
ATOM 2649 O O . LEU A 1 367 ? 8.922 -3.378 -22.992 1.00 97.56 367 LEU A O 1
ATOM 2653 N N . ARG A 1 368 ? 7.245 -2.625 -21.682 1.00 95.12 368 ARG A N 1
ATOM 2654 C CA . ARG A 1 368 ? 6.595 -1.773 -22.690 1.00 95.12 368 ARG A CA 1
ATOM 2655 C C . ARG A 1 368 ? 6.772 -0.297 -22.346 1.00 95.12 368 ARG A C 1
ATOM 2657 O O . ARG A 1 368 ? 6.228 0.176 -21.346 1.00 95.12 368 ARG A O 1
ATOM 2664 N N . LEU A 1 369 ? 7.520 0.402 -23.196 1.00 93.19 369 LEU A N 1
ATOM 2665 C CA . LEU A 1 369 ? 7.818 1.837 -23.147 1.00 93.19 369 LEU A CA 1
ATOM 2666 C C . LEU A 1 369 ? 7.453 2.494 -24.497 1.00 93.19 369 LEU A C 1
ATOM 2668 O O . LEU A 1 369 ? 8.195 3.313 -25.044 1.00 93.19 369 LEU A O 1
ATOM 2672 N N . ASP A 1 370 ? 6.325 2.068 -25.068 1.00 87.81 370 ASP A N 1
ATOM 2673 C CA . ASP A 1 370 ? 5.874 2.439 -26.411 1.00 87.81 370 ASP A CA 1
ATOM 2674 C C . ASP A 1 370 ? 5.100 3.762 -26.450 1.00 87.81 370 ASP A C 1
ATOM 2676 O O . ASP A 1 370 ? 4.464 4.164 -25.474 1.00 87.81 370 ASP A O 1
ATOM 2680 N N . GLY A 1 371 ? 5.074 4.389 -27.631 1.00 80.44 371 GLY A N 1
ATOM 2681 C CA . GLY A 1 371 ? 4.129 5.468 -27.947 1.00 80.44 371 GLY A CA 1
ATOM 2682 C C . GLY A 1 371 ? 4.399 6.790 -27.227 1.00 80.44 371 GLY A C 1
ATOM 2683 O O . GLY A 1 371 ? 3.475 7.585 -27.051 1.00 80.44 371 GLY A O 1
ATOM 2684 N N . GLY A 1 372 ? 5.639 7.015 -26.792 1.00 83.06 372 GLY A N 1
ATOM 2685 C CA . GLY A 1 372 ? 6.055 8.203 -26.059 1.00 83.06 372 GLY A CA 1
ATOM 2686 C C . GLY A 1 372 ? 6.805 9.228 -26.909 1.00 83.06 372 GLY A C 1
ATOM 2687 O O . GLY A 1 372 ? 6.583 9.395 -28.110 1.00 83.06 372 GLY A O 1
ATOM 2688 N N . GLN A 1 373 ? 7.701 9.965 -26.258 1.00 89.38 373 GLN A N 1
ATOM 2689 C CA . GLN A 1 373 ? 8.577 10.960 -26.885 1.00 89.38 373 GLN A CA 1
ATOM 2690 C C . GLN A 1 373 ? 10.047 10.614 -26.661 1.00 89.38 373 GLN A C 1
ATOM 2692 O O . GLN A 1 373 ? 10.882 11.520 -26.683 1.00 89.38 373 GLN A O 1
ATOM 2697 N N . ILE A 1 374 ? 10.365 9.330 -26.424 1.00 91.44 374 ILE A N 1
ATOM 2698 C CA . ILE A 1 374 ? 11.700 8.941 -25.974 1.00 91.44 374 ILE A CA 1
ATOM 2699 C C . ILE A 1 374 ? 12.675 9.347 -27.066 1.00 91.44 374 ILE A C 1
ATOM 2701 O O . ILE A 1 374 ? 12.639 8.807 -28.169 1.00 91.44 374 ILE A O 1
ATOM 2705 N N . ALA A 1 375 ? 13.506 10.331 -26.754 1.00 88.75 375 ALA A N 1
ATOM 2706 C CA . ALA A 1 375 ? 14.549 10.841 -27.623 1.00 88.75 375 ALA A CA 1
ATOM 2707 C C . ALA A 1 375 ? 15.911 10.306 -27.185 1.00 88.75 375 ALA A C 1
ATOM 2709 O O . ALA A 1 375 ? 16.785 10.132 -28.032 1.00 88.75 375 ALA A O 1
ATOM 2710 N N . GLN A 1 376 ? 16.067 10.023 -25.883 1.00 88.81 376 GLN A N 1
ATOM 2711 C CA . GLN A 1 376 ? 17.332 9.622 -25.279 1.00 88.81 376 GLN A CA 1
ATOM 2712 C C . GLN A 1 376 ? 17.203 8.325 -24.476 1.00 88.81 376 GLN A C 1
ATOM 2714 O O . GLN A 1 376 ? 16.452 8.255 -23.501 1.00 88.81 376 GLN A O 1
ATOM 2719 N N . VAL A 1 377 ? 18.004 7.330 -24.841 1.00 92.06 377 VAL A N 1
ATOM 2720 C CA . VAL A 1 377 ? 18.300 6.140 -24.041 1.00 92.06 377 VAL A CA 1
ATOM 2721 C C . VAL A 1 377 ? 19.774 6.223 -23.658 1.00 92.06 377 VAL A C 1
ATOM 2723 O O . VAL A 1 377 ? 20.658 6.083 -24.506 1.00 92.06 377 VAL A O 1
ATOM 2726 N N . GLN A 1 378 ? 20.032 6.532 -22.389 1.00 91.31 378 GLN A N 1
ATOM 2727 C CA . GLN A 1 378 ? 21.369 6.843 -21.884 1.00 91.31 378 GLN A CA 1
ATOM 2728 C C . GLN A 1 378 ? 22.242 5.591 -21.689 1.00 91.31 378 GLN A C 1
ATOM 2730 O O . GLN A 1 378 ? 21.820 4.452 -21.900 1.00 91.31 378 GLN A O 1
ATOM 2735 N N . GLN A 1 379 ? 23.503 5.820 -21.313 1.00 90.25 379 GLN A N 1
ATOM 2736 C CA . GLN A 1 379 ? 24.531 4.788 -21.200 1.00 90.25 379 GLN A CA 1
ATOM 2737 C C . GLN A 1 379 ? 24.084 3.630 -20.302 1.00 90.25 379 GLN A C 1
ATOM 2739 O O . GLN A 1 379 ? 23.585 3.848 -19.197 1.00 90.25 379 GLN A O 1
ATOM 2744 N N . ALA A 1 380 ? 24.287 2.399 -20.778 1.00 92.75 380 ALA A N 1
ATOM 2745 C CA . ALA A 1 380 ? 23.992 1.175 -20.033 1.00 92.75 380 ALA A CA 1
ATOM 2746 C C . ALA A 1 380 ? 22.547 1.065 -19.499 1.00 92.75 380 ALA A C 1
ATOM 2748 O O . ALA A 1 380 ? 22.305 0.283 -18.582 1.00 92.75 380 ALA A O 1
ATOM 2749 N N . ALA A 1 381 ? 21.585 1.818 -20.054 1.00 95.31 381 ALA A N 1
ATOM 2750 C CA . ALA A 1 381 ? 20.205 1.882 -19.562 1.00 95.31 381 ALA A CA 1
ATOM 2751 C C . ALA A 1 381 ? 19.565 0.503 -19.330 1.00 95.31 381 ALA A C 1
ATOM 2753 O O . ALA A 1 381 ? 18.849 0.336 -18.350 1.00 95.31 381 ALA A O 1
ATOM 2754 N N . PHE A 1 382 ? 19.861 -0.481 -20.181 1.00 96.50 382 PHE A N 1
ATOM 2755 C CA . PHE A 1 382 ? 19.377 -1.862 -20.104 1.00 96.50 382 PHE A CA 1
ATOM 2756 C C . PHE A 1 382 ? 20.525 -2.881 -20.038 1.00 96.50 382 PHE A C 1
ATOM 2758 O O . PHE A 1 382 ? 20.407 -4.009 -20.527 1.00 96.50 382 PHE A O 1
ATOM 2765 N N . LYS A 1 383 ? 21.678 -2.477 -19.492 1.00 94.69 383 LYS A N 1
ATOM 2766 C CA . LYS A 1 383 ? 22.843 -3.356 -19.404 1.00 94.69 383 LYS A CA 1
ATOM 2767 C C . LYS A 1 383 ? 22.541 -4.560 -18.513 1.00 94.69 383 LYS A C 1
ATOM 2769 O O . LYS A 1 383 ? 22.076 -4.384 -17.394 1.00 94.69 383 LYS A O 1
ATOM 2774 N N . GLU A 1 384 ? 22.850 -5.771 -18.971 1.00 96.25 384 GLU A N 1
ATOM 2775 C CA . GLU A 1 384 ? 22.610 -7.019 -18.220 1.00 96.25 384 GLU A CA 1
ATOM 2776 C C . GLU A 1 384 ? 21.137 -7.222 -17.803 1.00 96.25 384 GLU A C 1
ATOM 2778 O O . GLU A 1 384 ? 20.841 -8.022 -16.915 1.00 96.25 384 GLU A O 1
ATOM 2783 N N . THR A 1 385 ? 20.195 -6.513 -18.433 1.00 98.12 385 THR A N 1
ATOM 2784 C CA . THR A 1 385 ? 18.766 -6.717 -18.189 1.00 98.12 385 THR A CA 1
ATOM 2785 C C . THR A 1 385 ? 18.327 -8.047 -18.803 1.00 98.12 385 THR A C 1
ATOM 2787 O O . THR A 1 385 ? 18.717 -8.394 -19.920 1.00 98.12 385 THR A O 1
ATOM 2790 N N . VAL A 1 386 ? 17.485 -8.796 -18.094 1.00 98.25 386 VAL A N 1
ATOM 2791 C CA . VAL A 1 386 ? 16.891 -10.048 -18.579 1.00 98.25 386 VAL A CA 1
ATOM 2792 C C . VAL A 1 386 ? 15.385 -9.874 -18.688 1.00 98.25 386 VAL A C 1
ATOM 2794 O O . VAL A 1 386 ? 14.727 -9.547 -17.710 1.00 98.25 386 VAL A O 1
ATOM 2797 N N . ILE A 1 387 ? 14.826 -10.100 -19.872 1.00 98.25 387 ILE A N 1
ATOM 2798 C CA . ILE A 1 387 ? 13.404 -9.950 -20.178 1.00 98.25 387 ILE A CA 1
ATOM 2799 C C . ILE A 1 387 ? 12.928 -11.259 -20.807 1.00 98.25 387 ILE A C 1
ATOM 2801 O O . ILE A 1 387 ? 13.413 -11.671 -21.860 1.00 98.25 387 ILE A O 1
ATOM 2805 N N . THR A 1 388 ? 11.988 -11.944 -20.159 1.00 97.12 388 THR A N 1
ATOM 2806 C CA . THR A 1 388 ? 11.440 -13.206 -20.688 1.00 97.12 388 THR A CA 1
ATOM 2807 C C . THR A 1 388 ? 10.451 -12.940 -21.826 1.00 97.12 388 THR A C 1
ATOM 2809 O O . THR A 1 388 ? 10.438 -13.666 -22.818 1.00 97.12 388 THR A O 1
ATOM 2812 N N . GLY A 1 389 ? 9.651 -11.876 -21.716 1.00 95.56 389 GLY A N 1
ATOM 2813 C CA . GLY A 1 389 ? 8.825 -11.353 -22.801 1.00 95.56 389 GLY A CA 1
ATOM 2814 C C . GLY A 1 389 ? 9.613 -10.450 -23.751 1.00 95.56 389 GLY A C 1
ATOM 2815 O O . GLY A 1 389 ? 10.811 -10.636 -23.971 1.00 95.56 389 GLY A O 1
ATOM 2816 N N . SER A 1 390 ? 8.934 -9.471 -24.346 1.00 94.56 390 SER A N 1
ATOM 2817 C CA . SER A 1 390 ? 9.553 -8.527 -25.281 1.00 94.56 390 SER A CA 1
ATOM 2818 C C . SER A 1 390 ? 9.962 -7.220 -24.603 1.00 94.56 390 SER A C 1
ATOM 2820 O O . SER A 1 390 ? 9.241 -6.722 -23.735 1.00 94.56 390 SER A O 1
ATOM 2822 N N . LEU A 1 391 ? 11.055 -6.618 -25.071 1.00 96.25 391 LEU A N 1
ATOM 2823 C CA . LEU A 1 391 ? 11.330 -5.194 -24.870 1.00 96.25 391 LEU A CA 1
ATOM 2824 C C . LEU A 1 391 ? 10.712 -4.402 -26.018 1.00 96.25 391 LEU A C 1
ATOM 2826 O O . LEU A 1 391 ? 11.038 -4.660 -27.173 1.00 96.25 391 LEU A O 1
ATOM 2830 N N . SER A 1 392 ? 9.863 -3.428 -25.709 1.00 94.94 392 SER A N 1
ATOM 2831 C CA . SER A 1 392 ? 9.225 -2.579 -26.710 1.00 94.94 392 SER A CA 1
ATOM 2832 C C . SER A 1 392 ? 9.492 -1.102 -26.415 1.00 94.94 392 SER A C 1
ATOM 2834 O O . SER A 1 392 ? 9.149 -0.594 -25.347 1.00 94.94 392 SER A O 1
ATOM 2836 N N . LEU A 1 393 ? 10.164 -0.444 -27.359 1.00 92.56 393 LEU A N 1
ATOM 2837 C CA . LEU A 1 393 ? 10.449 0.995 -27.419 1.00 92.56 393 LEU A CA 1
ATOM 2838 C C . LEU A 1 393 ? 9.886 1.572 -28.732 1.00 92.56 393 LEU A C 1
ATOM 2840 O O . LEU A 1 393 ? 10.410 2.549 -29.283 1.00 92.56 393 LEU A O 1
ATOM 2844 N N . ALA A 1 394 ? 8.841 0.947 -29.270 1.00 90.69 394 ALA A N 1
ATOM 2845 C CA . ALA A 1 394 ? 8.267 1.285 -30.557 1.00 90.69 394 ALA A CA 1
ATOM 2846 C C . ALA A 1 394 ? 7.535 2.631 -30.507 1.00 90.69 394 ALA A C 1
ATOM 2848 O O . ALA A 1 394 ? 7.047 3.067 -29.463 1.00 90.69 394 ALA A O 1
ATOM 2849 N N . ASN A 1 395 ? 7.397 3.274 -31.666 1.00 90.38 395 ASN A N 1
ATOM 2850 C CA . ASN A 1 395 ? 6.661 4.536 -31.806 1.00 90.38 395 ASN A CA 1
ATOM 2851 C C . ASN A 1 395 ? 7.217 5.661 -30.906 1.00 90.38 395 ASN A C 1
ATOM 2853 O O . ASN A 1 395 ? 6.455 6.385 -30.269 1.00 90.38 395 ASN A O 1
ATOM 2857 N N . ASN A 1 396 ? 8.545 5.795 -30.850 1.00 90.81 396 ASN A N 1
ATOM 2858 C CA . ASN A 1 396 ? 9.252 6.852 -30.121 1.00 90.81 396 ASN A CA 1
ATOM 2859 C C . ASN A 1 396 ? 10.053 7.759 -31.082 1.00 90.81 396 ASN A C 1
ATOM 2861 O O . ASN A 1 396 ? 9.917 7.686 -32.306 1.00 90.81 396 ASN A O 1
ATOM 2865 N N . LYS A 1 397 ? 10.871 8.668 -30.535 1.00 89.06 397 LYS A N 1
ATOM 2866 C CA . LYS A 1 397 ? 11.668 9.652 -31.287 1.00 89.06 397 LYS A CA 1
ATOM 2867 C C . LYS A 1 397 ? 13.174 9.472 -31.083 1.00 89.06 397 LYS A C 1
ATOM 2869 O O . LYS A 1 397 ? 13.914 10.456 -31.126 1.00 89.06 397 LYS A O 1
ATOM 2874 N N . ILE A 1 398 ? 13.630 8.239 -30.857 1.00 87.44 398 ILE A N 1
ATOM 2875 C CA . ILE A 1 398 ? 15.027 7.971 -30.500 1.00 87.44 398 ILE A CA 1
ATOM 2876 C C . ILE A 1 398 ? 15.922 8.428 -31.657 1.00 87.44 398 ILE A C 1
ATOM 2878 O O . ILE A 1 398 ? 15.735 7.996 -32.795 1.00 87.44 398 ILE A O 1
ATOM 2882 N N . ALA A 1 399 ? 16.847 9.347 -31.376 1.00 77.12 399 ALA A N 1
ATOM 2883 C CA . ALA A 1 399 ? 17.710 9.972 -32.378 1.00 77.12 399 ALA A CA 1
ATOM 2884 C C . ALA A 1 399 ? 19.057 9.237 -32.542 1.00 77.12 399 ALA A C 1
ATOM 2886 O O . ALA A 1 399 ? 19.322 8.224 -31.896 1.00 77.12 399 ALA A O 1
ATOM 2887 N N . GLU A 1 400 ? 19.916 9.748 -33.425 1.00 63.62 400 GLU A N 1
ATOM 2888 C CA . GLU A 1 400 ? 21.287 9.268 -33.653 1.00 63.62 400 GLU A CA 1
ATOM 2889 C C . GLU A 1 400 ? 22.331 9.895 -32.717 1.00 63.62 400 GLU A C 1
ATOM 2891 O O . GLU A 1 400 ? 22.181 11.035 -32.278 1.00 63.62 400 GLU A O 1
ATOM 2896 N N . GLY A 1 401 ? 23.454 9.194 -32.514 1.00 58.88 401 GLY A N 1
ATOM 2897 C CA . GLY A 1 401 ? 24.659 9.736 -31.869 1.00 58.88 401 GLY A CA 1
ATOM 2898 C C . GLY A 1 401 ? 24.581 9.866 -30.341 1.00 58.88 401 GLY A C 1
ATOM 2899 O O . GLY A 1 401 ? 23.710 9.283 -29.699 1.00 58.88 401 GLY A O 1
ATOM 2900 N N . GLU A 1 402 ? 25.504 10.643 -29.755 1.00 49.59 402 GLU A N 1
ATOM 2901 C CA . GLU A 1 402 ? 25.669 10.818 -28.293 1.00 49.59 402 GLU A CA 1
ATOM 2902 C C . GLU A 1 402 ? 24.401 11.302 -27.564 1.00 49.59 402 GLU A C 1
ATOM 2904 O O . GLU A 1 402 ? 24.298 11.161 -26.348 1.00 49.59 402 GLU A O 1
ATOM 2909 N N . GLY A 1 403 ? 23.422 11.846 -28.293 1.00 57.44 403 GLY A N 1
ATOM 2910 C CA . GLY A 1 403 ? 22.159 12.338 -27.745 1.00 57.44 403 GLY A CA 1
ATOM 2911 C C . GLY A 1 403 ? 20.951 11.420 -27.940 1.00 57.44 403 GLY A C 1
ATOM 2912 O O . GLY A 1 403 ? 19.863 11.830 -27.551 1.00 57.44 403 GLY A O 1
ATOM 2913 N N . GLY A 1 404 ? 21.110 10.248 -28.560 1.00 72.75 404 GLY A N 1
ATOM 2914 C CA . GLY A 1 404 ? 20.017 9.361 -28.959 1.00 72.75 404 GLY A CA 1
ATOM 2915 C C . GLY A 1 404 ? 20.033 8.017 -28.238 1.00 72.75 404 GLY A C 1
ATOM 2916 O O . GLY A 1 404 ? 19.549 7.901 -27.115 1.00 72.75 404 GLY A O 1
ATOM 2917 N N . LEU A 1 405 ? 20.609 6.998 -28.878 1.00 81.00 405 LEU A N 1
ATOM 2918 C CA . LEU A 1 405 ? 20.926 5.716 -28.247 1.00 81.00 405 LEU A CA 1
ATOM 2919 C C . LEU A 1 405 ? 22.413 5.668 -27.868 1.00 81.00 405 LEU A C 1
ATOM 2921 O O . LEU A 1 405 ? 23.277 5.558 -28.742 1.00 81.00 405 LEU A O 1
ATOM 2925 N N . ALA A 1 406 ? 22.706 5.741 -26.570 1.00 80.94 406 ALA A N 1
ATOM 2926 C CA . ALA A 1 406 ? 24.073 5.759 -26.060 1.00 80.94 406 ALA A CA 1
ATOM 2927 C C . ALA A 1 406 ? 24.836 4.442 -26.305 1.00 80.94 406 ALA A C 1
ATOM 2929 O O . ALA A 1 406 ? 24.250 3.376 -26.519 1.00 80.94 406 ALA A O 1
ATOM 2930 N N . ALA A 1 407 ? 26.169 4.514 -26.224 1.00 72.44 407 ALA A N 1
ATOM 2931 C CA . ALA A 1 407 ? 27.029 3.333 -26.217 1.00 72.44 407 ALA A CA 1
ATOM 2932 C C . ALA A 1 407 ? 26.646 2.384 -25.066 1.00 72.44 407 ALA A C 1
ATOM 2934 O O . ALA A 1 407 ? 26.251 2.823 -23.982 1.00 72.44 407 ALA A O 1
ATOM 2935 N N . ASP A 1 408 ? 26.732 1.080 -25.328 1.00 84.31 408 ASP A N 1
ATOM 2936 C CA . ASP A 1 408 ? 26.403 -0.007 -24.394 1.00 84.31 408 ASP A CA 1
ATOM 2937 C C . ASP A 1 408 ? 24.987 0.020 -23.788 1.00 84.31 408 ASP A C 1
ATOM 2939 O O . ASP A 1 408 ? 24.719 -0.714 -22.838 1.00 84.31 408 ASP A O 1
ATOM 2943 N N . ALA A 1 409 ? 24.060 0.826 -24.322 1.00 87.94 409 ALA A N 1
ATOM 2944 C CA . ALA A 1 409 ? 22.704 0.974 -23.785 1.00 87.94 409 ALA A CA 1
ATOM 2945 C C . ALA A 1 409 ? 21.957 -0.359 -23.606 1.00 87.94 409 ALA A C 1
ATOM 2947 O O . ALA A 1 409 ? 21.180 -0.487 -22.664 1.00 87.94 409 ALA A O 1
ATOM 2948 N N . PHE A 1 410 ? 22.223 -1.348 -24.462 1.00 89.94 410 PHE A N 1
ATOM 2949 C CA . PHE A 1 410 ? 21.658 -2.696 -24.404 1.00 89.94 410 PHE A CA 1
ATOM 2950 C C . PHE A 1 410 ? 22.736 -3.774 -24.199 1.00 89.94 410 PHE A C 1
ATOM 2952 O O . PHE A 1 410 ? 22.517 -4.929 -24.537 1.00 89.94 410 PHE A O 1
ATOM 2959 N N . SER A 1 411 ? 23.921 -3.427 -23.691 1.00 88.88 411 SER A N 1
ATOM 2960 C CA . SER A 1 411 ? 25.024 -4.385 -23.551 1.00 88.88 411 SER A CA 1
ATOM 2961 C C . SER A 1 411 ? 24.623 -5.555 -22.646 1.00 88.88 411 SER A C 1
ATOM 2963 O O . SER A 1 411 ? 24.141 -5.357 -21.534 1.00 88.88 411 SER A O 1
ATOM 2965 N N . VAL A 1 412 ? 24.807 -6.789 -23.113 1.00 92.19 412 VAL A N 1
ATOM 2966 C CA . VAL A 1 412 ? 24.403 -8.021 -22.411 1.00 92.19 412 VAL A CA 1
ATOM 2967 C C . VAL A 1 412 ? 22.888 -8.088 -22.121 1.00 92.19 412 VAL A C 1
ATOM 2969 O O . VAL A 1 412 ? 22.451 -8.780 -21.201 1.00 92.19 412 VAL A O 1
ATOM 2972 N N . LEU A 1 413 ? 22.057 -7.388 -22.902 1.00 93.31 413 LEU A N 1
ATOM 2973 C CA . LEU A 1 413 ? 20.600 -7.501 -22.819 1.00 93.31 413 LEU A CA 1
ATOM 2974 C C . LEU A 1 413 ? 20.155 -8.887 -23.296 1.00 93.31 413 LEU A C 1
ATOM 2976 O O . LEU A 1 413 ? 20.498 -9.306 -24.400 1.00 93.31 413 LEU A O 1
ATOM 2980 N N . ARG A 1 414 ? 19.321 -9.573 -22.513 1.00 94.69 414 ARG A N 1
ATOM 2981 C CA . ARG A 1 414 ? 18.651 -10.809 -22.940 1.00 94.69 414 ARG A CA 1
ATOM 2982 C C . ARG A 1 414 ? 17.154 -10.570 -23.045 1.00 94.69 414 ARG A C 1
ATOM 2984 O O . ARG A 1 414 ? 16.512 -10.413 -22.015 1.00 94.69 414 ARG A O 1
ATOM 2991 N N . ALA A 1 415 ? 16.592 -10.551 -24.252 1.00 94.25 415 ALA A N 1
ATOM 2992 C CA . ALA A 1 415 ? 15.147 -10.402 -24.454 1.00 94.25 415 ALA A CA 1
ATOM 2993 C C . ALA A 1 415 ? 14.582 -11.590 -25.245 1.00 94.25 415 ALA A C 1
ATOM 2995 O O . ALA A 1 415 ? 14.784 -11.715 -26.456 1.00 94.25 415 ALA A O 1
ATOM 2996 N N . HIS A 1 416 ? 13.888 -12.490 -24.546 1.00 92.75 416 HIS A N 1
ATOM 2997 C CA . HIS A 1 416 ? 13.494 -13.787 -25.093 1.00 92.75 416 HIS A CA 1
ATOM 2998 C C . HIS A 1 416 ? 12.206 -13.756 -25.933 1.00 92.75 416 HIS A C 1
ATOM 3000 O O . HIS A 1 416 ? 12.038 -14.594 -26.821 1.00 92.75 416 HIS A O 1
ATOM 3006 N N . GLY A 1 417 ? 11.320 -12.789 -25.698 1.00 87.81 417 GLY A N 1
ATOM 3007 C CA . GLY A 1 417 ? 10.095 -12.580 -26.474 1.00 87.81 417 GLY A CA 1
ATOM 3008 C C . GLY A 1 417 ? 10.245 -11.592 -27.633 1.00 87.81 417 GLY A C 1
ATOM 3009 O O . GLY A 1 417 ? 9.314 -11.454 -28.428 1.00 87.81 417 GLY A O 1
ATOM 3010 N N . GLY A 1 418 ? 11.391 -10.919 -27.748 1.00 89.25 418 GLY A N 1
ATOM 3011 C CA . GLY A 1 418 ? 11.701 -10.027 -28.862 1.00 89.25 418 GLY A CA 1
ATOM 3012 C C . GLY A 1 418 ? 12.162 -8.635 -28.450 1.00 89.25 418 GLY A C 1
ATOM 3013 O O . GLY A 1 418 ? 12.161 -8.271 -27.273 1.00 89.25 418 GLY A O 1
ATOM 3014 N N . LEU A 1 419 ? 12.532 -7.851 -29.458 1.00 90.94 419 LEU A N 1
ATOM 3015 C CA . LEU A 1 419 ? 12.923 -6.449 -29.333 1.00 90.94 419 LEU A CA 1
ATOM 3016 C C . LEU A 1 419 ? 12.170 -5.638 -30.386 1.00 90.94 419 LEU A C 1
ATOM 3018 O O . LEU A 1 419 ? 12.333 -5.887 -31.575 1.00 90.94 419 LEU A O 1
ATOM 3022 N N . ASP A 1 420 ? 11.387 -4.650 -29.977 1.00 90.81 420 ASP A N 1
ATOM 3023 C CA . ASP A 1 420 ? 10.657 -3.777 -30.895 1.00 90.81 420 ASP A CA 1
ATOM 3024 C C . ASP A 1 420 ? 11.177 -2.338 -30.809 1.00 90.81 420 ASP A C 1
ATOM 3026 O O . ASP A 1 420 ? 10.953 -1.625 -29.831 1.00 90.81 420 ASP A O 1
ATOM 3030 N N . LEU A 1 421 ? 11.900 -1.917 -31.845 1.00 88.50 421 LEU A N 1
ATOM 3031 C CA . LEU A 1 421 ? 12.378 -0.551 -32.063 1.00 88.50 421 LEU A CA 1
ATOM 3032 C C . LEU A 1 421 ? 11.654 0.119 -33.242 1.00 88.50 421 LEU A C 1
ATOM 3034 O O . LEU A 1 421 ? 12.111 1.153 -33.742 1.00 88.50 421 LEU A O 1
ATOM 3038 N N . SER A 1 422 ? 10.550 -0.461 -33.725 1.00 85.25 422 SER A N 1
ATOM 3039 C CA . SER A 1 422 ? 9.849 0.036 -34.908 1.00 85.25 422 SER A CA 1
ATOM 3040 C C . SER A 1 422 ? 9.370 1.483 -34.741 1.00 85.25 422 SER A C 1
ATOM 3042 O O . SER A 1 422 ? 9.174 1.996 -33.638 1.00 85.25 422 SER A O 1
ATOM 3044 N N . ASN A 1 423 ? 9.212 2.179 -35.869 1.00 85.75 423 ASN A N 1
ATOM 3045 C CA . ASN A 1 423 ? 8.715 3.559 -35.930 1.00 85.75 423 ASN A CA 1
ATOM 3046 C C . ASN A 1 423 ? 9.548 4.599 -35.148 1.00 85.75 423 ASN A C 1
ATOM 3048 O O . ASN A 1 423 ? 9.058 5.680 -34.840 1.00 85.75 423 ASN A O 1
ATOM 3052 N N . ASN A 1 424 ? 10.834 4.324 -34.902 1.00 84.31 424 ASN A N 1
ATOM 3053 C CA . ASN A 1 424 ? 11.820 5.320 -34.466 1.00 84.31 424 ASN A CA 1
ATOM 3054 C C . ASN A 1 424 ? 12.515 5.966 -35.678 1.00 84.31 424 ASN A C 1
ATOM 3056 O O . ASN A 1 424 ? 13.666 5.675 -35.986 1.00 84.31 424 ASN A O 1
ATOM 3060 N N . HIS A 1 425 ? 11.812 6.839 -36.405 1.00 78.88 425 HIS A N 1
ATOM 3061 C CA . HIS A 1 425 ? 12.282 7.382 -37.696 1.00 78.88 425 HIS A CA 1
ATOM 3062 C C . HIS A 1 425 ? 13.547 8.255 -37.620 1.00 78.88 425 HIS A C 1
ATOM 3064 O O . HIS A 1 425 ? 14.207 8.475 -38.636 1.00 78.88 425 HIS A O 1
ATOM 3070 N N . ALA A 1 426 ? 13.867 8.783 -36.437 1.00 76.94 426 ALA A N 1
ATOM 3071 C CA . ALA A 1 426 ? 15.080 9.564 -36.212 1.00 76.94 426 ALA A CA 1
ATOM 3072 C C . ALA A 1 426 ? 16.314 8.681 -35.954 1.00 76.94 426 ALA A C 1
ATOM 3074 O O . ALA A 1 426 ? 17.432 9.187 -36.014 1.00 76.94 426 ALA A O 1
ATOM 3075 N N . MET A 1 427 ? 16.133 7.380 -35.710 1.00 77.56 427 MET A N 1
ATOM 3076 C CA . MET A 1 427 ? 17.217 6.447 -35.440 1.00 77.56 427 MET A CA 1
ATOM 3077 C C . MET A 1 427 ? 17.813 5.977 -36.768 1.00 77.56 427 MET A C 1
ATOM 3079 O O . MET A 1 427 ? 17.214 5.170 -37.477 1.00 77.56 427 MET A O 1
ATOM 3083 N N . ARG A 1 428 ? 18.999 6.478 -37.122 1.00 66.69 428 ARG A N 1
ATOM 3084 C CA . ARG A 1 428 ? 19.744 6.019 -38.309 1.00 66.69 428 ARG A CA 1
ATOM 3085 C C . ARG A 1 428 ? 21.072 5.317 -37.984 1.00 66.69 428 ARG A C 1
ATOM 3087 O O . ARG A 1 428 ? 21.562 4.556 -38.811 1.00 66.69 428 ARG A O 1
ATOM 3094 N N . THR A 1 429 ? 21.576 5.436 -36.760 1.00 61.34 429 THR A N 1
ATOM 3095 C CA . THR A 1 429 ? 22.784 4.783 -36.242 1.00 61.34 429 THR A CA 1
ATOM 3096 C C . THR A 1 429 ? 22.489 4.254 -34.847 1.00 61.34 429 THR A C 1
ATOM 3098 O O . THR A 1 429 ? 21.628 4.768 -34.134 1.00 61.34 429 THR A O 1
ATOM 3101 N N . ILE A 1 430 ? 23.213 3.210 -34.460 1.00 63.97 430 ILE A N 1
ATOM 3102 C CA . ILE A 1 430 ? 23.240 2.689 -33.095 1.00 63.97 430 ILE A CA 1
ATOM 3103 C C . ILE A 1 430 ? 24.625 3.010 -32.531 1.00 63.97 430 ILE A C 1
ATOM 3105 O O . ILE A 1 430 ? 25.616 2.879 -33.255 1.00 63.97 430 ILE A O 1
ATOM 3109 N N . GLY A 1 431 ? 24.703 3.422 -31.262 1.00 59.88 431 GLY A N 1
ATOM 3110 C CA . GLY A 1 431 ? 25.978 3.646 -30.581 1.00 59.88 431 GLY A CA 1
ATOM 3111 C C . GLY A 1 431 ? 26.928 2.447 -30.722 1.00 59.88 431 GLY A C 1
ATOM 3112 O O . GLY A 1 431 ? 26.495 1.291 -30.777 1.00 59.88 431 GLY A O 1
ATOM 3113 N N . GLY A 1 432 ? 28.237 2.706 -30.803 1.00 60.12 432 GLY A N 1
ATOM 3114 C CA . GLY A 1 432 ? 29.239 1.636 -30.824 1.00 60.12 432 GLY A CA 1
ATOM 3115 C C . GLY A 1 432 ? 29.033 0.689 -29.639 1.00 60.12 432 GLY A C 1
ATOM 3116 O O . GLY A 1 432 ? 28.755 1.147 -28.533 1.00 60.12 432 GLY A O 1
ATOM 3117 N N . ALA A 1 433 ? 29.112 -0.620 -29.887 1.00 68.19 433 ALA A N 1
ATOM 3118 C CA . ALA A 1 433 ? 28.953 -1.666 -28.875 1.00 68.19 433 ALA A CA 1
ATOM 3119 C C . ALA A 1 433 ? 27.583 -1.736 -28.156 1.00 68.19 433 ALA A C 1
ATOM 3121 O O . ALA A 1 433 ? 27.431 -2.563 -27.260 1.00 68.19 433 ALA A O 1
ATOM 3122 N N . ALA A 1 434 ? 26.554 -0.984 -28.582 1.00 73.25 434 ALA A N 1
ATOM 3123 C CA . ALA A 1 434 ? 25.262 -0.918 -27.883 1.00 73.25 434 ALA A CA 1
ATOM 3124 C C . ALA A 1 434 ? 24.604 -2.278 -27.608 1.00 73.25 434 ALA A C 1
ATOM 3126 O O . ALA A 1 434 ? 23.910 -2.397 -26.609 1.00 73.25 434 ALA A O 1
ATOM 3127 N N . PHE A 1 435 ? 24.837 -3.283 -28.457 1.00 78.88 435 PHE A N 1
ATOM 3128 C CA . PHE A 1 435 ? 24.279 -4.634 -28.332 1.00 78.88 435 PHE A CA 1
ATOM 3129 C C . PHE A 1 435 ? 25.319 -5.709 -27.971 1.00 78.88 435 PHE A C 1
ATOM 3131 O O . PHE A 1 435 ? 25.049 -6.900 -28.115 1.00 78.88 435 PHE A O 1
ATOM 3138 N N . THR A 1 436 ? 26.512 -5.331 -27.504 1.00 81.38 436 THR A N 1
ATOM 3139 C CA . THR A 1 436 ? 27.602 -6.284 -27.218 1.00 81.38 436 THR A CA 1
ATOM 3140 C C . THR A 1 436 ? 27.183 -7.355 -26.227 1.00 81.38 436 THR A C 1
ATOM 3142 O O . THR A 1 436 ? 26.749 -7.043 -25.126 1.00 81.38 436 THR A O 1
ATOM 3145 N N . GLY A 1 437 ? 27.297 -8.622 -26.635 1.00 83.62 437 GLY A N 1
ATOM 3146 C CA . GLY A 1 437 ? 26.931 -9.770 -25.801 1.00 83.62 437 GLY A CA 1
ATOM 3147 C C . GLY A 1 437 ? 25.428 -9.925 -25.543 1.00 83.62 437 GLY A C 1
ATOM 3148 O O . GLY A 1 437 ? 25.058 -10.664 -24.634 1.00 83.62 437 GLY A O 1
ATOM 3149 N N . SER A 1 438 ? 24.573 -9.223 -26.296 1.00 87.50 438 SER A N 1
ATOM 3150 C CA . SER A 1 438 ? 23.114 -9.358 -26.179 1.00 87.50 438 SER A CA 1
ATOM 3151 C C . SER A 1 438 ? 22.622 -10.672 -26.771 1.00 87.50 438 SER A C 1
ATOM 3153 O O . SER A 1 438 ? 23.266 -11.242 -27.646 1.00 87.50 438 SER A O 1
ATOM 3155 N N . GLU A 1 439 ? 21.446 -11.119 -26.341 1.00 87.50 439 GLU A N 1
ATOM 3156 C CA . GLU A 1 439 ? 20.763 -12.294 -26.871 1.00 87.50 439 GLU A CA 1
ATOM 3157 C C . GLU A 1 439 ? 19.273 -12.001 -27.088 1.00 87.50 439 GLU A C 1
ATOM 3159 O O . GLU A 1 439 ? 18.544 -11.648 -26.159 1.00 87.50 439 GLU A O 1
ATOM 3164 N N . PHE A 1 440 ? 18.797 -12.230 -28.307 1.00 84.69 440 PHE A N 1
ATOM 3165 C CA . PHE A 1 440 ? 17.410 -12.042 -28.712 1.00 84.69 440 PHE A CA 1
ATOM 3166 C C . PHE A 1 440 ? 16.812 -13.349 -29.227 1.00 84.69 440 PHE A C 1
ATOM 3168 O O . PHE A 1 440 ? 17.472 -14.117 -29.932 1.00 84.69 440 PHE A O 1
ATOM 3175 N N . SER A 1 441 ? 15.546 -13.581 -28.888 1.00 82.38 441 SER A N 1
ATOM 3176 C CA . SER A 1 441 ? 14.682 -14.576 -29.531 1.00 82.38 441 SER A CA 1
ATOM 3177 C C . SER A 1 441 ? 13.290 -13.995 -29.785 1.00 82.38 441 SER A C 1
ATOM 3179 O O . SER A 1 441 ? 12.996 -12.880 -29.365 1.00 82.38 441 SER A O 1
ATOM 3181 N N . GLY A 1 442 ? 12.430 -14.714 -30.509 1.00 83.12 442 GLY A N 1
ATOM 3182 C CA . GLY A 1 442 ? 11.108 -14.206 -30.882 1.00 83.12 442 GLY A CA 1
ATOM 3183 C C . GLY A 1 442 ? 11.176 -13.256 -32.078 1.00 83.12 442 GLY A C 1
ATOM 3184 O O . GLY A 1 442 ? 11.769 -13.604 -33.100 1.00 83.12 442 GLY A O 1
ATOM 3185 N N . VAL A 1 443 ? 10.539 -12.085 -31.979 1.00 81.81 443 VAL A N 1
ATOM 3186 C CA . VAL A 1 443 ? 10.461 -11.112 -33.082 1.00 81.81 443 VAL A CA 1
ATOM 3187 C C . VAL A 1 443 ? 11.285 -9.869 -32.762 1.00 81.81 443 VAL A C 1
ATOM 3189 O O . VAL A 1 443 ? 11.048 -9.200 -31.760 1.00 81.81 443 VAL A O 1
ATOM 3192 N N . VAL A 1 444 ? 12.227 -9.536 -33.638 1.00 83.06 444 VAL A N 1
ATOM 3193 C CA . VAL A 1 444 ? 13.013 -8.304 -33.580 1.00 83.06 444 VAL A CA 1
ATOM 3194 C C . VAL A 1 444 ? 12.533 -7.366 -34.678 1.00 83.06 444 VAL A C 1
ATOM 3196 O O . VAL A 1 444 ? 12.682 -7.679 -35.855 1.00 83.06 444 VAL A O 1
ATOM 3199 N N . ARG A 1 445 ? 11.963 -6.217 -34.312 1.00 83.69 445 ARG A N 1
ATOM 3200 C CA . ARG A 1 445 ? 11.521 -5.185 -35.256 1.00 83.69 445 ARG A CA 1
ATOM 3201 C C . ARG A 1 445 ? 12.444 -3.985 -35.182 1.00 83.69 445 ARG A C 1
ATOM 3203 O O . ARG A 1 445 ? 12.639 -3.412 -34.114 1.00 83.69 445 ARG A O 1
ATOM 3210 N N . LEU A 1 446 ? 12.998 -3.594 -36.320 1.00 78.62 446 LEU A N 1
ATOM 3211 C CA . LEU A 1 446 ? 13.920 -2.466 -36.429 1.00 78.62 446 LEU A CA 1
ATOM 3212 C C . LEU A 1 446 ? 13.243 -1.279 -37.134 1.00 78.62 446 LEU A C 1
ATOM 3214 O O . LEU A 1 446 ? 12.316 -1.480 -37.926 1.00 78.62 446 LEU A O 1
ATOM 3218 N N . PRO A 1 447 ? 13.679 -0.032 -36.871 1.00 77.19 447 PRO A N 1
ATOM 3219 C CA . PRO A 1 447 ? 13.233 1.119 -37.651 1.00 77.19 447 PRO A CA 1
ATOM 3220 C C . PRO A 1 447 ? 13.687 0.988 -39.115 1.00 77.19 447 PRO A C 1
ATOM 3222 O O . PRO A 1 447 ? 14.551 0.170 -39.436 1.00 77.19 447 PRO A O 1
ATOM 3225 N N . VAL A 1 448 ? 13.110 1.805 -40.008 1.00 69.75 448 VAL A N 1
ATOM 3226 C CA . VAL A 1 448 ? 13.514 1.862 -41.426 1.00 69.75 448 VAL A CA 1
ATOM 3227 C C . VAL A 1 448 ? 15.019 2.115 -41.491 1.00 69.75 448 VAL A C 1
ATOM 3229 O O . VAL A 1 448 ? 15.501 3.170 -41.078 1.00 69.75 448 VAL A O 1
ATOM 3232 N N . ALA A 1 449 ? 15.759 1.106 -41.941 1.00 55.81 449 ALA A N 1
ATOM 3233 C CA . ALA A 1 449 ? 17.183 1.031 -41.686 1.00 55.81 449 ALA A CA 1
ATOM 3234 C C . ALA A 1 449 ? 17.981 1.951 -42.616 1.00 55.81 449 ALA A C 1
ATOM 3236 O O . ALA A 1 449 ? 17.744 2.000 -43.824 1.00 55.81 449 ALA A O 1
ATOM 3237 N N . THR A 1 450 ? 19.002 2.609 -42.063 1.00 55.28 450 THR A N 1
ATOM 3238 C CA . THR A 1 450 ? 20.148 3.061 -42.863 1.00 55.28 450 THR A CA 1
ATOM 3239 C C . THR A 1 450 ? 21.320 2.101 -42.668 1.00 55.28 450 THR A C 1
ATOM 3241 O O . THR A 1 450 ? 21.350 1.316 -41.717 1.00 55.28 450 THR A O 1
ATOM 3244 N N . THR A 1 451 ? 22.292 2.136 -43.578 1.00 52.06 451 THR A N 1
ATOM 3245 C CA . THR A 1 451 ? 23.428 1.198 -43.642 1.00 52.06 451 THR A CA 1
ATOM 3246 C C . THR A 1 451 ? 24.220 1.063 -42.333 1.00 52.06 451 THR A C 1
ATOM 3248 O O . THR A 1 451 ? 24.781 0.000 -42.075 1.00 52.06 451 THR A O 1
ATOM 3251 N N . TYR A 1 452 ? 24.242 2.091 -41.480 1.00 52.88 452 TYR A N 1
ATOM 3252 C CA . TYR A 1 452 ? 25.010 2.102 -40.230 1.00 52.88 452 TYR A CA 1
ATOM 3253 C C . TYR A 1 452 ? 24.300 1.452 -39.036 1.00 52.88 452 TYR A C 1
ATOM 3255 O O . TYR A 1 452 ? 24.961 0.824 -38.208 1.00 52.88 452 TYR A O 1
ATOM 3263 N N . LEU A 1 453 ? 22.967 1.559 -38.954 1.00 57.78 453 LEU A N 1
ATOM 3264 C CA . LEU A 1 453 ? 22.153 0.897 -37.924 1.00 57.78 453 LEU A CA 1
ATOM 3265 C C . LEU A 1 453 ? 22.400 -0.617 -37.941 1.00 57.78 453 LEU A C 1
ATOM 3267 O O . LEU A 1 453 ? 22.580 -1.267 -36.916 1.00 57.78 453 LEU A O 1
ATOM 3271 N N . LEU A 1 454 ? 22.497 -1.164 -39.146 1.00 55.66 454 LEU A N 1
ATOM 3272 C CA . LEU A 1 454 ? 22.633 -2.593 -39.363 1.00 55.66 454 LEU A CA 1
ATOM 3273 C C . LEU A 1 454 ? 24.028 -3.089 -39.012 1.00 55.66 454 LEU A C 1
ATOM 3275 O O . LEU A 1 454 ? 24.136 -4.103 -38.340 1.00 55.66 454 LEU A O 1
ATOM 3279 N N . TRP A 1 455 ? 25.087 -2.353 -39.358 1.00 55.50 455 TRP A N 1
ATOM 3280 C CA . TRP A 1 455 ? 26.463 -2.773 -39.077 1.00 55.50 455 TRP A CA 1
ATOM 3281 C C . TRP A 1 455 ? 26.724 -3.048 -37.586 1.00 55.50 455 TRP A C 1
ATOM 3283 O O . TRP A 1 455 ? 27.388 -4.024 -37.252 1.00 55.50 455 TRP A O 1
ATOM 3293 N N . SER A 1 456 ? 26.176 -2.238 -36.674 1.00 56.91 456 SER A N 1
ATOM 3294 C CA . SER A 1 456 ? 26.341 -2.447 -35.223 1.00 56.91 456 SER A CA 1
ATOM 3295 C C . SER A 1 456 ? 25.648 -3.728 -34.729 1.00 56.91 456 SER A C 1
ATOM 3297 O O . SER A 1 456 ? 26.233 -4.494 -33.964 1.00 56.91 456 SER A O 1
ATOM 3299 N N . LEU A 1 457 ? 24.442 -4.016 -35.233 1.00 60.53 457 LEU A N 1
ATOM 3300 C CA . LEU A 1 457 ? 23.711 -5.260 -34.950 1.00 60.53 457 LEU A CA 1
ATOM 3301 C C . LEU A 1 457 ? 24.386 -6.487 -35.585 1.00 60.53 457 LEU A C 1
ATOM 3303 O O . LEU A 1 457 ? 24.528 -7.508 -34.925 1.00 60.53 457 LEU A O 1
ATOM 3307 N N . VAL A 1 458 ? 24.844 -6.375 -36.837 1.00 52.25 458 VAL A N 1
ATOM 3308 C CA . VAL A 1 458 ? 25.490 -7.461 -37.599 1.00 52.25 458 VAL A CA 1
ATOM 3309 C C . VAL A 1 458 ? 26.884 -7.792 -37.058 1.00 52.25 458 VAL A C 1
ATOM 3311 O O . VAL A 1 458 ? 27.256 -8.959 -36.975 1.00 52.25 458 VAL A O 1
ATOM 3314 N N . SER A 1 459 ? 27.672 -6.777 -36.685 1.00 53.62 459 SER A N 1
ATOM 3315 C CA . SER A 1 459 ? 29.018 -6.972 -36.122 1.00 53.62 459 SER A CA 1
ATOM 3316 C C . SER A 1 459 ? 28.993 -7.654 -34.748 1.00 53.62 459 SER A C 1
ATOM 3318 O O . SER A 1 459 ? 29.974 -8.287 -34.361 1.00 53.62 459 SER A O 1
ATOM 3320 N N . ASN A 1 460 ? 27.849 -7.616 -34.055 1.00 57.16 460 ASN A N 1
ATOM 3321 C CA . ASN A 1 460 ? 27.520 -8.515 -32.951 1.00 57.16 460 ASN A CA 1
ATOM 3322 C C . ASN A 1 460 ? 27.016 -9.856 -33.500 1.00 57.16 460 ASN A C 1
ATOM 3324 O O . ASN A 1 460 ? 25.838 -10.196 -33.410 1.00 57.16 460 ASN A O 1
ATOM 3328 N N . THR A 1 461 ? 27.930 -10.637 -34.065 1.00 49.84 461 THR A N 1
ATOM 3329 C CA . THR A 1 461 ? 27.665 -11.856 -34.855 1.00 49.84 461 THR A CA 1
ATOM 3330 C C . THR A 1 461 ? 26.918 -12.993 -34.130 1.00 49.84 461 THR A C 1
ATOM 3332 O O . THR A 1 461 ? 26.709 -14.052 -34.713 1.00 49.84 461 THR A O 1
ATOM 3335 N N . HIS A 1 462 ? 26.495 -12.798 -32.875 1.00 64.69 462 HIS A N 1
ATOM 3336 C CA . HIS A 1 462 ? 25.841 -13.807 -32.034 1.00 64.69 462 HIS A CA 1
ATOM 3337 C C . HIS A 1 462 ? 24.567 -13.312 -31.327 1.00 64.69 462 HIS A C 1
ATOM 3339 O O . HIS A 1 462 ? 24.047 -14.018 -30.465 1.00 64.69 462 HIS A O 1
ATOM 3345 N N . ALA A 1 463 ? 24.049 -12.126 -31.672 1.00 69.00 463 ALA A N 1
ATOM 3346 C CA . ALA A 1 463 ? 22.923 -11.543 -30.942 1.00 69.00 463 ALA A CA 1
ATOM 3347 C C . ALA A 1 463 ? 21.584 -12.273 -31.147 1.00 69.00 463 ALA A C 1
ATOM 3349 O O . ALA A 1 463 ? 20.709 -12.191 -30.290 1.00 69.00 463 ALA A O 1
ATOM 3350 N N . PHE A 1 464 ? 21.399 -12.997 -32.253 1.00 72.31 464 PHE A N 1
ATOM 3351 C CA . PHE A 1 464 ? 20.124 -13.635 -32.596 1.00 72.31 464 PHE A CA 1
ATOM 3352 C C . PHE A 1 464 ? 20.186 -15.154 -32.414 1.00 72.31 464 PHE A C 1
ATOM 3354 O O . PHE A 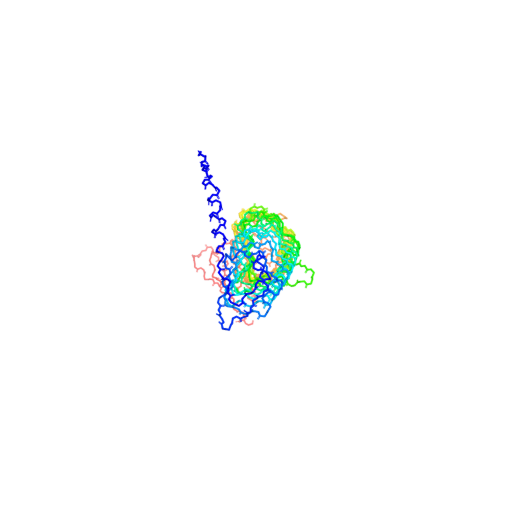1 464 ? 21.005 -15.834 -33.038 1.00 72.31 464 PHE A O 1
ATOM 3361 N N . LYS A 1 465 ? 19.290 -15.709 -31.588 1.00 71.81 465 LYS A N 1
ATOM 3362 C CA . LYS A 1 465 ? 19.148 -17.166 -31.435 1.00 71.81 465 LYS A CA 1
ATOM 3363 C C . LYS A 1 465 ? 18.469 -17.794 -32.664 1.00 71.81 465 LYS A C 1
ATOM 3365 O O . LYS A 1 465 ? 17.701 -17.103 -33.342 1.00 71.81 465 LYS A O 1
ATOM 3370 N N . PRO A 1 466 ? 18.692 -19.092 -32.952 1.00 65.44 466 PRO A N 1
ATOM 3371 C CA . PRO A 1 466 ? 17.961 -19.801 -34.003 1.00 65.44 466 PRO A CA 1
ATOM 3372 C C . PRO A 1 466 ? 16.442 -19.633 -33.859 1.00 65.44 466 PRO A C 1
ATOM 3374 O O . PRO A 1 466 ? 15.910 -19.661 -32.749 1.00 65.44 466 PRO A O 1
ATOM 3377 N N . GLY A 1 467 ? 15.747 -19.420 -34.980 1.00 65.44 467 GLY A N 1
ATOM 3378 C CA . GLY A 1 467 ? 14.300 -19.166 -35.006 1.00 65.44 467 GLY A CA 1
ATOM 3379 C C . GLY A 1 467 ? 13.876 -17.718 -34.715 1.00 65.44 467 GLY A C 1
ATOM 3380 O O . GLY A 1 467 ? 12.683 -17.420 -34.760 1.00 65.44 467 GLY A O 1
ATOM 3381 N N . THR A 1 468 ? 14.815 -16.801 -34.455 1.00 66.75 468 THR A N 1
ATOM 3382 C CA . THR A 1 468 ? 14.507 -15.365 -34.335 1.00 66.75 468 THR A CA 1
ATOM 3383 C C . THR A 1 468 ? 14.045 -14.804 -35.677 1.00 66.75 468 THR A C 1
ATOM 3385 O O . THR A 1 468 ? 14.741 -14.928 -36.685 1.00 66.75 468 THR A O 1
ATOM 3388 N N . ARG A 1 469 ? 12.886 -14.141 -35.691 1.00 69.75 469 ARG A N 1
ATOM 3389 C CA . ARG A 1 469 ? 12.386 -13.405 -36.854 1.00 69.75 469 ARG A CA 1
ATOM 3390 C C . ARG A 1 469 ? 12.842 -11.954 -36.767 1.00 69.75 469 ARG A C 1
ATOM 3392 O O . ARG A 1 469 ? 12.536 -11.285 -35.787 1.00 69.75 469 ARG A O 1
ATOM 3399 N N . VAL A 1 470 ? 13.516 -11.461 -37.801 1.00 74.75 470 VAL A N 1
ATOM 3400 C CA . VAL A 1 470 ? 13.950 -10.061 -37.890 1.00 74.75 470 VAL A CA 1
ATOM 3401 C C . VAL A 1 470 ? 13.121 -9.342 -38.954 1.00 74.75 470 VAL A C 1
ATOM 3403 O O . VAL A 1 470 ? 13.227 -9.652 -40.137 1.00 74.75 470 VAL A O 1
ATOM 3406 N N . ASP A 1 471 ? 12.301 -8.381 -38.533 1.00 73.44 471 ASP A N 1
ATOM 3407 C CA . ASP A 1 471 ? 11.539 -7.491 -39.408 1.00 73.44 471 ASP A CA 1
ATOM 3408 C C . ASP A 1 471 ? 12.282 -6.145 -39.506 1.00 73.44 471 ASP A C 1
ATOM 3410 O O . ASP A 1 471 ? 12.279 -5.338 -38.573 1.00 73.44 471 ASP A O 1
ATOM 3414 N N . ALA A 1 472 ? 12.937 -5.897 -40.640 1.00 70.38 472 ALA A N 1
ATOM 3415 C CA . ALA A 1 472 ? 13.748 -4.701 -40.855 1.00 70.38 472 ALA A CA 1
ATOM 3416 C C . ALA A 1 472 ? 13.435 -4.054 -42.218 1.00 70.38 472 ALA A C 1
ATOM 3418 O O . ALA A 1 472 ? 13.962 -4.479 -43.254 1.00 70.38 472 ALA A O 1
ATOM 3419 N N . PRO A 1 473 ? 12.568 -3.026 -42.248 1.00 62.50 473 PRO A N 1
ATOM 3420 C CA . PRO A 1 473 ? 12.176 -2.365 -43.487 1.00 62.50 473 PRO A CA 1
ATOM 3421 C C . PRO A 1 473 ? 13.381 -1.714 -44.185 1.00 62.50 473 PRO A C 1
ATOM 3423 O O . PRO A 1 473 ? 14.147 -0.982 -43.556 1.00 62.50 473 PRO A O 1
ATOM 3426 N N . GLY A 1 474 ? 13.527 -1.947 -45.494 1.00 55.88 474 GLY A N 1
ATOM 3427 C CA . GLY A 1 474 ? 14.612 -1.385 -46.314 1.00 55.88 474 GLY A CA 1
ATOM 3428 C C . GLY A 1 474 ? 15.846 -2.281 -46.479 1.00 55.88 474 GLY A C 1
ATOM 3429 O O . GLY A 1 474 ? 16.838 -1.842 -47.058 1.00 55.88 474 GLY A O 1
ATOM 3430 N N . MET A 1 475 ? 15.806 -3.530 -46.003 1.00 55.44 475 MET A N 1
ATOM 3431 C CA . MET A 1 475 ? 16.890 -4.495 -46.212 1.00 55.44 475 MET A CA 1
ATOM 3432 C C . MET A 1 475 ? 16.893 -5.161 -47.584 1.00 55.44 475 MET A C 1
ATOM 3434 O O . MET A 1 475 ? 15.850 -5.395 -48.189 1.00 55.44 475 MET A O 1
ATOM 3438 N N . LEU A 1 476 ? 18.105 -5.516 -48.025 1.00 49.59 476 LEU A N 1
ATOM 3439 C CA . LEU A 1 476 ? 18.376 -6.148 -49.318 1.00 49.59 476 LEU A CA 1
ATOM 3440 C C . LEU A 1 476 ? 18.522 -7.680 -49.241 1.00 49.59 476 LEU A C 1
ATOM 3442 O O . LEU A 1 476 ? 18.440 -8.338 -50.272 1.00 49.59 476 LEU A O 1
ATOM 3446 N N . GLY A 1 477 ? 18.707 -8.254 -48.044 1.00 48.28 477 GLY A N 1
ATOM 3447 C CA . GLY A 1 477 ? 18.779 -9.705 -47.817 1.00 48.28 477 GLY A CA 1
ATOM 3448 C C . GLY A 1 477 ? 19.294 -10.084 -46.417 1.00 48.28 477 GLY A C 1
ATOM 3449 O O . GLY A 1 477 ? 19.829 -9.240 -45.700 1.00 48.28 477 GLY A O 1
ATOM 3450 N N . ALA A 1 478 ? 19.141 -11.357 -46.041 1.00 49.12 478 ALA A N 1
ATOM 3451 C CA . ALA A 1 478 ? 19.706 -11.983 -44.837 1.00 49.12 478 ALA A CA 1
ATOM 3452 C C . ALA A 1 478 ? 20.347 -13.337 -45.216 1.00 49.12 478 ALA A C 1
ATOM 3454 O O . ALA A 1 478 ? 19.924 -13.949 -46.194 1.00 49.12 478 ALA A O 1
ATOM 3455 N N . VAL A 1 479 ? 21.360 -13.798 -44.477 1.00 47.06 479 VAL A N 1
ATOM 3456 C CA . VAL A 1 479 ? 22.100 -15.058 -44.704 1.00 47.06 479 VAL A CA 1
ATOM 3457 C C . VAL A 1 479 ? 22.185 -15.840 -43.394 1.00 47.06 479 VAL A C 1
ATOM 3459 O O . VAL A 1 479 ? 22.759 -15.358 -42.436 1.00 47.06 479 VAL A O 1
ATOM 3462 N N . CYS A 1 480 ? 21.649 -17.053 -43.317 1.00 45.72 480 CYS A N 1
ATOM 3463 C CA . CYS A 1 480 ? 21.804 -17.901 -42.126 1.00 45.72 480 CYS A CA 1
ATOM 3464 C C . CYS A 1 480 ? 23.210 -18.562 -42.091 1.00 45.72 480 CYS A C 1
ATOM 3466 O O . CYS A 1 480 ? 23.723 -18.929 -43.148 1.00 45.72 480 CYS A O 1
ATOM 3468 N N . ASP A 1 481 ? 23.839 -18.713 -40.915 1.00 48.75 481 ASP A N 1
ATOM 3469 C CA . ASP A 1 481 ? 25.042 -19.556 -40.756 1.00 48.75 481 ASP A CA 1
ATOM 3470 C C . ASP A 1 481 ? 24.699 -21.049 -40.644 1.00 48.75 481 ASP A C 1
ATOM 3472 O O . ASP A 1 481 ? 23.534 -21.431 -40.539 1.00 48.75 481 ASP A O 1
ATOM 3476 N N . GLU A 1 482 ? 25.733 -21.897 -40.639 1.00 44.12 482 GLU A N 1
ATOM 3477 C CA . GLU A 1 482 ? 25.624 -23.362 -40.514 1.00 44.12 482 GLU A CA 1
ATOM 3478 C C . GLU A 1 482 ? 24.916 -23.816 -39.222 1.00 44.12 482 GLU A C 1
ATOM 3480 O O . GLU A 1 482 ? 24.406 -24.929 -39.155 1.00 44.12 482 GLU A O 1
ATOM 3485 N N . ALA A 1 483 ? 24.832 -22.952 -38.203 1.00 51.38 483 ALA A N 1
ATOM 3486 C CA . ALA A 1 483 ? 24.119 -23.216 -36.954 1.00 51.38 483 ALA A CA 1
ATOM 3487 C C . ALA A 1 483 ? 22.657 -22.718 -36.974 1.00 51.38 483 ALA A C 1
ATOM 3489 O O . ALA A 1 483 ? 21.995 -22.709 -35.932 1.00 51.38 483 ALA A O 1
ATOM 3490 N N . GLY A 1 484 ? 22.146 -22.271 -38.127 1.00 49.66 484 GLY A N 1
ATOM 3491 C CA . GLY A 1 484 ? 20.791 -21.739 -38.279 1.00 49.66 484 GLY A CA 1
ATOM 3492 C C . GLY A 1 484 ? 20.588 -20.361 -37.638 1.00 49.66 484 GLY A C 1
ATOM 3493 O O . GLY A 1 484 ? 19.447 -19.944 -37.419 1.00 49.66 484 GLY A O 1
ATOM 3494 N N . ARG A 1 485 ? 21.668 -19.638 -37.306 1.00 49.78 485 ARG A N 1
ATOM 3495 C CA . ARG A 1 485 ? 21.594 -18.257 -36.808 1.00 49.78 485 ARG A CA 1
ATOM 3496 C C . ARG A 1 485 ? 21.528 -17.309 -37.995 1.00 49.78 485 ARG A C 1
ATOM 3498 O O . ARG A 1 485 ? 22.310 -17.430 -38.932 1.00 49.78 485 ARG A O 1
ATOM 3505 N N . ALA A 1 486 ? 20.612 -16.347 -37.960 1.00 48.44 486 ALA A N 1
ATOM 3506 C CA . ALA A 1 486 ? 20.534 -15.326 -38.996 1.00 48.44 486 ALA A CA 1
ATOM 3507 C C . ALA A 1 486 ? 21.746 -14.383 -38.896 1.00 48.44 486 ALA A C 1
ATOM 3509 O O . ALA A 1 486 ? 21.865 -13.614 -37.943 1.00 48.44 486 ALA A O 1
ATOM 3510 N N . HIS A 1 487 ? 22.628 -14.422 -39.891 1.00 46.91 487 HIS A N 1
ATOM 3511 C CA . HIS A 1 487 ? 23.568 -13.347 -40.196 1.00 46.91 487 HIS A CA 1
ATOM 3512 C C . HIS A 1 487 ? 22.918 -12.407 -41.208 1.00 46.91 487 HIS A C 1
ATOM 3514 O O . HIS A 1 487 ? 22.063 -12.772 -42.010 1.00 46.91 487 HIS A O 1
ATOM 3520 N N . MET A 1 488 ? 23.281 -11.140 -41.173 1.00 49.28 488 MET A N 1
ATOM 3521 C CA . MET A 1 488 ? 22.683 -10.143 -42.052 1.00 49.28 488 MET A CA 1
ATOM 3522 C C . MET A 1 488 ? 23.790 -9.619 -42.957 1.00 49.28 488 MET A C 1
ATOM 3524 O O . MET A 1 488 ? 24.675 -8.904 -42.507 1.00 49.28 488 MET A O 1
ATOM 3528 N N . THR A 1 489 ? 23.799 -10.012 -44.230 1.00 41.09 489 THR A N 1
ATOM 3529 C CA . THR A 1 489 ? 24.837 -9.576 -45.179 1.00 41.09 489 THR A CA 1
ATOM 3530 C C . THR A 1 489 ? 24.342 -8.431 -46.047 1.00 41.09 489 THR A C 1
ATOM 3532 O O . THR A 1 489 ? 23.275 -8.510 -46.655 1.00 41.09 489 THR A O 1
ATOM 3535 N N . TRP A 1 490 ? 25.153 -7.382 -46.162 1.00 40.25 490 TRP A N 1
ATOM 3536 C CA . TRP A 1 490 ? 24.882 -6.245 -47.034 1.00 40.25 490 TRP A CA 1
ATOM 3537 C C . TRP A 1 490 ? 25.354 -6.540 -48.467 1.00 40.25 490 TRP A C 1
ATOM 3539 O O . TRP A 1 490 ? 26.554 -6.582 -48.730 1.00 40.25 490 TRP A O 1
ATOM 3549 N N . LEU A 1 491 ? 24.418 -6.737 -49.400 1.00 39.81 491 LEU A N 1
ATOM 3550 C CA . LEU A 1 491 ? 24.693 -6.729 -50.841 1.00 39.81 491 LEU A CA 1
ATOM 3551 C C . LEU A 1 491 ? 24.258 -5.365 -51.379 1.00 39.81 491 LEU A C 1
ATOM 3553 O O . LEU A 1 491 ? 23.070 -5.064 -51.381 1.00 39.81 491 LEU A O 1
ATOM 3557 N N . GLY A 1 492 ? 25.210 -4.514 -51.764 1.00 38.84 492 GLY A N 1
ATOM 3558 C CA . GLY A 1 492 ? 24.935 -3.145 -52.211 1.00 38.84 492 GLY A CA 1
ATOM 3559 C C . GLY A 1 492 ? 23.918 -3.031 -53.362 1.00 38.84 492 GLY A C 1
ATOM 3560 O O . GLY A 1 492 ? 23.718 -3.965 -54.127 1.00 38.84 492 GLY A O 1
ATOM 3561 N N . ASN A 1 493 ? 23.298 -1.849 -53.468 1.00 30.45 493 ASN A N 1
ATOM 3562 C CA . ASN A 1 493 ? 22.494 -1.291 -54.576 1.00 30.45 493 ASN A CA 1
ATOM 3563 C C . ASN A 1 493 ? 21.500 -2.193 -55.357 1.00 30.45 493 ASN A C 1
ATOM 3565 O O . ASN A 1 493 ? 21.111 -1.829 -56.466 1.00 30.45 493 ASN A O 1
ATOM 3569 N N . ALA A 1 494 ? 21.051 -3.324 -54.809 1.00 35.12 494 ALA A N 1
ATOM 3570 C CA . ALA A 1 494 ? 20.002 -4.165 -55.398 1.00 35.12 494 ALA A CA 1
ATOM 3571 C C . ALA A 1 494 ? 18.617 -3.888 -54.775 1.00 35.12 494 ALA A C 1
ATOM 3573 O O . ALA A 1 494 ? 18.519 -3.233 -53.748 1.00 35.12 494 ALA A O 1
ATOM 3574 N N . THR A 1 495 ? 17.538 -4.331 -55.422 1.00 33.66 495 THR A N 1
ATOM 3575 C CA . THR A 1 495 ? 16.131 -4.019 -55.097 1.00 33.66 495 THR A CA 1
ATOM 3576 C C . THR A 1 495 ? 15.545 -4.865 -53.949 1.00 33.66 495 THR A C 1
ATOM 3578 O O . THR A 1 495 ? 15.919 -6.017 -53.758 1.00 33.66 495 THR A O 1
ATOM 3581 N N . VAL A 1 496 ? 14.585 -4.280 -53.218 1.00 35.28 496 VAL A N 1
ATOM 3582 C CA . VAL A 1 496 ? 13.910 -4.782 -51.997 1.00 35.28 496 VAL A CA 1
ATOM 3583 C C . VAL A 1 496 ? 12.995 -5.995 -52.258 1.00 35.28 496 VAL A C 1
ATOM 3585 O O . VAL A 1 496 ? 12.170 -5.947 -53.168 1.00 35.28 496 VAL A O 1
ATOM 3588 N N . CYS A 1 497 ? 13.053 -7.034 -51.409 1.00 34.69 497 CYS A N 1
ATOM 3589 C CA . CYS A 1 497 ? 11.997 -8.056 -51.296 1.00 34.69 497 CYS A CA 1
ATOM 3590 C C . CYS A 1 497 ? 11.044 -7.689 -50.149 1.00 34.69 497 CYS A C 1
ATOM 3592 O O . CYS A 1 497 ? 11.469 -7.589 -49.002 1.00 34.69 497 CYS A O 1
ATOM 3594 N N . ALA A 1 498 ? 9.768 -7.453 -50.462 1.00 36.19 498 ALA A N 1
ATOM 3595 C CA . ALA A 1 498 ? 8.798 -6.904 -49.510 1.00 36.19 498 ALA A CA 1
ATOM 3596 C C . ALA A 1 498 ? 8.114 -7.951 -48.605 1.00 36.19 498 ALA A C 1
ATOM 3598 O O . ALA A 1 498 ? 7.524 -7.569 -47.601 1.00 36.19 498 ALA A O 1
ATOM 3599 N N . GLU A 1 499 ? 8.198 -9.250 -48.908 1.00 41.31 499 GLU A N 1
ATOM 3600 C CA . GLU A 1 499 ? 7.508 -10.298 -48.142 1.00 41.31 499 GLU A CA 1
ATOM 3601 C C . GLU A 1 499 ? 8.319 -11.607 -48.159 1.00 41.31 499 GLU A C 1
ATOM 3603 O O . GLU A 1 499 ? 8.278 -12.345 -49.141 1.00 41.31 499 GLU A O 1
ATOM 3608 N N . CYS A 1 500 ? 9.054 -11.914 -47.082 1.00 40.69 500 CYS A N 1
ATOM 3609 C CA . CYS A 1 500 ? 9.611 -13.257 -46.860 1.00 40.69 500 CYS A CA 1
ATOM 3610 C C . CYS A 1 500 ? 8.910 -13.899 -45.633 1.00 40.69 500 CYS A C 1
ATOM 3612 O O . CYS A 1 500 ? 8.767 -13.239 -44.599 1.00 40.69 500 CYS A O 1
ATOM 3614 N N . PRO A 1 501 ? 8.455 -15.164 -45.711 1.00 40.03 501 PRO A N 1
ATOM 3615 C CA . PRO A 1 501 ? 7.951 -15.936 -44.575 1.00 40.03 501 PRO A CA 1
ATOM 3616 C C . PRO A 1 501 ? 8.972 -16.070 -43.423 1.00 40.03 501 PRO A C 1
ATOM 3618 O O . PRO A 1 501 ? 10.184 -16.029 -43.657 1.00 40.03 501 PRO A O 1
ATOM 3621 N N . PRO A 1 502 ? 8.522 -16.294 -42.173 1.00 41.09 502 PRO A N 1
ATOM 3622 C CA . PRO A 1 502 ? 9.413 -16.572 -41.045 1.00 41.09 502 PRO A CA 1
ATOM 3623 C C . PRO A 1 502 ? 10.350 -17.755 -41.337 1.00 41.09 502 PRO A C 1
ATOM 3625 O O . PRO A 1 502 ? 9.895 -18.787 -41.825 1.00 41.09 502 PRO A O 1
ATOM 3628 N N . GLY A 1 503 ? 11.642 -17.610 -41.024 1.00 40.91 503 GLY A N 1
ATOM 3629 C CA . GLY A 1 503 ? 12.637 -18.667 -41.236 1.00 40.91 503 GLY A CA 1
ATOM 3630 C C . GLY A 1 503 ? 13.084 -18.830 -42.688 1.00 40.91 503 GLY A C 1
ATOM 3631 O O . GLY A 1 503 ? 13.500 -19.917 -43.061 1.00 40.91 503 GLY A O 1
ATOM 3632 N N . SER A 1 504 ? 12.991 -17.788 -43.517 1.00 41.75 504 SER A N 1
ATOM 3633 C CA . SER A 1 504 ? 13.455 -17.826 -44.905 1.00 41.75 504 SER A CA 1
ATOM 3634 C C . SER A 1 504 ? 14.126 -16.520 -45.324 1.00 41.75 504 SER A C 1
ATOM 3636 O O . SER A 1 504 ? 13.864 -15.468 -44.741 1.00 41.75 504 SER A O 1
ATOM 3638 N N . TYR A 1 505 ? 14.996 -16.583 -46.333 1.00 45.16 505 TYR A N 1
ATOM 3639 C CA . TYR A 1 505 ? 15.573 -15.401 -46.973 1.00 45.16 505 TYR A CA 1
ATOM 3640 C C . TYR A 1 505 ? 15.187 -15.347 -48.453 1.00 45.16 505 TYR A C 1
ATOM 3642 O O . TYR A 1 505 ? 14.935 -16.370 -49.095 1.00 45.16 505 TYR A O 1
ATOM 3650 N N . CYS A 1 506 ? 15.130 -14.134 -48.999 1.00 43.66 506 CYS A N 1
ATOM 3651 C CA . CYS A 1 506 ? 14.865 -13.901 -50.412 1.00 43.66 506 CYS A CA 1
ATOM 3652 C C . CYS A 1 506 ? 16.189 -13.500 -51.101 1.00 43.66 506 CYS A C 1
ATOM 3654 O O . CYS A 1 506 ? 16.735 -12.445 -50.771 1.00 43.66 506 CYS A O 1
ATOM 3656 N N . PRO A 1 507 ? 16.760 -14.330 -51.997 1.00 38.41 507 PRO A N 1
ATOM 3657 C CA . PRO A 1 507 ? 18.004 -13.997 -52.689 1.00 38.41 507 PRO A CA 1
ATOM 3658 C C . PRO A 1 507 ? 17.785 -12.856 -53.692 1.00 38.41 507 PRO A C 1
ATOM 3660 O O . PRO A 1 507 ? 16.806 -12.858 -54.439 1.00 38.41 507 PRO A O 1
ATOM 3663 N N . SER A 1 508 ? 18.704 -11.887 -53.736 1.00 37.22 508 SER A N 1
ATOM 3664 C CA . SER A 1 508 ? 18.684 -10.834 -54.752 1.00 37.22 508 SER A CA 1
ATOM 3665 C C . SER A 1 508 ? 19.176 -11.391 -56.094 1.00 37.22 508 SER A C 1
ATOM 3667 O O . SER A 1 508 ? 20.303 -11.865 -56.221 1.00 37.22 508 SER A O 1
ATOM 3669 N N . GLY A 1 509 ? 18.312 -11.356 -57.109 1.00 36.53 509 GLY A N 1
ATOM 3670 C CA . GLY A 1 509 ? 18.653 -11.810 -58.454 1.00 36.53 509 GLY A CA 1
ATOM 3671 C C . GLY A 1 509 ? 17.553 -11.522 -59.472 1.00 36.53 509 GLY A C 1
ATOM 3672 O O . GLY A 1 509 ? 16.514 -12.172 -59.468 1.00 36.53 509 GLY A O 1
ATOM 3673 N N . ASP A 1 510 ? 17.849 -10.573 -60.356 1.00 33.44 510 ASP A N 1
ATOM 3674 C CA . ASP A 1 510 ? 17.155 -10.178 -61.586 1.00 33.44 510 ASP A CA 1
ATOM 3675 C C . ASP A 1 510 ? 15.842 -9.384 -61.494 1.00 33.44 510 ASP A C 1
ATOM 3677 O O . ASP A 1 510 ? 14.771 -9.842 -61.099 1.00 33.44 510 ASP A O 1
ATOM 3681 N N . SER A 1 511 ? 15.942 -8.162 -62.021 1.00 35.16 511 SER A N 1
ATOM 3682 C CA . SER A 1 511 ? 14.937 -7.119 -62.239 1.00 35.16 511 SER A CA 1
ATOM 3683 C C . SER A 1 511 ? 13.800 -7.490 -63.212 1.00 35.16 511 SER A C 1
ATOM 3685 O O . SER A 1 511 ? 13.218 -6.611 -63.845 1.00 35.16 511 SER A O 1
ATOM 3687 N N . ALA A 1 512 ? 13.452 -8.774 -63.343 1.00 34.00 512 ALA A N 1
ATOM 3688 C CA . ALA A 1 512 ? 12.503 -9.247 -64.351 1.00 34.00 512 ALA A CA 1
ATOM 3689 C C . ALA A 1 512 ? 11.605 -10.424 -63.915 1.00 34.00 512 ALA A C 1
ATOM 3691 O O . ALA A 1 512 ? 11.218 -11.234 -64.760 1.00 34.00 512 ALA A O 1
ATOM 3692 N N . ARG A 1 513 ? 11.221 -10.546 -62.634 1.00 37.59 513 ARG A N 1
ATOM 3693 C CA . ARG A 1 513 ? 10.194 -11.529 -62.223 1.00 37.59 513 ARG A CA 1
ATOM 3694 C C . ARG A 1 513 ? 9.086 -10.933 -61.343 1.00 37.59 513 ARG A C 1
ATOM 3696 O O . ARG A 1 513 ? 9.380 -10.139 -60.455 1.00 37.59 513 ARG A O 1
ATOM 3703 N N . PRO A 1 514 ? 7.811 -11.303 -61.577 1.00 34.06 514 PRO A N 1
ATOM 3704 C CA . PRO A 1 514 ? 6.675 -10.780 -60.825 1.00 34.06 514 PRO A CA 1
ATOM 3705 C C . PRO A 1 514 ? 6.573 -11.431 -59.436 1.00 34.06 514 PRO A C 1
ATOM 3707 O O . PRO A 1 514 ? 6.779 -12.634 -59.327 1.00 34.06 514 PRO A O 1
ATOM 3710 N N . ALA A 1 515 ? 6.250 -10.613 -58.424 1.00 38.09 515 ALA A N 1
ATOM 3711 C CA . ALA A 1 515 ? 5.557 -10.807 -57.127 1.00 38.09 515 ALA A CA 1
ATOM 3712 C C . ALA A 1 515 ? 5.471 -12.173 -56.380 1.00 38.09 515 ALA A C 1
ATOM 3714 O O . ALA A 1 515 ? 4.825 -12.231 -55.341 1.00 38.09 515 ALA A O 1
ATOM 3715 N N . HIS A 1 516 ? 6.115 -13.256 -56.812 1.00 40.62 516 HIS A N 1
ATOM 3716 C CA . HIS A 1 516 ? 6.064 -14.579 -56.175 1.00 40.62 516 HIS A CA 1
ATOM 3717 C C . HIS A 1 516 ? 7.429 -15.289 -56.246 1.00 40.62 516 HIS A C 1
ATOM 3719 O O . HIS A 1 516 ? 7.533 -16.427 -56.707 1.00 40.62 516 HIS A O 1
ATOM 3725 N N . ALA A 1 517 ? 8.508 -14.619 -55.829 1.00 42.78 517 ALA A N 1
ATOM 3726 C CA . ALA A 1 517 ? 9.789 -15.296 -55.636 1.00 42.78 517 ALA A CA 1
ATOM 3727 C C . ALA A 1 517 ? 9.684 -16.213 -54.405 1.00 42.78 517 ALA A C 1
ATOM 3729 O O . ALA A 1 517 ? 9.418 -15.747 -53.300 1.00 42.78 517 ALA A O 1
ATOM 3730 N N . ALA A 1 518 ? 9.836 -17.522 -54.617 1.00 42.81 518 ALA A N 1
ATOM 3731 C CA . ALA A 1 518 ? 9.787 -18.531 -53.566 1.00 42.81 518 ALA A CA 1
ATOM 3732 C C . ALA A 1 518 ? 10.864 -18.239 -52.514 1.00 42.81 518 ALA A C 1
ATOM 3734 O O . ALA A 1 518 ? 12.058 -18.282 -52.812 1.00 42.81 518 ALA A O 1
ATOM 3735 N N . ALA A 1 519 ? 10.437 -17.913 -51.299 1.00 47.84 519 ALA A N 1
ATOM 3736 C CA . ALA A 1 519 ? 11.347 -17.718 -50.189 1.00 47.84 519 ALA A CA 1
ATOM 3737 C C . ALA A 1 519 ? 12.115 -19.014 -49.897 1.00 47.84 519 ALA A C 1
ATOM 3739 O O . ALA A 1 519 ? 11.532 -20.099 -49.915 1.00 47.84 519 ALA A O 1
ATOM 3740 N N . VAL A 1 520 ? 13.422 -18.902 -49.656 1.00 44.97 520 VAL A N 1
ATOM 3741 C CA . VAL A 1 520 ? 14.287 -20.055 -49.385 1.00 44.97 520 VAL A CA 1
ATOM 3742 C C . VAL A 1 520 ? 14.275 -20.302 -47.877 1.00 44.97 520 VAL A C 1
ATOM 3744 O O . VAL A 1 520 ? 14.757 -19.430 -47.149 1.00 44.97 520 VAL A O 1
ATOM 3747 N N . PRO A 1 521 ? 13.724 -21.428 -47.380 1.00 42.69 521 PRO A N 1
ATOM 3748 C CA . PRO A 1 521 ? 13.777 -21.746 -45.958 1.00 42.69 521 PRO A CA 1
ATOM 3749 C C . PRO A 1 521 ? 15.239 -21.805 -45.502 1.00 42.69 521 PRO A C 1
ATOM 3751 O O . PRO A 1 521 ? 16.075 -22.386 -46.197 1.00 42.69 521 PRO A O 1
ATOM 3754 N N . CYS A 1 522 ? 15.558 -21.190 -44.360 1.00 43.16 522 CYS A N 1
ATOM 3755 C CA . CYS A 1 522 ? 16.853 -21.395 -43.726 1.00 43.16 522 CYS A CA 1
ATOM 3756 C C . CYS A 1 522 ? 16.992 -22.899 -43.477 1.00 43.16 522 CYS A C 1
ATOM 3758 O O . CYS A 1 522 ? 16.033 -23.520 -43.013 1.00 43.16 522 CYS A O 1
ATOM 3760 N N . PRO A 1 523 ? 18.132 -23.497 -43.854 1.00 39.38 523 PRO A N 1
ATOM 3761 C CA . PRO A 1 523 ? 18.320 -24.925 -43.695 1.00 39.38 523 PRO A CA 1
ATOM 3762 C C . PRO A 1 523 ? 18.117 -25.271 -42.220 1.00 39.38 523 PRO A C 1
ATOM 3764 O O . PRO A 1 523 ? 18.772 -24.695 -41.349 1.00 39.38 523 PRO A O 1
ATOM 3767 N N . ASP A 1 524 ? 17.185 -26.186 -41.940 1.00 39.41 524 ASP A N 1
ATOM 3768 C CA . ASP A 1 524 ? 17.145 -26.847 -40.643 1.00 39.41 524 ASP A CA 1
ATOM 3769 C C . ASP A 1 524 ? 18.541 -27.432 -40.425 1.00 39.41 524 ASP A C 1
ATOM 3771 O O . ASP A 1 524 ? 19.084 -28.072 -41.329 1.00 39.41 524 ASP A O 1
ATOM 3775 N N . GLY A 1 525 ? 19.137 -27.187 -39.255 1.00 39.81 525 GLY A N 1
ATOM 3776 C CA . GLY A 1 525 ? 20.499 -27.604 -38.882 1.00 39.81 525 GLY A CA 1
ATOM 3777 C C . GLY A 1 525 ? 20.737 -29.124 -38.858 1.00 39.81 525 GLY A C 1
ATOM 3778 O O . GLY A 1 525 ? 21.592 -29.615 -38.131 1.00 39.81 525 GLY A O 1
ATOM 3779 N N . THR A 1 526 ? 19.969 -29.894 -39.621 1.00 32.31 526 THR A N 1
ATOM 3780 C CA . THR A 1 526 ? 20.135 -31.312 -39.907 1.00 32.31 526 THR A CA 1
ATOM 3781 C C . THR A 1 526 ? 20.542 -31.467 -41.372 1.00 32.31 526 THR A C 1
ATOM 3783 O O . THR A 1 526 ? 19.728 -31.825 -42.223 1.00 32.31 526 THR A O 1
ATOM 3786 N N . GLY A 1 527 ? 21.801 -31.162 -41.686 1.00 32.41 527 GLY A N 1
ATOM 3787 C CA . GLY A 1 527 ? 22.276 -31.144 -43.068 1.00 32.41 527 GLY A CA 1
ATOM 3788 C C . GLY A 1 527 ? 23.790 -31.239 -43.226 1.00 32.41 527 GLY A C 1
ATOM 3789 O O . GLY A 1 527 ? 24.346 -30.403 -43.924 1.00 32.41 527 GLY A O 1
ATOM 3790 N N . MET A 1 528 ? 24.363 -32.307 -42.648 1.00 27.28 528 MET A N 1
ATOM 3791 C CA . MET A 1 528 ? 25.753 -32.811 -42.737 1.00 27.28 528 MET A CA 1
ATOM 3792 C C . MET A 1 528 ? 26.841 -32.078 -41.956 1.00 27.28 528 MET A C 1
ATOM 3794 O O . MET A 1 528 ? 27.068 -30.879 -42.198 1.00 27.28 528 MET A O 1
#

InterPro domains:
  IPR026906 BspA-type LRR region [PF13306] (62-190)
  IPR026906 BspA-type LRR region [PF13306] (263-384)
  IPR032675 Leucine-rich repeat domain superfamily [G3DSA:3.80.10.10] (34-220)
  IPR032675 Leucine-rich repeat domain superfamily [G3DSA:3.80.10.10] (221-465)
  IPR050328 Multifunctional Developmental and Immune Receptor [PTHR24373] (50-165)

Foldseek 3Di:
DDDDDDDVVVVVVVVVVVVLVPQPDADPQWDAPDPVQLETEAGAAPPDAAAGARASNQRQYYDACNQPVHEHAHYANHPHQHQEQEARRQALYHHNEEYHHYQNANHAEQDANSNHLYEYQYYDDAQYQHAYQDANSNANYEYVEEHDQEHYAHQEQEANSCHLYEYCEYHNYDDPPAHAYQDANSQANYENDDPGEYESAPHQHQELDARSQFNYAHAEYHAENYCYQEYDVRSHHDPPTDYEYEEYAHEHNANHQYAAQALHEYQEYAHAHYQHQELDARRQDQYEYLEEYEHAHLNHAELDANSNHLYEHNYEYEHANLLNHAEQEANSQANYEHLEEYDYHNQARHAEQYASSQANYEANYEYAPEQYAHQYQAHLSQHLYEALAEYAHENYQAADDNRGAEALSCALPEHENEYHHENNQRDAAHYANNHHNAAYAHEYEHYAYDPHNLCRVLVSVHRYDAQYHYHHHPAPKWDADLNNGIHRDDDPDADDDPDADRQFMQDGDDPDDDDDRPTHHRDDNPDD

Secondary structure (DSSP, 8-state):
---PPPPHHHHHHHHHHHHTT-PPPPPTTEEES-TTTTEEEEEPPPSSS--EE-TTS---EE-TTTTTT-EES-EE-TT---SEE-TTTTTT-EEEEEEE-TT-TT--EE-TTTTTT-EEEEEE--SS---EEPTTTTTT-EESS-EE--SS---EE-TTTTTT-EEEEEE--SSSSPP-EE-TTTTTT-EEEEEEEEE-TT---SEE-TTTTTT-EEEEEEEESS---EE-TTTT--TT---EEEEEEEE--TT--EE--TT-EEEEEEEESS---EE-TTTTTT-EESS-EEEE-TT--EE-TTTTTT-EESS-EEETT-TT--EE-TTTTTT-EESS-EEE-S-TT--EE-TTTTTT-EESS-EE--SS---EE-TTTTTT-EESSEEE--S----SGGGSB-TTTTTT-EESSEEE-TT-TT-----TTTTTT-EE-SEEE--S--HHHHHHHHHSTTSB-TT-EEE-TT----EE-TTS-EE----TTPPPP----TTEE-----TT--S----EEPPPS---